Protein AF-0000000065975448 (afdb_homodimer)

Foldseek 3Di:
DFADFQAWAWEDDDPDTFTKTKTAPDDPDFPDDFDADPVQRHTDDDFDADPVVRDGDDPVRDFDWDDPDVVDTDTDHPVNVLVVFDDAHRYKYFDDKDAAPPDDCLFWDGKIWIGGPDDDPVLQVVLVVCVVRNMWTFTWHDGPRHIFTWIWHRDPSIIMTTTTHDPVVDDDPVVVVDDDDDDDPVNVVVVVVVCVVPDDDDDPVVDDDVVSVVVVVVVVVCVVPHDPCPSPVPPPPCPCVVVVVVVVVVVVVVVD/DFADFQAWAWEDDDPDTFTKTKTAPDDPDFPDDFDADPVQRHTDDDFDADPVVRDGDDPVRDFDWDDPDVVDTDTDHPVNVLVVFDDAHRYKYFDDKDAAPPDDCLFWDGKIWIGGPDDDPVLQVVLVVCVVRNIWTFTWHDGPRHIFTWIWHRDPSIIMTTTTHDPVVDDDPVVVVDDDDDDDPVNVVVVVVVCVVPDDDDDPVVDDDVVSVVVVVVVVVCVVPPDPCPSPPPPPDCPCVVVVVVVVVVVVVVVD

Radius of gyration: 27.93 Å; Cα contacts (8 Å, |Δi|>4): 938; chains: 2; bounding box: 58×86×66 Å

Structure (mmCIF, N/CA/C/O backbone):
data_AF-0000000065975448-model_v1
#
loop_
_entity.id
_entity.type
_entity.pdbx_description
1 polymer 'Non-homologous end joining protein Ku 2'
#
loop_
_atom_site.group_PDB
_atom_site.id
_atom_site.type_symbol
_atom_site.label_atom_id
_atom_site.label_alt_id
_atom_site.label_comp_id
_atom_site.label_asym_id
_atom_site.label_entity_id
_atom_site.label_seq_id
_atom_site.pdbx_PDB_ins_code
_atom_site.Cartn_x
_atom_site.Cartn_y
_atom_site.Cartn_z
_atom_site.occupancy
_atom_site.B_iso_or_equiv
_atom_site.auth_seq_id
_atom_site.auth_comp_id
_atom_site.auth_asym_id
_atom_site.auth_atom_id
_atom_site.pdbx_PDB_model_num
ATOM 1 N N . MET A 1 1 ? -6.352 8.102 -18.969 1 43.09 1 MET A N 1
ATOM 2 C CA . MET A 1 1 ? -4.949 8.281 -19.344 1 43.09 1 MET A CA 1
ATOM 3 C C . MET A 1 1 ? -4.023 7.707 -18.281 1 43.09 1 MET A C 1
ATOM 5 O O . MET A 1 1 ? -4.414 7.586 -17.109 1 43.09 1 MET A O 1
ATOM 9 N N . ALA A 1 2 ? -3.104 6.805 -18.656 1 53.38 2 ALA A N 1
ATOM 10 C CA . ALA A 1 2 ? -2.125 6.367 -17.672 1 53.38 2 ALA A CA 1
ATOM 11 C C . ALA A 1 2 ? -1.644 7.543 -16.828 1 53.38 2 ALA A C 1
ATOM 13 O O . ALA A 1 2 ? -1.612 8.68 -17.297 1 53.38 2 ALA A O 1
ATOM 14 N N . GLY A 1 3 ? -1.794 7.398 -15.461 1 62.72 3 GLY A N 1
ATOM 15 C CA . GLY A 1 3 ? -1.24 8.484 -14.664 1 62.72 3 GLY A CA 1
ATOM 16 C C . GLY A 1 3 ? 0.074 9.016 -15.203 1 62.72 3 GLY A C 1
ATOM 17 O O . GLY A 1 3 ? 0.653 8.43 -16.125 1 62.72 3 GLY A O 1
ATOM 18 N N . GLY A 1 4 ? 0.477 10.289 -14.984 1 78.12 4 GLY A N 1
ATOM 19 C CA . GLY A 1 4 ? 1.692 10.961 -15.414 1 78.12 4 GLY A CA 1
ATOM 20 C C . GLY A 1 4 ? 2.955 10.195 -15.07 1 78.12 4 GLY A C 1
ATOM 21 O O . GLY A 1 4 ? 2.916 9.258 -14.273 1 78.12 4 GLY A O 1
ATOM 22 N N . THR A 1 5 ? 3.99 10.336 -15.906 1 89.19 5 THR A N 1
ATOM 23 C CA . THR A 1 5 ? 5.309 9.758 -15.656 1 89.19 5 THR A CA 1
ATOM 24 C C . THR A 1 5 ? 5.816 10.141 -14.273 1 89.19 5 THR A C 1
ATOM 26 O O . THR A 1 5 ? 5.855 11.328 -13.922 1 89.19 5 THR A O 1
ATOM 29 N N . ILE A 1 6 ? 6.145 9.141 -13.508 1 93.5 6 ILE A N 1
ATOM 30 C CA . ILE A 1 6 ? 6.598 9.328 -12.133 1 93.5 6 ILE A CA 1
ATOM 31 C C . ILE A 1 6 ? 8.117 9.414 -12.094 1 93.5 6 ILE A C 1
ATOM 33 O O . ILE A 1 6 ? 8.688 10.117 -11.258 1 93.5 6 ILE A O 1
ATOM 37 N N . TRP A 1 7 ? 8.781 8.703 -12.914 1 96.06 7 TRP A N 1
ATOM 38 C CA . TRP A 1 7 ? 10.227 8.516 -12.906 1 96.06 7 TRP A CA 1
ATOM 39 C C . TRP A 1 7 ? 10.719 8.047 -14.273 1 96.06 7 TRP A C 1
ATOM 41 O O . TRP A 1 7 ? 10 7.34 -14.984 1 96.06 7 TRP A O 1
ATOM 51 N N . LYS A 1 8 ? 11.852 8.484 -14.648 1 96.25 8 LYS A N 1
ATOM 52 C CA . LYS A 1 8 ? 12.516 8.023 -15.867 1 96.25 8 LYS A CA 1
ATOM 53 C C . LYS A 1 8 ? 13.898 7.453 -15.555 1 96.25 8 LYS A C 1
ATOM 55 O O . LYS A 1 8 ? 14.633 8 -14.727 1 96.25 8 LYS A O 1
ATOM 60 N N . GLY A 1 9 ? 14.219 6.418 -16.219 1 96.5 9 GLY A N 1
ATOM 61 C CA . GLY A 1 9 ? 15.523 5.809 -16 1 96.5 9 GLY A CA 1
ATOM 62 C C . GLY A 1 9 ? 15.844 4.719 -17 1 96.5 9 GLY A C 1
ATOM 63 O O . GLY A 1 9 ? 15.383 4.758 -18.141 1 96.5 9 GLY A O 1
ATOM 64 N N . TYR A 1 10 ? 16.828 3.848 -16.562 1 96.62 10 TYR A N 1
ATOM 65 C CA . TYR A 1 10 ? 17.312 2.779 -17.422 1 96.62 10 TYR A CA 1
ATOM 66 C C . TYR A 1 10 ? 17.344 1.449 -16.688 1 96.62 10 TYR A C 1
ATOM 68 O O . TYR A 1 10 ? 17.641 1.405 -15.492 1 96.62 10 TYR A O 1
ATOM 76 N N . ILE A 1 11 ? 17.016 0.44 -17.438 1 96.44 11 ILE A N 1
ATOM 77 C CA . ILE A 1 11 ? 17.281 -0.914 -16.969 1 96.44 11 ILE A CA 1
ATOM 78 C C . ILE A 1 11 ? 18.578 -1.439 -17.594 1 96.44 11 ILE A C 1
ATOM 80 O O . ILE A 1 11 ? 18.719 -1.451 -18.812 1 96.44 11 ILE A O 1
ATOM 84 N N . HIS A 1 12 ? 19.453 -1.793 -16.719 1 89.12 12 HIS A N 1
ATOM 85 C CA . HIS A 1 12 ? 20.641 -2.441 -17.266 1 89.12 12 HIS A CA 1
ATOM 86 C C . HIS A 1 12 ? 20.406 -3.938 -17.453 1 89.12 12 HIS A C 1
ATOM 88 O O . HIS A 1 12 ? 20.234 -4.676 -16.484 1 89.12 12 HIS A O 1
ATOM 94 N N . PHE A 1 13 ? 20.453 -4.355 -18.641 1 83.88 13 PHE A N 1
ATOM 95 C CA . PHE A 1 13 ? 20.219 -5.758 -18.969 1 83.88 13 PHE A CA 1
ATOM 96 C C . PHE A 1 13 ? 21.156 -6.219 -20.078 1 83.88 13 PHE A C 1
ATOM 98 O O . PHE A 1 13 ? 21.203 -5.613 -21.156 1 83.88 13 PHE A O 1
ATOM 105 N N . ALA A 1 14 ? 21.844 -7.328 -19.703 1 79.19 14 ALA A N 1
ATOM 106 C CA . ALA A 1 14 ? 22.828 -7.875 -20.625 1 79.19 14 ALA A CA 1
ATOM 107 C C . ALA A 1 14 ? 23.844 -6.809 -21.047 1 79.19 14 ALA A C 1
ATOM 109 O O . ALA A 1 14 ? 24.547 -6.25 -20.188 1 79.19 14 ALA A O 1
ATOM 110 N N . ASP A 1 15 ? 23.828 -6.434 -22.328 1 79.31 15 ASP A N 1
ATOM 111 C CA . ASP A 1 15 ? 24.812 -5.488 -22.812 1 79.31 15 ASP A CA 1
ATOM 112 C C . ASP A 1 15 ? 24.156 -4.176 -23.234 1 79.31 15 ASP A C 1
ATOM 114 O O . ASP A 1 15 ? 24.75 -3.398 -24 1 79.31 15 ASP A O 1
ATOM 118 N N . THR A 1 16 ? 23 -4.039 -22.719 1 83.38 16 THR A N 1
ATOM 119 C CA . THR A 1 16 ? 22.297 -2.846 -23.203 1 83.38 16 THR A CA 1
ATOM 120 C C . THR A 1 16 ? 21.547 -2.172 -22.062 1 83.38 16 THR A C 1
ATOM 122 O O . THR A 1 16 ? 21.141 -2.83 -21.094 1 83.38 16 THR A O 1
ATOM 125 N N . ASP A 1 17 ? 21.469 -0.852 -22.172 1 91.31 17 ASP A N 1
ATOM 126 C CA . ASP A 1 17 ? 20.594 -0.07 -21.297 1 91.31 17 ASP A CA 1
ATOM 127 C C . ASP A 1 17 ? 19.266 0.255 -21.984 1 91.31 17 ASP A C 1
ATOM 129 O O . ASP A 1 17 ? 19.25 0.803 -23.078 1 91.31 17 ASP A O 1
ATOM 133 N N . VAL A 1 18 ? 18.266 -0.133 -21.359 1 93.38 18 VAL A N 1
ATOM 134 C CA . VAL A 1 18 ? 16.922 0.093 -21.891 1 93.38 18 VAL A CA 1
ATOM 135 C C . VAL A 1 18 ? 16.281 1.295 -21.203 1 93.38 18 VAL A C 1
ATOM 137 O O . VAL A 1 18 ? 16.016 1.257 -20 1 93.38 18 VAL A O 1
ATOM 140 N N . ALA A 1 19 ? 15.977 2.33 -21.938 1 95.31 19 ALA A N 1
ATOM 141 C CA . ALA A 1 19 ? 15.344 3.523 -21.391 1 95.31 19 ALA A CA 1
ATOM 142 C C . ALA A 1 19 ? 13.867 3.273 -21.094 1 95.31 19 ALA A C 1
ATOM 144 O O . ALA A 1 19 ? 13.141 2.76 -21.938 1 95.31 19 ALA A O 1
ATOM 145 N N . VAL A 1 20 ? 13.461 3.713 -19.891 1 95.94 20 VAL A N 1
ATOM 146 C CA . VAL A 1 20 ? 12.078 3.424 -19.516 1 95.94 20 VAL A CA 1
ATOM 147 C C . VAL A 1 20 ? 11.492 4.613 -18.766 1 95.94 20 VAL A C 1
ATOM 149 O O . VAL A 1 20 ? 12.227 5.473 -18.266 1 95.94 20 VAL A O 1
ATOM 152 N N . LYS A 1 21 ? 10.18 4.621 -18.781 1 95.62 21 LYS A N 1
ATOM 153 C CA . LYS A 1 21 ? 9.375 5.531 -17.984 1 95.62 21 LYS A CA 1
ATOM 154 C C . LYS A 1 21 ? 8.492 4.766 -17 1 95.62 21 LYS A C 1
ATOM 156 O O . LYS A 1 21 ? 7.871 3.764 -17.359 1 95.62 21 LYS A O 1
ATOM 161 N N . LEU A 1 22 ? 8.508 5.234 -15.805 1 97.06 22 LEU A N 1
ATOM 162 C CA . LEU A 1 22 ? 7.719 4.613 -14.75 1 97.06 22 LEU A CA 1
ATOM 163 C C . LEU A 1 22 ? 6.387 5.332 -14.57 1 97.06 22 LEU A C 1
ATOM 165 O O . LEU A 1 22 ? 6.348 6.555 -14.422 1 97.06 22 LEU A O 1
ATOM 169 N N . HIS A 1 23 ? 5.309 4.492 -14.664 1 95.06 23 HIS A N 1
ATOM 170 C CA . HIS A 1 23 ? 3.947 4.98 -14.484 1 95.06 23 HIS A CA 1
ATOM 171 C C . HIS A 1 23 ? 3.242 4.242 -13.352 1 95.06 23 HIS A C 1
ATOM 173 O O . HIS A 1 23 ? 3.559 3.082 -13.07 1 95.06 23 HIS A O 1
ATOM 179 N N . ALA A 1 24 ? 2.322 4.992 -12.781 1 94.19 24 ALA A N 1
ATOM 180 C CA . ALA A 1 24 ? 1.472 4.316 -11.805 1 94.19 24 ALA A CA 1
ATOM 181 C C . ALA A 1 24 ? 0.649 3.213 -12.469 1 94.19 24 ALA A C 1
ATOM 183 O O . ALA A 1 24 ? 0.151 3.387 -13.586 1 94.19 24 ALA A O 1
ATOM 184 N N . ALA A 1 25 ? 0.513 2.082 -11.805 1 95.62 25 ALA A N 1
ATOM 185 C CA . ALA A 1 25 ? -0.309 0.987 -12.312 1 95.62 25 ALA A CA 1
ATOM 186 C C . ALA A 1 25 ? -1.677 0.968 -11.633 1 95.62 25 ALA A C 1
ATOM 188 O O . ALA A 1 25 ? -2.58 0.249 -12.07 1 95.62 25 ALA A O 1
ATOM 189 N N . VAL A 1 26 ? -1.836 1.682 -10.57 1 94.31 26 VAL A N 1
ATOM 190 C CA . VAL A 1 26 ? -3.064 1.745 -9.789 1 94.31 26 VAL A CA 1
ATOM 191 C C . VAL A 1 26 ? -3.447 3.203 -9.539 1 94.31 26 VAL A C 1
ATOM 193 O O . VAL A 1 26 ? -2.584 4.043 -9.273 1 94.31 26 VAL A O 1
ATOM 196 N N . LYS A 1 27 ? -4.742 3.447 -9.703 1 88.44 27 LYS A N 1
ATOM 197 C CA . LYS A 1 27 ? -5.258 4.797 -9.484 1 88.44 27 LYS A CA 1
ATOM 198 C C . LYS A 1 27 ? -5.211 5.168 -8.008 1 88.44 27 LYS A C 1
ATOM 200 O O . LYS A 1 27 ? -5.441 4.324 -7.141 1 88.44 27 LYS A O 1
ATOM 205 N N . ALA A 1 28 ? -4.684 6.355 -7.789 1 69.44 28 ALA A N 1
ATOM 206 C CA . ALA A 1 28 ? -4.793 6.875 -6.426 1 69.44 28 ALA A CA 1
ATOM 207 C C . ALA A 1 28 ? -6.246 7.184 -6.074 1 69.44 28 ALA A C 1
ATOM 209 O O . ALA A 1 28 ? -6.617 7.191 -4.898 1 69.44 28 ALA A O 1
ATOM 210 N N . GLU A 1 29 ? -7.066 7.371 -7.152 1 62.81 29 GLU A N 1
ATOM 211 C CA . GLU A 1 29 ? -8.188 8.297 -7.188 1 62.81 29 GLU A CA 1
ATOM 212 C C . GLU A 1 29 ? -9.406 7.727 -6.461 1 62.81 29 GLU A C 1
ATOM 214 O O . GLU A 1 29 ? -10.016 6.762 -6.93 1 62.81 29 GLU A O 1
ATOM 219 N N . ARG A 1 30 ? -9.438 7.801 -5.195 1 74.38 30 ARG A N 1
ATOM 220 C CA . ARG A 1 30 ? -10.664 7.797 -4.406 1 74.38 30 ARG A CA 1
ATOM 221 C C . ARG A 1 30 ? -11.227 9.211 -4.258 1 74.38 30 ARG A C 1
ATOM 223 O O . ARG A 1 30 ? -10.539 10.188 -4.551 1 74.38 30 ARG A O 1
ATOM 230 N N . ILE A 1 31 ? -12.531 9.281 -4.387 1 82.81 31 ILE A N 1
ATOM 231 C CA . ILE A 1 31 ? -13.172 10.562 -4.09 1 82.81 31 ILE A CA 1
ATOM 232 C C . ILE A 1 31 ? -12.477 11.219 -2.898 1 82.81 31 ILE A C 1
ATOM 234 O O . ILE A 1 31 ? -12.391 10.625 -1.819 1 82.81 31 ILE A O 1
ATOM 238 N N . GLN A 1 32 ? -11.82 12.359 -3.193 1 87.56 32 GLN A N 1
ATOM 239 C CA . GLN A 1 32 ? -11.109 13.086 -2.154 1 87.56 32 GLN A CA 1
ATOM 240 C C . GLN A 1 32 ? -11.906 14.297 -1.681 1 87.56 32 GLN A C 1
ATOM 242 O O . GLN A 1 32 ? -12.391 15.086 -2.496 1 87.56 32 GLN A O 1
ATOM 247 N N . PHE A 1 33 ? -12.016 14.438 -0.433 1 91 33 PHE A N 1
ATOM 248 C CA . PHE A 1 33 ? -12.648 15.609 0.172 1 91 33 PHE A CA 1
ATOM 249 C C . PHE A 1 33 ? -11.594 16.578 0.688 1 91 33 PHE A C 1
ATOM 251 O O . PHE A 1 33 ? -10.5 16.188 1.075 1 91 33 PHE A O 1
ATOM 258 N N . HIS A 1 34 ? -12.023 17.828 0.592 1 92.06 34 HIS A N 1
ATOM 259 C CA . HIS A 1 34 ? -11.219 18.875 1.184 1 92.06 34 HIS A CA 1
ATOM 260 C C . HIS A 1 34 ? -11.898 19.469 2.418 1 92.06 34 HIS A C 1
ATOM 262 O O . HIS A 1 34 ? -13.125 19.531 2.482 1 92.06 34 HIS A O 1
ATOM 268 N N . LEU A 1 35 ? -11.055 19.828 3.336 1 93.38 35 LEU A N 1
ATOM 269 C CA . LEU A 1 35 ? -11.602 20.516 4.496 1 93.38 35 LEU A CA 1
ATOM 270 C C . LEU A 1 35 ? -11.789 22 4.199 1 93.38 35 LEU A C 1
ATOM 272 O O . LEU A 1 35 ? -10.883 22.656 3.688 1 93.38 35 LEU A O 1
ATOM 276 N N . LEU A 1 36 ? -12.984 22.453 4.492 1 92.12 36 LEU A N 1
ATOM 277 C CA . LEU A 1 36 ? -13.359 23.844 4.258 1 92.12 36 LEU A CA 1
ATOM 278 C C . LEU A 1 36 ? -13.758 24.531 5.562 1 92.12 36 LEU A C 1
ATOM 280 O O . LEU A 1 36 ? -14.203 23.875 6.5 1 92.12 36 LEU A O 1
ATOM 284 N N . HIS A 1 37 ? -13.492 25.797 5.559 1 90 37 HIS A N 1
ATOM 285 C CA . HIS A 1 37 ? -14.055 26.594 6.637 1 90 37 HIS A CA 1
ATOM 286 C C . HIS A 1 37 ? -15.57 26.672 6.539 1 90 37 HIS A C 1
ATOM 288 O O . HIS A 1 37 ? -16.109 27.047 5.5 1 90 37 HIS A O 1
ATOM 294 N N . LYS A 1 38 ? -16.25 26.328 7.637 1 88.31 38 LYS A N 1
ATOM 295 C CA . LYS A 1 38 ? -17.719 26.312 7.617 1 88.31 38 LYS A CA 1
ATOM 296 C C . LYS A 1 38 ? -18.266 27.703 7.293 1 88.31 38 LYS A C 1
ATOM 298 O O . LYS A 1 38 ? -19.266 27.828 6.582 1 88.31 38 LYS A O 1
ATOM 303 N N . ARG A 1 39 ? -17.609 28.641 7.758 1 84.75 39 ARG A N 1
ATOM 304 C CA . ARG A 1 39 ? -18.125 30.016 7.691 1 84.75 39 ARG A CA 1
ATOM 305 C C . ARG A 1 39 ? -18.047 30.547 6.27 1 84.75 39 ARG A C 1
ATOM 307 O O . ARG A 1 39 ? -18.984 31.188 5.793 1 84.75 39 ARG A O 1
ATOM 314 N N . ASP A 1 40 ? -16.938 30.297 5.555 1 83.75 40 ASP A N 1
ATOM 315 C CA . ASP A 1 40 ? -16.734 30.969 4.273 1 83.75 40 ASP A CA 1
ATOM 316 C C . ASP A 1 40 ? -16.422 29.953 3.168 1 83.75 40 ASP A C 1
ATOM 318 O O . ASP A 1 40 ? -16.25 30.344 2.008 1 83.75 40 ASP A O 1
ATOM 322 N N . HIS A 1 41 ? -16.266 28.719 3.482 1 87.44 41 HIS A N 1
ATOM 323 C CA . HIS A 1 41 ? -16.078 27.594 2.561 1 87.44 41 HIS A CA 1
ATOM 324 C C . HIS A 1 41 ? -14.742 27.719 1.827 1 87.44 41 HIS A C 1
ATOM 326 O O . HIS A 1 41 ? -14.602 27.219 0.706 1 87.44 41 HIS A O 1
ATOM 332 N N . VAL A 1 42 ? -13.836 28.484 2.463 1 86.5 42 VAL A N 1
ATOM 333 C CA . VAL A 1 42 ? -12.477 28.547 1.937 1 86.5 42 VAL A CA 1
ATOM 334 C C . VAL A 1 42 ? -11.711 27.281 2.316 1 86.5 42 VAL A C 1
ATOM 336 O O . VAL A 1 42 ? -11.82 26.797 3.445 1 86.5 42 VAL A O 1
ATOM 339 N N . LYS A 1 43 ? -11 26.75 1.349 1 90.06 43 LYS A N 1
ATOM 340 C CA . LYS A 1 43 ? -10.203 25.547 1.597 1 90.06 43 LYS A CA 1
ATOM 341 C C . LYS A 1 43 ? -9.164 25.797 2.689 1 90.06 43 LYS A C 1
ATOM 343 O O . LYS A 1 43 ? -8.477 26.828 2.68 1 90.06 43 LYS A O 1
ATOM 348 N N . LEU A 1 44 ? -9.125 24.875 3.617 1 92.06 44 LEU A N 1
ATOM 349 C CA . LEU A 1 44 ? -8.172 24.984 4.719 1 92.06 44 LEU A CA 1
ATOM 350 C C . LEU A 1 44 ? -6.828 24.375 4.328 1 92.06 44 LEU A C 1
ATOM 352 O O . LEU A 1 44 ? -6.762 23.516 3.447 1 92.06 44 LEU A O 1
ATOM 356 N N . HIS A 1 45 ? -5.84 24.922 4.887 1 90.62 45 HIS A N 1
ATOM 357 C CA . HIS A 1 45 ? -4.5 24.375 4.684 1 90.62 45 HIS A CA 1
ATOM 358 C C . HIS A 1 45 ? -3.846 24.016 6.012 1 90.62 45 HIS A C 1
ATOM 360 O O . HIS A 1 45 ? -4.156 24.594 7.047 1 90.62 45 HIS A O 1
ATOM 366 N N . GLN A 1 46 ? -3.002 23.047 5.898 1 91.44 46 GLN A N 1
ATOM 367 C CA . GLN A 1 46 ? -2.291 22.578 7.086 1 91.44 46 GLN A CA 1
ATOM 368 C C . GLN A 1 46 ? -1.093 23.469 7.395 1 91.44 46 GLN A C 1
ATOM 370 O O . GLN A 1 46 ? -0.388 23.906 6.48 1 91.44 46 GLN A O 1
ATOM 375 N N . GLN A 1 47 ? -0.935 23.828 8.594 1 88.62 47 GLN A N 1
ATOM 376 C CA . GLN A 1 47 ? 0.256 24.531 9.047 1 88.62 47 GLN A CA 1
ATOM 377 C C . GLN A 1 47 ? 0.778 23.953 10.359 1 88.62 47 GLN A C 1
ATOM 379 O O . GLN A 1 47 ? 0.002 23.438 11.172 1 88.62 47 GLN A O 1
ATOM 384 N N . MET A 1 48 ? 2.037 24 10.523 1 90.12 48 MET A N 1
ATOM 385 C CA . MET A 1 48 ? 2.646 23.516 11.758 1 90.12 48 MET A CA 1
ATOM 386 C C . MET A 1 48 ? 2.615 24.594 12.836 1 90.12 48 MET A C 1
ATOM 388 O O . MET A 1 48 ? 2.951 25.75 12.578 1 90.12 48 MET A O 1
ATOM 392 N N . ILE A 1 49 ? 2.166 24.141 14.023 1 86.56 49 ILE A N 1
ATOM 393 C CA . ILE A 1 49 ? 2.031 25.062 15.148 1 86.56 49 ILE A CA 1
ATOM 394 C C . ILE A 1 49 ? 2.838 24.547 16.344 1 86.56 49 ILE A C 1
ATOM 396 O O . ILE A 1 49 ? 2.875 23.344 16.594 1 86.56 49 ILE A O 1
ATOM 400 N N . CYS A 1 50 ? 3.496 25.5 16.938 1 84.12 50 CYS A N 1
ATOM 401 C CA . CYS A 1 50 ? 4.184 25.156 18.172 1 84.12 50 CYS A CA 1
ATOM 402 C C . CYS A 1 50 ? 3.184 24.906 19.297 1 84.12 50 CYS A C 1
ATOM 404 O O . CYS A 1 50 ? 2.334 25.75 19.578 1 84.12 50 CYS A O 1
ATOM 406 N N . ALA A 1 51 ? 3.266 23.766 19.844 1 76.31 51 ALA A N 1
ATOM 407 C CA . ALA A 1 51 ? 2.312 23.391 20.891 1 76.31 51 ALA A CA 1
ATOM 408 C C . ALA A 1 51 ? 2.393 24.359 22.062 1 76.31 51 ALA A C 1
ATOM 410 O O . ALA A 1 51 ? 1.391 24.625 22.734 1 76.31 51 ALA A O 1
ATOM 411 N N . TYR A 1 52 ? 3.549 24.875 22.25 1 79.25 52 TYR A N 1
ATOM 412 C CA . TYR A 1 52 ? 3.777 25.75 23.391 1 79.25 52 TYR A CA 1
ATOM 413 C C . TYR A 1 52 ? 3.379 27.188 23.078 1 79.25 52 TYR A C 1
ATOM 415 O O . TYR A 1 52 ? 2.625 27.812 23.828 1 79.25 52 TYR A O 1
ATOM 423 N N . GLU A 1 53 ? 3.783 27.766 21.875 1 78.19 53 GLU A N 1
ATOM 424 C CA . GLU A 1 53 ? 3.564 29.156 21.516 1 78.19 53 GLU A CA 1
ATOM 425 C C . GLU A 1 53 ? 2.225 29.344 20.812 1 78.19 53 GLU A C 1
ATOM 427 O O . GLU A 1 53 ? 1.708 30.469 20.719 1 78.19 53 GLU A O 1
ATOM 432 N N . LYS A 1 54 ? 1.688 28.234 20.328 1 77.31 54 LYS A N 1
ATOM 433 C CA . LYS A 1 54 ? 0.428 28.234 19.594 1 77.31 54 LYS A CA 1
ATOM 434 C C . LYS A 1 54 ? 0.496 29.156 18.375 1 77.31 54 LYS A C 1
ATOM 436 O O . LYS A 1 54 ? -0.453 29.891 18.094 1 77.31 54 LYS A O 1
ATOM 441 N N . ILE A 1 55 ? 1.7 29.359 17.797 1 75.12 55 ILE A N 1
ATOM 442 C CA . ILE A 1 55 ? 1.909 30.156 16.594 1 75.12 55 ILE A CA 1
ATOM 443 C C . ILE A 1 55 ? 2.377 29.266 15.453 1 75.12 55 ILE A C 1
ATOM 445 O O . ILE A 1 55 ? 3.027 28.234 15.695 1 75.12 55 ILE A O 1
ATOM 449 N N . PRO A 1 56 ? 1.999 29.641 14.258 1 82.44 56 PRO A N 1
ATOM 450 C CA . PRO A 1 56 ? 2.533 28.906 13.109 1 82.44 56 PRO A CA 1
ATOM 451 C C . PRO A 1 56 ? 4.055 28.969 13.023 1 82.44 56 PRO A C 1
ATOM 453 O O . PRO A 1 56 ? 4.648 30.016 13.328 1 82.44 56 PRO A O 1
ATOM 456 N N . VAL A 1 57 ? 4.672 27.891 12.789 1 88.19 57 VAL A N 1
ATOM 457 C CA . VAL A 1 57 ? 6.117 27.812 12.625 1 88.19 57 VAL A CA 1
ATOM 458 C C . VAL A 1 57 ? 6.465 27.578 11.156 1 88.19 57 VAL A C 1
ATOM 460 O O . VAL A 1 57 ? 6.129 26.531 10.594 1 88.19 57 VAL A O 1
ATOM 463 N N . PRO A 1 58 ? 7.078 28.578 10.484 1 88 58 PRO A N 1
ATOM 464 C CA . PRO A 1 58 ? 7.457 28.406 9.086 1 88 58 PRO A CA 1
ATOM 465 C C . PRO A 1 58 ? 8.469 27.266 8.891 1 88 58 PRO A C 1
ATOM 467 O O . PRO A 1 58 ? 9.156 26.875 9.836 1 88 58 PRO A O 1
ATOM 470 N N . THR A 1 59 ? 8.492 26.766 7.715 1 90.12 59 THR A N 1
ATOM 471 C CA . THR A 1 59 ? 9.305 25.594 7.383 1 90.12 59 THR A CA 1
ATOM 472 C C . THR A 1 59 ? 10.766 25.844 7.766 1 90.12 59 THR A C 1
ATOM 474 O O . THR A 1 59 ? 11.438 24.938 8.258 1 90.12 59 THR A O 1
ATOM 477 N N . GLU A 1 60 ? 11.227 27.094 7.551 1 90.88 60 GLU A N 1
ATOM 478 C CA . GLU A 1 60 ? 12.625 27.422 7.812 1 90.88 60 GLU A CA 1
ATOM 479 C C . GLU A 1 60 ? 12.938 27.344 9.305 1 90.88 60 GLU A C 1
ATOM 481 O O . GLU A 1 60 ? 14.102 27.234 9.695 1 90.88 60 GLU A O 1
ATOM 486 N N . ALA A 1 61 ? 11.883 27.422 10.109 1 91.56 61 ALA A N 1
ATOM 487 C CA . ALA A 1 61 ? 12.062 27.391 11.562 1 91.56 61 ALA A CA 1
ATOM 488 C C . ALA A 1 61 ? 11.773 26 12.125 1 91.56 61 ALA A C 1
ATOM 490 O O . ALA A 1 61 ? 11.625 25.844 13.336 1 91.56 61 ALA A O 1
ATOM 491 N N . GLN A 1 62 ? 11.711 25.062 11.289 1 93.31 62 GLN A N 1
ATOM 492 C CA . GLN A 1 62 ? 11.453 23.688 11.695 1 93.31 62 GLN A CA 1
ATOM 493 C C . GLN A 1 62 ? 12.703 22.828 11.555 1 93.31 62 GLN A C 1
ATOM 495 O O . GLN A 1 62 ? 13.562 23.109 10.719 1 93.31 62 GLN A O 1
ATOM 500 N N . THR A 1 63 ? 12.812 21.891 12.414 1 91.69 63 THR A N 1
ATOM 501 C CA . THR A 1 63 ? 13.867 20.891 12.32 1 91.69 63 THR A CA 1
ATOM 502 C C . THR A 1 63 ? 13.32 19.5 12.609 1 91.69 63 THR A C 1
ATOM 504 O O . THR A 1 63 ? 12.219 19.359 13.148 1 91.69 63 THR A O 1
ATOM 507 N N . LYS A 1 64 ? 14.008 18.484 12.219 1 92.44 64 LYS A N 1
ATOM 508 C CA . LYS A 1 64 ? 13.555 17.109 12.43 1 92.44 64 LYS A CA 1
ATOM 509 C C . LYS A 1 64 ? 14.203 16.516 13.672 1 92.44 64 LYS A C 1
ATOM 511 O O . LYS A 1 64 ? 15.383 16.75 13.945 1 92.44 64 LYS A O 1
ATOM 516 N N . GLY A 1 65 ? 13.391 15.758 14.422 1 92.56 65 GLY A N 1
ATOM 517 C CA . GLY A 1 65 ? 13.891 15.07 15.602 1 92.56 65 GLY A CA 1
ATOM 518 C C . GLY A 1 65 ? 13.422 13.633 15.695 1 92.56 65 GLY A C 1
ATOM 519 O O . GLY A 1 65 ? 12.328 13.297 15.242 1 92.56 65 GLY A O 1
ATOM 520 N N . PHE A 1 66 ? 14.305 12.797 16.234 1 91.25 66 PHE A N 1
ATOM 521 C CA . PHE A 1 66 ? 13.977 11.414 16.547 1 91.25 66 PHE A CA 1
ATOM 522 C C . PHE A 1 66 ? 13.727 11.242 18.047 1 91.25 66 PHE A C 1
ATOM 524 O O . PHE A 1 66 ? 14.562 11.609 18.875 1 91.25 66 PHE A O 1
ATOM 531 N N . GLU A 1 67 ? 12.531 10.688 18.281 1 88.12 67 GLU A N 1
ATOM 532 C CA . GLU A 1 67 ? 12.18 10.539 19.688 1 88.12 67 GLU A CA 1
ATOM 533 C C . GLU A 1 67 ? 12.844 9.305 20.297 1 88.12 67 GLU A C 1
ATOM 535 O O . GLU A 1 67 ? 12.57 8.18 19.875 1 88.12 67 GLU A O 1
ATOM 540 N N . VAL A 1 68 ? 13.695 9.461 21.266 1 83.38 68 VAL A N 1
ATOM 541 C CA . VAL A 1 68 ? 14.391 8.352 21.922 1 83.38 68 VAL A CA 1
ATOM 542 C C . VAL A 1 68 ? 13.609 7.898 23.156 1 83.38 68 VAL A C 1
ATOM 544 O O . VAL A 1 68 ? 13.531 6.703 23.438 1 83.38 68 VAL A O 1
ATOM 547 N N . GLU A 1 69 ? 13.156 8.859 23.844 1 83.19 69 GLU A N 1
ATOM 548 C CA . GLU A 1 69 ? 12.242 8.688 24.969 1 83.19 69 GLU A CA 1
ATOM 549 C C . GLU A 1 69 ? 11.102 9.703 24.906 1 83.19 69 GLU A C 1
ATOM 551 O O . GLU A 1 69 ? 11.148 10.648 24.125 1 83.19 69 GLU A O 1
ATOM 556 N N . GLU A 1 70 ? 10.109 9.414 25.594 1 83.5 70 GLU A N 1
ATOM 557 C CA . GLU A 1 70 ? 8.961 10.312 25.562 1 83.5 70 GLU A CA 1
ATOM 558 C C . GLU A 1 70 ? 9.391 11.758 25.781 1 83.5 70 GLU A C 1
ATOM 560 O O . GLU A 1 70 ? 9.93 12.094 26.844 1 83.5 70 GLU A O 1
ATOM 565 N N . GLY A 1 71 ? 9.336 12.508 24.844 1 80.62 71 GLY A N 1
ATOM 566 C CA . GLY A 1 71 ? 9.609 13.93 24.953 1 80.62 71 GLY A CA 1
ATOM 567 C C . GLY A 1 71 ? 11.078 14.273 24.734 1 80.62 71 GLY A C 1
ATOM 568 O O . GLY A 1 71 ? 11.461 15.445 24.797 1 80.62 71 GLY A O 1
ATOM 569 N N . LYS A 1 72 ? 11.922 13.32 24.609 1 86 72 LYS A N 1
ATOM 570 C CA . LYS A 1 72 ? 13.336 13.539 24.359 1 86 72 LYS A CA 1
ATOM 571 C C . LYS A 1 72 ? 13.688 13.219 22.906 1 86 72 LYS A C 1
ATOM 573 O O . LYS A 1 72 ? 13.43 12.109 22.438 1 86 72 LYS A O 1
ATOM 578 N N . TYR A 1 73 ? 14.289 14.242 22.297 1 90 73 TYR A N 1
ATOM 579 C CA . TYR A 1 73 ? 14.523 14.109 20.859 1 90 73 TYR A CA 1
ATOM 580 C C . TYR A 1 73 ? 16 14.273 20.531 1 90 73 TYR A C 1
ATOM 582 O O . TYR A 1 73 ? 16.703 15.086 21.156 1 90 73 TYR A O 1
ATOM 590 N N . ILE A 1 74 ? 16.422 13.492 19.625 1 90.19 74 ILE A N 1
ATOM 591 C CA . ILE A 1 74 ? 17.703 13.719 18.953 1 90.19 74 ILE A CA 1
ATOM 592 C C . ILE A 1 74 ? 17.484 14.531 17.672 1 90.19 74 ILE A C 1
ATOM 594 O O . ILE A 1 74 ? 16.766 14.094 16.781 1 90.19 74 ILE A O 1
ATOM 598 N N . ILE A 1 75 ? 18.109 15.695 17.688 1 90.44 75 ILE A N 1
ATOM 599 C CA . ILE A 1 75 ? 17.938 16.578 16.531 1 90.44 75 ILE A CA 1
ATOM 600 C C . ILE A 1 75 ? 18.781 16.078 15.367 1 90.44 75 ILE A C 1
ATOM 602 O O . ILE A 1 75 ? 19.953 15.734 15.547 1 90.44 75 ILE A O 1
ATOM 606 N N . VAL A 1 76 ? 18.156 16.062 14.258 1 89.25 76 VAL A N 1
ATOM 607 C CA . VAL A 1 76 ? 18.875 15.641 13.062 1 89.25 76 VAL A CA 1
ATOM 608 C C . VAL A 1 76 ? 18.891 16.781 12.047 1 89.25 76 VAL A C 1
ATOM 610 O O . VAL A 1 76 ? 17.828 17.266 11.641 1 89.25 76 VAL A O 1
ATOM 613 N N . ASP A 1 77 ? 20.031 17.188 11.625 1 86.19 77 ASP A N 1
ATOM 614 C CA . ASP A 1 77 ? 20.188 18.266 10.641 1 86.19 77 ASP A CA 1
ATOM 615 C C . ASP A 1 77 ? 19.844 17.781 9.242 1 86.19 77 ASP A C 1
ATOM 617 O O . ASP A 1 77 ? 20.141 16.641 8.875 1 86.19 77 ASP A O 1
ATOM 621 N N . PRO A 1 78 ? 19.266 18.672 8.5 1 86 78 PRO A N 1
ATOM 622 C CA . PRO A 1 78 ? 18.922 18.312 7.125 1 86 78 PRO A CA 1
ATOM 623 C C . PRO A 1 78 ? 20.125 17.797 6.336 1 86 78 PRO A C 1
ATOM 625 O O . PRO A 1 78 ? 19.984 16.875 5.516 1 86 78 PRO A O 1
ATOM 628 N N . ASP A 1 79 ? 21.25 18.359 6.602 1 88 79 ASP A N 1
ATOM 629 C CA . ASP A 1 79 ? 22.453 17.938 5.895 1 88 79 ASP A CA 1
ATOM 630 C C . ASP A 1 79 ? 22.844 16.5 6.273 1 88 79 ASP A C 1
ATOM 632 O O . ASP A 1 79 ? 23.297 15.734 5.426 1 88 79 ASP A O 1
ATOM 636 N N . GLU A 1 80 ? 22.688 16.203 7.559 1 88.44 80 GLU A N 1
ATOM 637 C CA . GLU A 1 80 ? 22.953 14.852 8.023 1 88.44 80 GLU A CA 1
ATOM 638 C C . GLU A 1 80 ? 22 13.844 7.371 1 88.44 80 GLU A C 1
ATOM 640 O O . GLU A 1 80 ? 22.422 12.75 6.98 1 88.44 80 GLU A O 1
ATOM 645 N N . LEU A 1 81 ? 20.812 14.234 7.254 1 88.19 81 LEU A N 1
ATOM 646 C CA . LEU A 1 81 ? 19.812 13.367 6.633 1 88.19 81 LEU A CA 1
ATOM 647 C C . LEU A 1 81 ? 20.125 13.148 5.156 1 88.19 81 LEU A C 1
ATOM 649 O O . LEU A 1 81 ? 19.984 12.031 4.648 1 88.19 81 LEU A O 1
ATOM 653 N N . GLU A 1 82 ? 20.547 14.188 4.523 1 88.19 82 GLU A N 1
ATOM 654 C CA . GLU A 1 82 ? 20.906 14.094 3.109 1 88.19 82 GLU A CA 1
ATOM 655 C C . GLU A 1 82 ? 22.047 13.102 2.891 1 88.19 82 GLU A C 1
ATOM 657 O O . GLU A 1 82 ? 22.078 12.414 1.868 1 88.19 82 GLU A O 1
ATOM 662 N N . GLN A 1 83 ? 22.859 13 3.887 1 88.69 83 GLN A N 1
ATOM 663 C CA . GLN A 1 83 ? 24.016 12.109 3.785 1 88.69 83 GLN A CA 1
ATOM 664 C C . GLN A 1 83 ? 23.578 10.648 3.871 1 88.69 83 GLN A C 1
ATOM 666 O O . GLN A 1 83 ? 24.312 9.75 3.441 1 88.69 83 GLN A O 1
ATOM 671 N N . THR A 1 84 ? 22.453 10.438 4.5 1 89.69 84 THR A N 1
ATOM 672 C CA . THR A 1 84 ? 21.953 9.062 4.613 1 89.69 84 THR A CA 1
ATOM 673 C C . THR A 1 84 ? 21.172 8.672 3.365 1 89.69 84 THR A C 1
ATOM 675 O O . THR A 1 84 ? 20.875 7.492 3.166 1 89.69 84 THR A O 1
ATOM 678 N N . ALA A 1 85 ? 20.859 9.648 2.543 1 88.06 85 ALA A N 1
ATOM 679 C CA . ALA A 1 85 ? 20.094 9.383 1.33 1 88.06 85 ALA A CA 1
ATOM 680 C C . ALA A 1 85 ? 20.922 8.586 0.323 1 88.06 85 ALA A C 1
ATOM 682 O O . ALA A 1 85 ? 22.141 8.695 0.296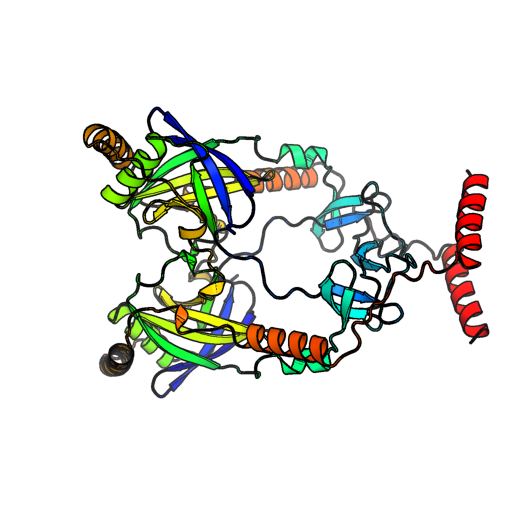 1 88.06 85 ALA A O 1
ATOM 683 N N . PRO A 1 86 ? 20.25 7.754 -0.459 1 90 86 PRO A N 1
ATOM 684 C CA . PRO A 1 86 ? 20.984 7.02 -1.485 1 90 86 PRO A CA 1
ATOM 685 C C . PRO A 1 86 ? 21.531 7.93 -2.582 1 90 86 PRO A C 1
ATOM 687 O O . PRO A 1 86 ? 21.047 9.047 -2.76 1 90 86 PRO A O 1
ATOM 690 N N . GLU A 1 87 ? 22.594 7.422 -3.234 1 88.06 87 GLU A N 1
ATOM 691 C CA . GLU A 1 87 ? 23.109 8.148 -4.391 1 88.06 87 GLU A CA 1
ATOM 692 C C . GLU A 1 87 ? 22.062 8.242 -5.496 1 88.06 87 GLU A C 1
ATOM 694 O O . GLU A 1 87 ? 21.328 7.277 -5.75 1 88.06 87 GLU A O 1
ATOM 699 N N . SER A 1 88 ? 21.984 9.406 -5.977 1 86.06 88 SER A N 1
ATOM 700 C CA . SER A 1 88 ? 21.078 9.586 -7.098 1 86.06 88 SER A CA 1
ATOM 701 C C . SER A 1 88 ? 21.484 8.734 -8.289 1 86.06 88 SER A C 1
ATOM 703 O O . SER A 1 88 ? 22.672 8.648 -8.617 1 86.06 88 SER A O 1
ATOM 705 N N . SER A 1 89 ? 20.578 7.902 -8.711 1 92.31 89 SER A N 1
ATOM 706 C CA . SER A 1 89 ? 20.812 7.051 -9.867 1 92.31 89 SER A CA 1
ATOM 707 C C . SER A 1 89 ? 19.547 6.891 -10.695 1 92.31 89 SER A C 1
ATOM 709 O O . SER A 1 89 ? 18.438 6.898 -10.148 1 92.31 89 SER A O 1
ATOM 711 N N . ARG A 1 90 ? 19.719 6.812 -11.969 1 95.62 90 ARG A N 1
ATOM 712 C CA . ARG A 1 90 ? 18.594 6.551 -12.859 1 95.62 90 ARG A CA 1
ATOM 713 C C . ARG A 1 90 ? 18.594 5.102 -13.336 1 95.62 90 ARG A C 1
ATOM 715 O O . ARG A 1 90 ? 17.922 4.766 -14.305 1 95.62 90 ARG A O 1
ATOM 722 N N . MET A 1 91 ? 19.391 4.328 -12.648 1 96.44 91 MET A N 1
ATOM 723 C CA . MET A 1 91 ? 19.531 2.945 -13.094 1 96.44 91 MET A CA 1
ATOM 724 C C . MET A 1 91 ? 18.672 2.012 -12.242 1 96.44 91 MET A C 1
ATOM 726 O O . MET A 1 91 ? 18.641 2.139 -11.016 1 96.44 91 MET A O 1
ATOM 730 N N . ILE A 1 92 ? 17.953 1.168 -12.906 1 97.5 92 ILE A N 1
ATOM 731 C CA . ILE A 1 92 ? 17.422 -0.027 -12.266 1 97.5 92 ILE A CA 1
ATOM 732 C C . ILE A 1 92 ? 18.438 -1.162 -12.359 1 97.5 92 ILE A C 1
ATOM 734 O O . ILE A 1 92 ? 18.703 -1.679 -13.445 1 97.5 92 ILE A O 1
ATOM 738 N N . GLU A 1 93 ? 18.984 -1.516 -11.297 1 95 93 GLU A N 1
ATOM 739 C CA . GLU A 1 93 ? 20.016 -2.547 -11.258 1 95 93 GLU A CA 1
ATOM 740 C C . GLU A 1 93 ? 19.422 -3.914 -10.938 1 95 93 GLU A C 1
ATOM 742 O O . GLU A 1 93 ? 18.938 -4.145 -9.828 1 95 93 GLU A O 1
ATOM 747 N N . VAL A 1 94 ? 19.516 -4.797 -11.875 1 96.12 94 VAL A N 1
ATOM 748 C CA . VAL A 1 94 ? 19.047 -6.156 -11.664 1 96.12 94 VAL A CA 1
ATOM 749 C C . VAL A 1 94 ? 20.156 -7.004 -11.047 1 96.12 94 VAL A C 1
ATOM 751 O O . VAL A 1 94 ? 21.25 -7.094 -11.594 1 96.12 94 VAL A O 1
ATOM 754 N N . HIS A 1 95 ? 19.859 -7.676 -9.969 1 95.38 95 HIS A N 1
ATOM 755 C CA . HIS A 1 95 ? 20.875 -8.406 -9.219 1 95.38 95 HIS A CA 1
ATOM 756 C C . HIS A 1 95 ? 20.812 -9.898 -9.523 1 95.38 95 HIS A C 1
ATOM 758 O O . HIS A 1 95 ? 21.859 -10.547 -9.641 1 95.38 95 HIS A O 1
ATOM 764 N N . GLU A 1 96 ? 19.656 -10.375 -9.648 1 97.19 96 GLU A N 1
ATOM 765 C CA . GLU A 1 96 ? 19.422 -11.797 -9.891 1 97.19 96 GLU A CA 1
ATOM 766 C C . GLU A 1 96 ? 18.016 -12.039 -10.414 1 97.19 96 GLU A C 1
ATOM 768 O O . GLU A 1 96 ? 17.203 -11.109 -10.469 1 97.19 96 GLU A O 1
ATOM 773 N N . PHE A 1 97 ? 17.812 -13.234 -10.867 1 98.12 97 PHE A N 1
ATOM 774 C CA . PHE A 1 97 ? 16.484 -13.641 -11.32 1 98.12 97 PHE A CA 1
ATOM 775 C C . PHE A 1 97 ? 15.93 -14.766 -10.461 1 98.12 97 PHE A C 1
ATOM 777 O O . PHE A 1 97 ? 16.688 -15.539 -9.875 1 98.12 97 PHE A O 1
ATOM 784 N N . VAL A 1 98 ? 14.68 -14.781 -10.305 1 98.25 98 VAL A N 1
ATOM 785 C CA . VAL A 1 98 ? 13.984 -15.844 -9.594 1 98.25 98 VAL A CA 1
ATOM 786 C C . VAL A 1 98 ? 12.82 -16.359 -10.445 1 98.25 98 VAL A C 1
ATOM 788 O O . VAL A 1 98 ? 12.273 -15.625 -11.266 1 98.25 98 VAL A O 1
ATOM 791 N N . LYS A 1 99 ? 12.477 -17.578 -10.25 1 97.56 99 LYS A N 1
ATOM 792 C CA . LYS A 1 99 ? 11.336 -18.125 -10.984 1 97.56 99 LYS A CA 1
ATOM 793 C C . LYS A 1 99 ? 10.039 -17.438 -10.578 1 97.56 99 LYS A C 1
ATOM 795 O O . LYS A 1 99 ? 9.836 -17.125 -9.406 1 97.56 99 LYS A O 1
ATOM 800 N N . THR A 1 100 ? 9.227 -17.219 -11.578 1 94.88 100 THR A N 1
ATOM 801 C CA . THR A 1 100 ? 7.914 -16.641 -11.305 1 94.88 100 THR A CA 1
ATOM 802 C C . THR A 1 100 ? 7.145 -17.484 -10.289 1 94.88 100 THR A C 1
ATOM 804 O O . THR A 1 100 ? 7.152 -18.719 -10.375 1 94.88 100 THR A O 1
ATOM 807 N N . GLY A 1 101 ? 6.574 -16.875 -9.297 1 91.62 101 GLY A N 1
ATOM 808 C CA . GLY A 1 101 ? 5.801 -17.594 -8.297 1 91.62 101 GLY A CA 1
ATOM 809 C C . GLY A 1 101 ? 6.574 -17.844 -7.02 1 91.62 101 GLY A C 1
ATOM 810 O O . GLY A 1 101 ? 5.992 -18.234 -6.004 1 91.62 101 GLY A O 1
ATOM 811 N N . GLN A 1 102 ? 7.867 -17.625 -7.062 1 94.81 102 GLN A N 1
ATOM 812 C CA . GLN A 1 102 ? 8.688 -17.906 -5.883 1 94.81 102 GLN A CA 1
ATOM 813 C C . GLN A 1 102 ? 8.594 -16.766 -4.867 1 94.81 102 GLN A C 1
ATOM 815 O O . GLN A 1 102 ? 8.859 -16.969 -3.68 1 94.81 102 GLN A O 1
ATOM 820 N N . ILE A 1 103 ? 8.289 -15.586 -5.332 1 96.38 103 ILE A N 1
ATOM 821 C CA . ILE A 1 103 ? 8.18 -14.461 -4.41 1 96.38 103 ILE A CA 1
ATOM 822 C C . ILE A 1 103 ? 6.852 -14.531 -3.664 1 96.38 103 ILE A C 1
ATOM 824 O O . ILE A 1 103 ? 5.785 -14.422 -4.27 1 96.38 103 ILE A O 1
ATOM 828 N N . ASP A 1 104 ? 6.934 -14.703 -2.354 1 95.38 104 ASP A N 1
ATOM 829 C CA . ASP A 1 104 ? 5.727 -14.633 -1.536 1 95.38 104 ASP A CA 1
ATOM 830 C C . ASP A 1 104 ? 5.043 -13.281 -1.682 1 95.38 104 ASP A C 1
ATOM 832 O O . ASP A 1 104 ? 5.668 -12.234 -1.483 1 95.38 104 ASP A O 1
ATOM 836 N N . PRO A 1 105 ? 3.781 -13.305 -1.968 1 95.19 105 PRO A N 1
ATOM 837 C CA . PRO A 1 105 ? 3.059 -12.055 -2.186 1 95.19 105 PRO A CA 1
ATOM 838 C C . PRO A 1 105 ? 3.109 -11.125 -0.973 1 95.19 105 PRO A C 1
ATOM 840 O O . PRO A 1 105 ? 2.852 -9.922 -1.098 1 95.19 105 PRO A O 1
ATOM 843 N N . ILE A 1 106 ? 3.395 -11.648 0.177 1 95.5 106 ILE A N 1
ATOM 844 C CA . ILE A 1 106 ? 3.451 -10.812 1.373 1 95.5 106 ILE A CA 1
ATOM 845 C C . ILE A 1 106 ? 4.535 -9.75 1.21 1 95.5 106 ILE A C 1
ATOM 847 O O . ILE A 1 106 ? 4.492 -8.711 1.868 1 95.5 106 ILE A O 1
ATOM 851 N N . PHE A 1 107 ? 5.461 -10.008 0.285 1 96.69 107 PHE A N 1
ATOM 852 C CA . PHE A 1 107 ? 6.566 -9.07 0.096 1 96.69 107 PHE A CA 1
ATOM 853 C C . PHE A 1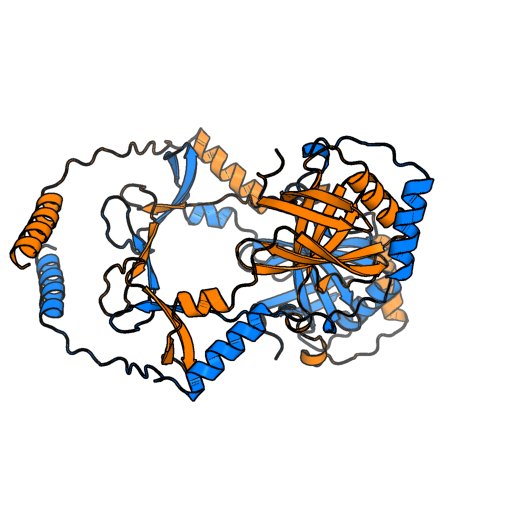 107 ? 6.184 -7.973 -0.885 1 96.69 107 PHE A C 1
ATOM 855 O O . PHE A 1 107 ? 6.883 -6.961 -0.996 1 96.69 107 PHE A O 1
ATOM 862 N N . LEU A 1 108 ? 5.137 -8.156 -1.607 1 96.69 108 LEU A N 1
ATOM 863 C CA . LEU A 1 108 ? 4.727 -7.176 -2.604 1 96.69 108 LEU A CA 1
ATOM 864 C C . LEU A 1 108 ? 4.102 -5.953 -1.938 1 96.69 108 LEU A C 1
ATOM 866 O O . LEU A 1 108 ? 3.352 -6.086 -0.969 1 96.69 108 LEU A O 1
ATOM 870 N N . ASP A 1 109 ? 4.422 -4.789 -2.463 1 95 109 ASP A N 1
ATOM 871 C CA . ASP A 1 109 ? 3.896 -3.553 -1.896 1 95 109 ASP A CA 1
ATOM 872 C C . ASP A 1 109 ? 3.207 -2.707 -2.965 1 95 109 ASP A C 1
ATOM 874 O O . ASP A 1 109 ? 1.98 -2.729 -3.084 1 95 109 ASP A O 1
ATOM 878 N N . ARG A 1 110 ? 3.922 -2.084 -3.834 1 95.19 110 ARG A N 1
ATOM 879 C CA . ARG A 1 110 ? 3.361 -1.276 -4.914 1 95.19 110 ARG A CA 1
ATOM 880 C C . ARG A 1 110 ? 3.756 -1.836 -6.277 1 95.19 110 ARG A C 1
ATOM 882 O O . ARG A 1 110 ? 4.77 -2.527 -6.398 1 95.19 110 ARG A O 1
ATOM 889 N N . VAL A 1 111 ? 2.893 -1.481 -7.207 1 96.94 111 VAL A N 1
ATOM 890 C CA . VAL A 1 111 ? 3.162 -1.935 -8.57 1 96.94 111 VAL A CA 1
ATOM 891 C C . VAL A 1 111 ? 3.189 -0.738 -9.516 1 96.94 111 VAL A C 1
ATOM 893 O O . VAL A 1 111 ? 2.361 0.168 -9.406 1 96.94 111 VAL A O 1
ATOM 896 N N . TYR A 1 112 ? 4.121 -0.763 -10.414 1 97.38 112 TYR A N 1
ATOM 897 C CA . TYR A 1 112 ? 4.266 0.253 -11.453 1 97.38 112 TYR A CA 1
ATOM 898 C C . TYR A 1 112 ? 4.395 -0.386 -12.828 1 97.38 112 TYR A C 1
ATOM 900 O O . TYR A 1 112 ? 4.727 -1.569 -12.945 1 97.38 112 TYR A O 1
ATOM 908 N N . TYR A 1 113 ? 4.109 0.391 -13.805 1 96.94 113 TYR A N 1
ATOM 909 C CA . TYR A 1 113 ? 4.406 0.006 -15.18 1 96.94 113 TYR A CA 1
ATOM 910 C C . TYR A 1 113 ? 5.695 0.656 -15.664 1 96.94 113 TYR A C 1
ATOM 912 O O . TYR A 1 113 ? 5.953 1.828 -15.375 1 96.94 113 TYR A O 1
ATOM 920 N N . LEU A 1 114 ? 6.422 -0.087 -16.375 1 96.44 114 LEU A N 1
ATOM 921 C CA . LEU A 1 114 ? 7.59 0.439 -17.078 1 96.44 114 LEU A CA 1
ATOM 922 C C . LEU A 1 114 ? 7.371 0.433 -18.578 1 96.44 114 LEU A C 1
ATOM 924 O O . LEU A 1 114 ? 7.348 -0.63 -19.203 1 96.44 114 LEU A O 1
ATOM 928 N N . GLU A 1 115 ? 7.184 1.558 -19.062 1 93.19 115 GLU A N 1
ATOM 929 C CA . GLU A 1 115 ? 7.055 1.707 -20.516 1 93.19 115 GLU A CA 1
ATOM 930 C C . GLU A 1 115 ? 8.391 2.082 -21.156 1 93.19 115 GLU A C 1
ATOM 932 O O . GLU A 1 115 ? 9.156 2.859 -20.578 1 93.19 115 GLU A O 1
ATOM 937 N N . PRO A 1 116 ? 8.641 1.529 -22.312 1 92.06 116 PRO A N 1
ATOM 938 C CA . PRO A 1 116 ? 9.844 1.998 -23 1 92.06 116 PRO A CA 1
ATOM 939 C C . PRO A 1 116 ? 9.773 3.477 -23.359 1 92.06 116 PRO A C 1
ATOM 941 O O . PRO A 1 116 ? 8.734 3.955 -23.812 1 92.06 116 PRO A O 1
ATOM 944 N N . ASP A 1 117 ? 10.758 4.215 -23.016 1 88.56 117 ASP A N 1
ATOM 945 C CA . ASP A 1 117 ? 10.797 5.629 -23.391 1 88.56 117 ASP A CA 1
ATOM 946 C C . ASP A 1 117 ? 10.938 5.797 -24.891 1 88.56 117 ASP A C 1
ATOM 948 O O . ASP A 1 117 ? 10.305 6.672 -25.484 1 88.56 117 ASP A O 1
ATOM 952 N N . LEU A 1 118 ? 11.852 5.082 -25.5 1 79.94 118 LEU A N 1
ATOM 953 C CA . LEU A 1 118 ? 12.008 4.996 -26.953 1 79.94 118 LEU A CA 1
ATOM 954 C C . LEU A 1 118 ? 11.859 3.557 -27.438 1 79.94 118 LEU A C 1
ATOM 956 O O . LEU A 1 118 ? 12.094 2.617 -26.672 1 79.94 118 LEU A O 1
ATOM 960 N N . HIS A 1 119 ? 11.219 3.484 -28.594 1 75.25 119 HIS A N 1
ATOM 961 C CA . HIS A 1 119 ? 11.203 2.139 -29.156 1 75.25 119 HIS A CA 1
ATOM 962 C C . HIS A 1 119 ? 12.586 1.498 -29.094 1 75.25 119 HIS A C 1
ATOM 964 O O . HIS A 1 119 ? 13.578 2.115 -29.484 1 75.25 119 HIS A O 1
ATOM 970 N N . SER A 1 120 ? 12.562 0.39 -28.344 1 77.81 120 SER A N 1
ATOM 971 C CA . SER A 1 120 ? 13.836 -0.286 -28.141 1 77.81 120 SER A CA 1
ATOM 972 C C . SER A 1 120 ? 13.695 -1.795 -28.312 1 77.81 120 SER A C 1
ATOM 974 O O . SER A 1 120 ? 12.781 -2.404 -27.766 1 77.81 120 SER A O 1
ATOM 976 N N . GLU A 1 121 ? 14.516 -2.342 -29.109 1 81.81 121 GLU A N 1
ATOM 977 C CA . GLU A 1 121 ? 14.609 -3.791 -29.25 1 81.81 121 GLU A CA 1
ATOM 978 C C . GLU A 1 121 ? 14.977 -4.457 -27.938 1 81.81 121 GLU A C 1
ATOM 980 O O . GLU A 1 121 ? 14.516 -5.559 -27.641 1 81.81 121 GLU A O 1
ATOM 985 N N . GLY A 1 122 ? 15.695 -3.676 -27.172 1 88 122 GLY A N 1
ATOM 986 C CA . GLY A 1 122 ? 16.109 -4.199 -25.891 1 88 122 GLY A CA 1
ATOM 987 C C . GLY A 1 122 ? 14.961 -4.426 -24.938 1 88 122 GLY A C 1
ATOM 988 O O . GLY A 1 122 ? 14.961 -5.383 -24.156 1 88 122 GLY A O 1
ATOM 989 N N . TYR A 1 123 ? 13.992 -3.59 -25.031 1 92.75 123 TYR A N 1
ATOM 990 C CA . TYR A 1 123 ? 12.812 -3.736 -24.188 1 92.75 123 TYR A CA 1
ATOM 991 C C . TYR A 1 123 ? 12.047 -5.008 -24.531 1 92.75 123 TYR A C 1
ATOM 993 O O . TYR A 1 123 ? 11.727 -5.805 -23.641 1 92.75 123 TYR A O 1
ATOM 1001 N N . SER A 1 124 ? 11.812 -5.16 -25.781 1 90.56 124 SER A N 1
ATOM 1002 C CA . SER A 1 124 ? 11.086 -6.336 -26.25 1 90.56 124 SER A CA 1
ATOM 1003 C C . SER A 1 124 ? 11.852 -7.617 -25.938 1 90.56 124 SER A C 1
ATOM 1005 O O . SER A 1 124 ? 11.25 -8.641 -25.609 1 90.56 124 SER A O 1
ATOM 1007 N N . GLU A 1 125 ? 13.125 -7.523 -26.094 1 91.06 125 GLU A N 1
ATOM 1008 C CA . GLU A 1 125 ? 13.969 -8.672 -25.781 1 91.06 125 GLU A CA 1
ATOM 1009 C C . GLU A 1 125 ? 13.852 -9.055 -24.297 1 91.06 125 GLU A C 1
ATOM 1011 O O . GLU A 1 125 ? 13.719 -10.234 -23.969 1 91.06 125 GLU A O 1
ATOM 1016 N N . LEU A 1 126 ? 13.953 -8.055 -23.516 1 93.5 126 LEU A N 1
ATOM 1017 C CA . LEU A 1 126 ? 13.867 -8.289 -22.078 1 93.5 126 LEU A CA 1
ATOM 1018 C C . LEU A 1 126 ? 12.516 -8.883 -21.703 1 93.5 126 LEU A C 1
ATOM 1020 O O . LEU A 1 126 ? 12.445 -9.867 -20.969 1 93.5 126 LEU A O 1
ATOM 1024 N N . VAL A 1 127 ? 11.43 -8.336 -22.234 1 94.06 127 VAL A N 1
ATOM 1025 C CA . VAL A 1 127 ? 10.078 -8.836 -22 1 94.06 127 VAL A CA 1
ATOM 1026 C C . VAL A 1 127 ? 9.984 -10.297 -22.438 1 94.06 127 VAL A C 1
ATOM 1028 O O . VAL A 1 127 ? 9.531 -11.156 -21.688 1 94.06 127 VAL A O 1
ATOM 1031 N N . GLY A 1 128 ? 10.43 -10.547 -23.625 1 93.12 128 GLY A N 1
ATOM 1032 C CA . GLY A 1 128 ? 10.383 -11.891 -24.172 1 93.12 128 GLY A CA 1
ATOM 1033 C C . GLY A 1 128 ? 11.195 -12.898 -23.375 1 93.12 128 GLY A C 1
ATOM 1034 O O . GLY A 1 128 ? 10.734 -14.016 -23.125 1 93.12 128 GLY A O 1
ATOM 1035 N N . ALA A 1 129 ? 12.391 -12.508 -22.984 1 94.88 129 ALA A N 1
ATOM 1036 C CA . ALA A 1 129 ? 13.266 -13.406 -22.234 1 94.88 129 ALA A CA 1
ATOM 1037 C C . ALA A 1 129 ? 12.664 -13.742 -20.875 1 94.88 129 ALA A C 1
ATOM 1039 O O . ALA A 1 129 ? 12.68 -14.898 -20.438 1 94.88 129 ALA A O 1
ATOM 1040 N N . LEU A 1 130 ? 12.133 -12.766 -20.188 1 96.81 130 LEU A N 1
ATOM 1041 C CA . LEU A 1 130 ? 11.508 -12.992 -18.891 1 96.81 130 LEU A CA 1
ATOM 1042 C C . LEU A 1 130 ? 10.305 -13.93 -19.016 1 96.81 130 LEU A C 1
ATOM 1044 O O . LEU A 1 130 ? 10.117 -14.812 -18.172 1 96.81 130 LEU A O 1
ATOM 1048 N N . GLN A 1 131 ? 9.547 -13.758 -20.047 1 95.56 131 GLN A N 1
ATOM 1049 C CA . GLN A 1 131 ? 8.375 -14.594 -20.281 1 95.56 131 GLN A CA 1
ATOM 1050 C C . GLN A 1 131 ? 8.781 -16.031 -20.578 1 95.56 131 GLN A C 1
ATOM 1052 O O . GLN A 1 131 ? 8.242 -16.969 -19.984 1 95.56 131 GLN A O 1
ATOM 1057 N N . GLU A 1 132 ? 9.703 -16.156 -21.453 1 94.81 132 GLU A N 1
ATOM 1058 C CA . GLU A 1 132 ? 10.156 -17.484 -21.859 1 94.81 132 GLU A CA 1
ATOM 1059 C C . GLU A 1 132 ? 10.719 -18.266 -20.672 1 94.81 132 GLU A C 1
ATOM 1061 O O . GLU A 1 132 ? 10.453 -19.469 -20.531 1 94.81 132 GLU A O 1
ATOM 1066 N N . MET A 1 133 ? 11.43 -17.594 -19.859 1 96.5 133 MET A N 1
ATOM 1067 C CA . MET A 1 133 ? 12.117 -18.266 -18.75 1 96.5 133 MET A CA 1
ATOM 1068 C C . MET A 1 133 ? 11.211 -18.359 -17.531 1 96.5 133 MET A C 1
ATOM 1070 O O . MET A 1 133 ? 11.531 -19.062 -16.578 1 96.5 133 MET A O 1
ATOM 1074 N N . GLY A 1 134 ? 10.055 -17.688 -17.547 1 96.94 134 GLY A N 1
ATOM 1075 C CA . GLY A 1 134 ? 9.234 -17.641 -16.344 1 96.94 134 GLY A CA 1
ATOM 1076 C C . GLY A 1 134 ? 9.969 -17.109 -15.141 1 96.94 134 GLY A C 1
ATOM 1077 O O . GLY A 1 134 ? 9.969 -17.734 -14.078 1 96.94 134 GLY A O 1
ATOM 1078 N N . ALA A 1 135 ? 10.602 -15.992 -15.422 1 97.88 135 ALA A N 1
ATOM 1079 C CA . ALA A 1 135 ? 11.461 -15.438 -14.375 1 97.88 135 ALA A CA 1
ATOM 1080 C C . ALA A 1 135 ? 11.148 -13.969 -14.117 1 97.88 135 ALA A C 1
ATOM 1082 O O . ALA A 1 135 ? 10.531 -13.305 -14.953 1 97.88 135 ALA A O 1
ATOM 1083 N N . GLU A 1 136 ? 11.484 -13.492 -12.961 1 98.19 136 GLU A N 1
ATOM 1084 C CA . GLU A 1 136 ? 11.438 -12.094 -12.547 1 98.19 136 GLU A CA 1
ATOM 1085 C C . GLU A 1 136 ? 12.805 -11.602 -12.086 1 98.19 136 GLU A C 1
ATOM 1087 O O . GLU A 1 136 ? 13.562 -12.359 -11.469 1 98.19 136 GLU A O 1
ATOM 1092 N N . GLY A 1 137 ? 13.094 -10.383 -12.352 1 97.88 137 GLY A N 1
ATOM 1093 C CA . GLY A 1 137 ? 14.375 -9.82 -11.93 1 97.88 137 GLY A CA 1
ATOM 1094 C C . GLY A 1 137 ? 14.297 -9.086 -10.609 1 97.88 137 GLY A C 1
ATOM 1095 O O . GLY A 1 137 ? 13.523 -8.141 -10.461 1 97.88 137 GLY A O 1
ATOM 1096 N N . ILE A 1 138 ? 15.055 -9.531 -9.617 1 98.06 138 ILE A N 1
ATOM 1097 C CA . ILE A 1 138 ? 15.188 -8.781 -8.375 1 98.06 138 ILE A CA 1
ATOM 1098 C C . ILE A 1 138 ? 16.109 -7.582 -8.594 1 98.06 138 ILE A C 1
ATOM 1100 O O . ILE A 1 138 ? 17.234 -7.73 -9.086 1 98.06 138 ILE A O 1
ATOM 1104 N N . CYS A 1 139 ? 15.617 -6.414 -8.25 1 97.25 139 CYS A N 1
ATOM 1105 C CA . CYS A 1 139 ? 16.359 -5.219 -8.633 1 97.25 139 CYS A CA 1
ATOM 1106 C C . CYS A 1 139 ? 16.266 -4.148 -7.555 1 97.25 139 CYS A C 1
ATOM 1108 O O . CY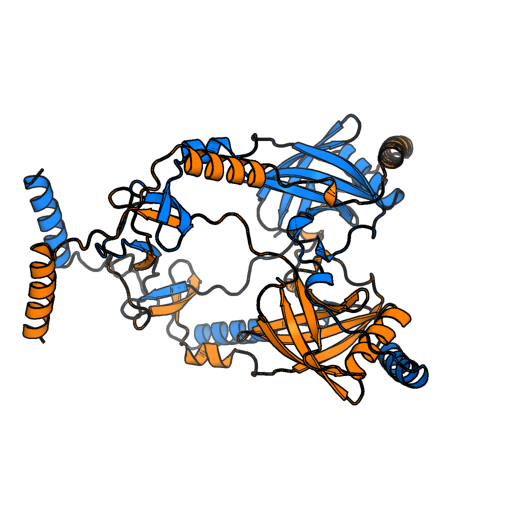S A 1 139 ? 15.5 -4.293 -6.598 1 97.25 139 CYS A O 1
ATOM 1110 N N . THR A 1 140 ? 17.094 -3.16 -7.633 1 95.88 140 THR A N 1
ATOM 1111 C CA . THR A 1 140 ? 17.047 -1.957 -6.809 1 95.88 140 THR A CA 1
ATOM 1112 C C . THR A 1 140 ? 17.141 -0.705 -7.676 1 95.88 140 THR A C 1
ATOM 1114 O O . THR A 1 140 ? 17.672 -0.743 -8.781 1 95.88 140 THR A O 1
ATOM 1117 N N . TRP A 1 141 ? 16.516 0.347 -7.219 1 96.31 141 TRP A N 1
ATOM 1118 C CA . TRP A 1 141 ? 16.609 1.65 -7.867 1 96.31 141 TRP A CA 1
ATOM 1119 C C . TRP A 1 141 ? 16.312 2.773 -6.879 1 96.31 141 TRP A C 1
ATOM 1121 O O . TRP A 1 141 ? 15.859 2.52 -5.758 1 96.31 141 TRP A O 1
ATOM 1131 N N . THR A 1 142 ? 16.703 3.922 -7.324 1 95.38 142 THR A N 1
ATOM 1132 C CA . THR A 1 142 ? 16.453 5.102 -6.504 1 95.38 142 THR A CA 1
ATOM 1133 C C . THR A 1 142 ? 15.398 5.992 -7.152 1 95.38 142 THR A C 1
ATOM 1135 O O . THR A 1 142 ? 15.391 6.172 -8.375 1 95.38 142 THR A O 1
ATOM 1138 N N . MET A 1 143 ? 14.469 6.414 -6.324 1 94.81 143 MET A N 1
ATOM 1139 C CA . MET A 1 143 ? 13.398 7.309 -6.77 1 94.81 143 MET A CA 1
ATOM 1140 C C . MET A 1 143 ? 12.961 8.234 -5.641 1 94.81 143 MET A C 1
ATOM 1142 O O . MET A 1 143 ? 12.711 7.777 -4.52 1 94.81 143 MET A O 1
ATOM 1146 N N . ARG A 1 144 ? 12.945 9.5 -5.844 1 90.75 144 ARG A N 1
ATOM 1147 C CA . ARG A 1 144 ? 12.531 10.492 -4.859 1 90.75 144 ARG A CA 1
ATOM 1148 C C . ARG A 1 144 ? 13.352 10.367 -3.58 1 90.75 144 ARG A C 1
ATOM 1150 O O . ARG A 1 144 ? 12.789 10.32 -2.482 1 90.75 144 ARG A O 1
ATOM 1157 N N . ASN A 1 145 ? 14.656 10.18 -3.744 1 87.06 145 ASN A N 1
ATOM 1158 C CA . ASN A 1 145 ? 15.656 10.18 -2.682 1 87.06 145 ASN A CA 1
ATOM 1159 C C . ASN A 1 145 ? 15.469 8.984 -1.744 1 87.06 145 ASN A C 1
ATOM 1161 O O . ASN A 1 145 ? 15.758 9.086 -0.55 1 87.06 145 ASN A O 1
ATOM 1165 N N . ARG A 1 146 ? 14.875 7.945 -2.365 1 90.38 146 ARG A N 1
ATOM 1166 C CA . ARG A 1 146 ? 14.75 6.688 -1.636 1 90.38 146 ARG A CA 1
ATOM 1167 C C . ARG A 1 146 ? 15.195 5.508 -2.49 1 90.38 146 ARG A C 1
ATOM 1169 O O . ARG A 1 146 ? 15.062 5.539 -3.717 1 90.38 146 ARG A O 1
ATOM 1176 N N . SER A 1 147 ? 15.742 4.562 -1.823 1 93.19 147 SER A N 1
ATOM 1177 C CA . SER A 1 147 ? 16.125 3.32 -2.49 1 93.19 147 SER A CA 1
ATOM 1178 C C . SER A 1 147 ? 15.008 2.281 -2.381 1 93.19 147 SER A C 1
ATOM 1180 O O . SER A 1 147 ? 14.406 2.113 -1.316 1 93.19 147 SER A O 1
ATOM 1182 N N . TYR A 1 148 ? 14.805 1.659 -3.438 1 95.88 148 TYR A N 1
ATOM 1183 C CA . TYR A 1 148 ? 13.742 0.653 -3.467 1 95.88 148 TYR A CA 1
ATOM 1184 C C . TYR A 1 148 ? 14.305 -0.711 -3.855 1 95.88 148 TYR A C 1
ATOM 1186 O O . TYR A 1 148 ? 15.219 -0.804 -4.676 1 95.88 148 TYR A O 1
ATOM 1194 N N . LEU A 1 149 ? 13.789 -1.729 -3.178 1 97 149 LEU A N 1
ATOM 1195 C CA . LEU A 1 149 ? 13.883 -3.113 -3.627 1 97 149 LEU A CA 1
ATOM 1196 C C . LEU A 1 149 ? 12.664 -3.498 -4.457 1 97 149 LEU A C 1
ATOM 1198 O O . LEU A 1 149 ? 11.539 -3.113 -4.129 1 97 149 LEU A O 1
ATOM 1202 N N . GLY A 1 150 ? 12.93 -4.281 -5.531 1 98.06 150 GLY A N 1
ATOM 1203 C CA . GLY A 1 150 ? 11.758 -4.602 -6.328 1 98.06 150 GLY A CA 1
ATOM 1204 C C . GLY A 1 150 ? 11.945 -5.832 -7.195 1 98.06 150 GLY A C 1
ATOM 1205 O O . GLY A 1 150 ? 12.984 -6.496 -7.125 1 98.06 150 GLY A O 1
ATOM 1206 N N . ALA A 1 151 ? 10.914 -6.203 -7.898 1 98.5 151 ALA A N 1
ATOM 1207 C CA . ALA A 1 151 ? 10.875 -7.293 -8.875 1 98.5 151 ALA A CA 1
ATOM 1208 C C . ALA A 1 151 ? 10.414 -6.793 -10.234 1 98.5 151 ALA A C 1
ATOM 1210 O O . ALA A 1 151 ? 9.375 -6.141 -10.344 1 98.5 151 ALA A O 1
ATOM 1211 N N . LEU A 1 152 ? 11.211 -7.07 -11.18 1 98.44 152 LEU A N 1
ATOM 1212 C CA . LEU A 1 152 ? 10.906 -6.77 -12.57 1 98.44 152 LEU A CA 1
ATOM 1213 C C . LEU A 1 152 ? 10.195 -7.945 -13.242 1 98.44 152 LEU A C 1
ATOM 1215 O O . LEU A 1 152 ? 10.789 -9.016 -13.414 1 98.44 152 LEU A O 1
ATOM 1219 N N . GLN A 1 153 ? 8.992 -7.727 -13.672 1 98.06 153 GLN A N 1
ATOM 1220 C CA . GLN A 1 153 ? 8.148 -8.812 -14.164 1 98.06 153 GLN A CA 1
ATOM 1221 C C . GLN A 1 153 ? 7.562 -8.469 -15.531 1 98.06 153 GLN A C 1
ATOM 1223 O O . GLN A 1 153 ? 7.109 -7.344 -15.75 1 98.06 153 GLN A O 1
ATOM 1228 N N . ALA A 1 154 ? 7.621 -9.461 -16.438 1 96.56 154 ALA A N 1
ATOM 1229 C CA . ALA A 1 154 ? 6.918 -9.297 -17.703 1 96.56 154 ALA A CA 1
ATOM 1230 C C . ALA A 1 154 ? 5.445 -9.672 -17.562 1 96.56 154 ALA A C 1
ATOM 1232 O O . ALA A 1 154 ? 5.109 -10.703 -16.984 1 96.56 154 ALA A O 1
ATOM 1233 N N . SER A 1 155 ? 4.609 -8.844 -17.953 1 94.56 155 SER A N 1
ATOM 1234 C CA . SER A 1 155 ? 3.17 -9.078 -18.031 1 94.56 155 SER A CA 1
ATOM 1235 C C . SER A 1 155 ? 2.621 -8.688 -19.406 1 94.56 155 SER A C 1
ATOM 1237 O O . SER A 1 155 ? 2.32 -7.52 -19.656 1 94.56 155 SER A O 1
ATOM 1239 N N . GLY A 1 156 ? 2.387 -9.773 -20.188 1 91.12 156 GLY A N 1
ATOM 1240 C CA . GLY A 1 156 ? 2.115 -9.445 -21.578 1 91.12 156 GLY A CA 1
ATOM 1241 C C . GLY A 1 156 ? 3.256 -8.711 -22.25 1 91.12 156 GLY A C 1
ATOM 1242 O O . GLY A 1 156 ? 4.395 -9.18 -22.266 1 91.12 156 GLY A O 1
ATOM 1243 N N . LYS A 1 157 ? 2.973 -7.492 -22.719 1 90.19 157 LYS A N 1
ATOM 1244 C CA . LYS A 1 157 ? 3.98 -6.734 -23.453 1 90.19 157 LYS A CA 1
ATOM 1245 C C . LYS A 1 157 ? 4.609 -5.66 -22.562 1 90.19 157 LYS A C 1
ATOM 1247 O O . LYS A 1 157 ? 5.508 -4.938 -23 1 90.19 157 LYS A O 1
ATOM 1252 N N . ILE A 1 158 ? 4.168 -5.594 -21.344 1 94.31 158 ILE A N 1
ATOM 1253 C CA . ILE A 1 158 ? 4.664 -4.523 -20.484 1 94.31 158 ILE A CA 1
ATOM 1254 C C . ILE A 1 158 ? 5.5 -5.117 -19.359 1 94.31 158 ILE A C 1
ATOM 1256 O O . ILE A 1 158 ? 5.285 -6.262 -18.953 1 94.31 158 ILE A O 1
ATOM 1260 N N . LEU A 1 159 ? 6.418 -4.324 -18.969 1 96.5 159 LEU A N 1
ATOM 1261 C CA . LEU A 1 159 ? 7.129 -4.66 -17.734 1 96.5 159 LEU A CA 1
ATOM 1262 C C . LEU A 1 159 ? 6.453 -4.023 -16.531 1 96.5 159 LEU A C 1
ATOM 1264 O O . LEU A 1 159 ? 6.055 -2.859 -16.578 1 96.5 159 LEU A O 1
ATOM 1268 N N . ARG A 1 160 ? 6.281 -4.848 -15.508 1 97.62 160 ARG A N 1
ATOM 1269 C CA . ARG A 1 160 ? 5.844 -4.363 -14.203 1 97.62 160 ARG A CA 1
ATOM 1270 C C . ARG A 1 160 ? 7.012 -4.293 -13.227 1 97.62 160 ARG A C 1
ATOM 1272 O O . ARG A 1 160 ? 7.859 -5.188 -13.195 1 97.62 160 ARG A O 1
ATOM 1279 N N . LEU A 1 161 ? 7.027 -3.219 -12.578 1 98.38 161 LEU A N 1
ATOM 1280 C CA . LEU A 1 161 ? 7.977 -3.055 -11.484 1 98.38 161 LEU A CA 1
ATOM 1281 C C . LEU A 1 161 ? 7.258 -3.047 -10.141 1 98.38 161 LEU A C 1
ATOM 1283 O O . LEU A 1 161 ? 6.559 -2.086 -9.805 1 98.38 161 LEU A O 1
ATOM 1287 N N . ASN A 1 162 ? 7.469 -4.133 -9.391 1 98.12 162 ASN A N 1
ATOM 1288 C CA . ASN A 1 162 ? 6.871 -4.273 -8.07 1 98.12 162 ASN A CA 1
ATOM 1289 C C . ASN A 1 162 ? 7.859 -3.906 -6.965 1 98.12 162 ASN A C 1
ATOM 1291 O O . ASN A 1 162 ? 8.969 -4.438 -6.918 1 98.12 162 ASN A O 1
ATOM 1295 N N . THR A 1 163 ? 7.488 -2.992 -6.156 1 97.62 163 THR A N 1
ATOM 1296 C CA . THR A 1 163 ? 8.328 -2.797 -4.977 1 97.62 163 THR A CA 1
ATOM 1297 C C . THR A 1 163 ? 8.156 -3.953 -3.994 1 97.62 163 THR A C 1
ATOM 1299 O O . THR A 1 163 ? 7.047 -4.465 -3.82 1 97.62 163 THR A O 1
ATOM 1302 N N . LEU A 1 164 ? 9.242 -4.312 -3.416 1 97.56 164 LEU A N 1
ATOM 1303 C CA . LEU A 1 164 ? 9.242 -5.402 -2.441 1 97.56 164 LEU A CA 1
ATOM 1304 C C . LEU A 1 164 ? 9.555 -4.879 -1.045 1 97.56 164 LEU A C 1
ATOM 1306 O O . LEU A 1 164 ? 10.406 -3.998 -0.884 1 97.56 164 LEU A O 1
ATOM 1310 N N . ARG A 1 165 ? 8.852 -5.434 -0.136 1 96.31 165 ARG A N 1
ATOM 1311 C CA . ARG A 1 165 ? 9.219 -5.215 1.26 1 96.31 165 ARG A CA 1
ATOM 1312 C C . ARG A 1 165 ? 10.516 -5.938 1.607 1 96.31 165 ARG A C 1
ATOM 1314 O O . ARG A 1 165 ? 10.789 -7.02 1.083 1 96.31 165 ARG A O 1
ATOM 1321 N N . TYR A 1 166 ? 11.258 -5.277 2.465 1 95.38 166 TYR A N 1
ATOM 1322 C CA . TYR A 1 166 ? 12.414 -5.98 2.996 1 95.38 166 TYR A CA 1
ATOM 1323 C C . TYR A 1 166 ? 11.992 -7.055 3.992 1 95.38 166 TYR A C 1
ATOM 1325 O O . TYR A 1 166 ? 10.914 -6.973 4.582 1 95.38 166 TYR A O 1
ATOM 1333 N N . ALA A 1 167 ? 12.867 -8.023 4.152 1 94.88 167 ALA A N 1
ATOM 1334 C CA . ALA A 1 167 ? 12.547 -9.188 4.973 1 94.88 167 ALA A CA 1
ATOM 1335 C C . ALA A 1 167 ? 12.148 -8.773 6.387 1 94.88 167 ALA A C 1
ATOM 1337 O O . ALA A 1 167 ? 11.234 -9.352 6.977 1 94.88 167 ALA A O 1
ATOM 1338 N N . ASP A 1 168 ? 12.773 -7.777 6.926 1 91.44 168 ASP A N 1
ATOM 1339 C CA . ASP A 1 168 ? 12.555 -7.391 8.312 1 91.44 168 ASP A CA 1
ATOM 1340 C C . ASP A 1 168 ? 11.266 -6.586 8.461 1 91.44 168 ASP A C 1
ATOM 1342 O O . ASP A 1 168 ? 10.828 -6.301 9.578 1 91.44 168 ASP A O 1
ATOM 1346 N N . GLU A 1 169 ? 10.68 -6.203 7.391 1 93.69 169 GLU A N 1
ATOM 1347 C CA . GLU A 1 169 ? 9.414 -5.48 7.438 1 93.69 169 GLU A CA 1
ATOM 1348 C C . GLU A 1 169 ? 8.234 -6.438 7.602 1 93.69 169 GLU A C 1
ATOM 1350 O O . GLU A 1 169 ? 7.137 -6.02 7.98 1 93.69 169 GLU A O 1
ATOM 1355 N N . VAL A 1 170 ? 8.438 -7.652 7.289 1 94.25 170 VAL A N 1
ATOM 1356 C CA . VAL A 1 170 ? 7.387 -8.656 7.395 1 94.25 170 VAL A CA 1
ATOM 1357 C C . VAL A 1 170 ? 7.383 -9.258 8.797 1 94.25 170 VAL A C 1
ATOM 1359 O O . VAL A 1 170 ? 8.414 -9.734 9.281 1 94.25 170 VAL A O 1
ATOM 1362 N N . ILE A 1 171 ? 6.23 -9.211 9.438 1 93.19 171 ILE A N 1
ATOM 1363 C CA . ILE A 1 171 ? 6.094 -9.781 10.773 1 93.19 171 ILE A CA 1
ATOM 1364 C C . ILE A 1 171 ? 6 -11.305 10.68 1 93.19 171 ILE A C 1
ATOM 1366 O O . ILE A 1 171 ? 5.172 -11.836 9.938 1 93.19 171 ILE A O 1
ATOM 1370 N N . SER A 1 172 ? 6.793 -11.961 11.359 1 91.62 172 SER A N 1
ATOM 1371 C CA . SER A 1 172 ? 6.812 -13.414 11.32 1 91.62 172 SER A CA 1
ATOM 1372 C C . SER A 1 172 ? 5.547 -14 11.945 1 91.62 172 SER A C 1
ATOM 1374 O O . SER A 1 172 ? 5.086 -13.531 12.984 1 91.62 172 SER A O 1
ATOM 1376 N N . VAL A 1 173 ? 5.094 -15.047 11.352 1 89.5 173 VAL A N 1
ATOM 1377 C CA . VAL A 1 173 ? 3.926 -15.75 11.867 1 89.5 173 VAL A CA 1
ATOM 1378 C C . VAL A 1 173 ? 4.25 -16.375 13.227 1 89.5 173 VAL A C 1
ATOM 1380 O O . VAL A 1 173 ? 3.354 -16.578 14.047 1 89.5 173 VAL A O 1
ATOM 1383 N N . LYS A 1 174 ? 5.453 -16.719 13.438 1 86.38 174 LYS A N 1
ATOM 1384 C CA . LYS A 1 174 ? 5.898 -17.328 14.688 1 86.38 174 LYS A CA 1
ATOM 1385 C C . LYS A 1 174 ? 5.602 -16.422 15.883 1 86.38 174 LYS A C 1
ATOM 1387 O O . LYS A 1 174 ? 5.441 -16.891 17 1 86.38 174 LYS A O 1
ATOM 1392 N N . SER A 1 175 ? 5.504 -15.172 15.617 1 83.5 175 SER A N 1
ATOM 1393 C CA . SER A 1 175 ? 5.242 -14.203 16.672 1 83.5 175 SER A CA 1
ATOM 1394 C C . SER A 1 175 ? 3.803 -14.312 17.172 1 83.5 175 SER A C 1
ATOM 1396 O O . SER A 1 175 ? 3.475 -13.812 18.25 1 83.5 175 SER A O 1
ATOM 1398 N N . LEU A 1 176 ? 2.891 -14.938 16.469 1 82.88 176 LEU A N 1
ATOM 1399 C CA . LEU A 1 176 ? 1.476 -15.031 16.812 1 82.88 176 LEU A CA 1
ATOM 1400 C C . LEU A 1 176 ? 1.201 -16.266 17.656 1 82.88 176 LEU A C 1
ATOM 1402 O O . LEU A 1 176 ? 0.115 -16.406 18.219 1 82.88 176 LEU A O 1
ATOM 1406 N N . GLU A 1 177 ? 2.154 -17.156 17.953 1 78.75 177 GLU A N 1
ATOM 1407 C CA . GLU A 1 177 ? 2.064 -18.344 18.812 1 78.75 177 GLU A CA 1
ATOM 1408 C C . GLU A 1 177 ? 0.782 -19.125 18.531 1 78.75 177 GLU A C 1
ATOM 1410 O O . GLU A 1 177 ? 0.013 -19.406 19.453 1 78.75 177 GLU A O 1
ATOM 1415 N N . LEU A 1 178 ? 0.569 -19.438 17.375 1 81 178 LEU A N 1
ATOM 1416 C CA . LEU A 1 178 ? -0.625 -20.156 16.953 1 81 178 LEU A CA 1
ATOM 1417 C C . LEU A 1 178 ? -0.604 -21.594 17.5 1 81 178 LEU A C 1
ATOM 1419 O O . LEU A 1 178 ? 0.451 -22.219 17.547 1 81 178 LEU A O 1
ATOM 1423 N N . GLN A 1 179 ? -1.718 -21.938 18.078 1 77.31 179 GLN A N 1
ATOM 1424 C CA . GLN A 1 179 ? -1.865 -23.312 18.531 1 77.31 179 GLN A CA 1
ATOM 1425 C C . GLN A 1 179 ? -2.441 -24.203 17.422 1 77.31 179 GLN A C 1
ATOM 1427 O O . GLN A 1 179 ? -3.297 -23.766 16.656 1 77.31 179 GLN A O 1
ATOM 1432 N N . GLU A 1 180 ? -1.881 -25.281 17.281 1 71.44 180 GLU A N 1
ATOM 1433 C CA . GLU A 1 180 ? -2.361 -26.234 16.281 1 71.44 180 GLU A CA 1
ATOM 1434 C C . GLU A 1 180 ? -3.457 -27.125 16.844 1 71.44 180 GLU A C 1
ATOM 1436 O O . GLU A 1 180 ? -3.387 -27.547 18 1 71.44 180 GLU A O 1
ATOM 1441 N N . SER A 1 181 ? -4.52 -27.156 16.094 1 76.81 181 SER A N 1
ATOM 1442 C CA . SER A 1 181 ? -5.531 -28.141 16.438 1 76.81 181 SER A CA 1
ATOM 1443 C C . SER A 1 181 ? -5.707 -29.156 15.312 1 76.81 181 SER A C 1
ATOM 1445 O O . SER A 1 181 ? -5.809 -28.797 14.141 1 76.81 181 SER A O 1
ATOM 1447 N N . PRO A 1 182 ? -5.688 -30.391 15.68 1 79.81 182 PRO A N 1
ATOM 1448 C CA . PRO A 1 182 ? -5.918 -31.422 14.656 1 79.81 182 PRO A CA 1
ATOM 1449 C C . PRO A 1 182 ? -7.305 -31.312 14.023 1 79.81 182 PRO A C 1
ATOM 1451 O O . PRO A 1 182 ? -8.266 -30.922 14.695 1 79.81 182 PRO A O 1
ATOM 1454 N N . VAL A 1 183 ? -7.316 -31.484 12.75 1 84.06 183 VAL A N 1
ATOM 1455 C CA . VAL A 1 183 ? -8.57 -31.484 12.008 1 84.06 183 VAL A CA 1
ATOM 1456 C C . VAL A 1 183 ? -8.875 -32.906 11.523 1 84.06 183 VAL A C 1
ATOM 1458 O O . VAL A 1 183 ? -8.016 -33.562 10.961 1 84.06 183 VAL A O 1
ATOM 1461 N N . SER A 1 184 ? -10.086 -33.375 11.828 1 85.31 184 SER A N 1
ATOM 1462 C CA . SER A 1 184 ? -10.477 -34.719 11.375 1 85.31 184 SER A CA 1
ATOM 1463 C C . SER A 1 184 ? -10.664 -34.75 9.859 1 85.31 184 SER A C 1
ATOM 1465 O O . SER A 1 184 ? -10.945 -33.719 9.242 1 85.31 184 SER A O 1
ATOM 1467 N N . GLU A 1 185 ? -10.562 -35.938 9.305 1 88.88 185 GLU A N 1
ATOM 1468 C CA . GLU A 1 185 ? -10.734 -36.125 7.871 1 88.88 185 GLU A CA 1
ATOM 1469 C C . GLU A 1 185 ? -12.156 -35.781 7.43 1 88.88 185 GLU A C 1
ATOM 1471 O O . GLU A 1 185 ? -12.359 -35.219 6.348 1 88.88 185 GLU A O 1
ATOM 1476 N N . LYS A 1 186 ? -13.031 -36.125 8.281 1 87.44 186 LYS A N 1
ATOM 1477 C CA . LYS A 1 186 ? -14.43 -35.875 7.961 1 87.44 186 LYS A CA 1
ATOM 1478 C C . LYS A 1 186 ? -14.695 -34.375 7.855 1 87.44 186 LYS A C 1
ATOM 1480 O O . LYS A 1 186 ? -15.336 -33.906 6.91 1 87.44 186 LYS A O 1
ATOM 1485 N N . GLU A 1 187 ? -14.266 -33.688 8.828 1 82.38 187 GLU A N 1
ATOM 1486 C CA . GLU A 1 187 ? -14.445 -32.25 8.828 1 82.38 187 GLU A CA 1
ATOM 1487 C C . GLU A 1 187 ? -13.742 -31.594 7.637 1 82.38 187 GLU A C 1
ATOM 1489 O O . GLU A 1 187 ? -14.289 -30.688 7.012 1 82.38 187 GLU A O 1
ATOM 1494 N N . LEU A 1 188 ? -12.633 -32.094 7.301 1 89.69 188 LEU A N 1
ATOM 1495 C CA . LEU A 1 188 ? -11.867 -31.578 6.168 1 89.69 188 LEU A CA 1
ATOM 1496 C C . LEU A 1 188 ? -12.617 -31.781 4.859 1 89.69 188 LEU A C 1
ATOM 1498 O O . LEU A 1 188 ? -12.625 -30.906 3.99 1 89.69 188 LEU A O 1
ATOM 1502 N N . LYS A 1 189 ? -13.25 -32.875 4.777 1 91.56 189 LYS A N 1
ATOM 1503 C CA . LYS A 1 189 ? -13.992 -33.219 3.561 1 91.56 189 LYS A CA 1
ATOM 1504 C C . LYS A 1 189 ? -15.18 -32.281 3.371 1 91.56 189 LYS A C 1
ATOM 1506 O O . LYS A 1 189 ? -15.453 -31.828 2.254 1 91.56 189 LYS A O 1
ATOM 1511 N N . ILE A 1 190 ? -15.883 -31.953 4.402 1 87.56 190 ILE A N 1
ATOM 1512 C CA . ILE A 1 190 ? -17.016 -31.062 4.332 1 87.56 190 ILE A CA 1
ATOM 1513 C C . ILE A 1 190 ? -16.578 -29.688 3.807 1 87.56 190 ILE A C 1
ATOM 1515 O O . ILE A 1 190 ? -17.188 -29.141 2.896 1 87.56 190 ILE A O 1
ATOM 1519 N N . GLY A 1 191 ? -15.539 -29.156 4.426 1 91.06 191 GLY A N 1
ATOM 1520 C CA . GLY A 1 191 ? -15 -27.875 3.986 1 91.06 191 GLY A CA 1
ATOM 1521 C C . GLY A 1 191 ? -14.531 -27.891 2.541 1 91.06 191 GLY A C 1
ATOM 1522 O O . GLY A 1 191 ? -14.789 -26.938 1.793 1 91.06 191 GLY A O 1
ATOM 1523 N N . SER A 1 192 ? -13.891 -28.969 2.188 1 94.75 192 SER A N 1
ATOM 1524 C CA . SER A 1 192 ? -13.383 -29.109 0.827 1 94.75 192 SER A CA 1
ATOM 1525 C C . SER A 1 192 ? -14.523 -29.172 -0.187 1 94.75 192 SER A C 1
ATOM 1527 O O . SER A 1 192 ? -14.422 -28.594 -1.274 1 94.75 192 SER A O 1
ATOM 1529 N N . ASP A 1 193 ? -15.562 -29.891 0.177 1 93.88 193 ASP A N 1
ATOM 1530 C CA . ASP A 1 193 ? -16.719 -29.984 -0.704 1 93.88 193 ASP A CA 1
ATOM 1531 C C . ASP A 1 193 ? -17.359 -28.609 -0.918 1 93.88 193 ASP A C 1
ATOM 1533 O O . ASP A 1 193 ? -17.75 -28.281 -2.037 1 93.88 193 ASP A O 1
ATOM 1537 N N . LEU A 1 194 ? -17.516 -27.906 0.155 1 91.75 194 LEU A N 1
ATOM 1538 C CA . LEU A 1 194 ? -18.078 -26.562 0.062 1 91.75 194 LEU A CA 1
ATOM 1539 C C . LEU A 1 194 ? -17.234 -25.688 -0.855 1 91.75 194 LEU A C 1
ATOM 1541 O O . LEU A 1 194 ? -17.781 -25 -1.729 1 91.75 194 LEU A O 1
ATOM 1545 N N . ILE A 1 195 ? -15.922 -25.656 -0.703 1 95.5 195 ILE A N 1
ATOM 1546 C CA . ILE A 1 195 ? -15.008 -24.844 -1.512 1 95.5 195 ILE A CA 1
ATOM 1547 C C . ILE A 1 195 ? -15.117 -25.266 -2.977 1 95.5 195 ILE A C 1
ATOM 1549 O O . ILE A 1 195 ? -15.188 -24.406 -3.865 1 95.5 195 ILE A O 1
ATOM 1553 N N . ASN A 1 196 ? -15.148 -26.547 -3.178 1 95.06 196 ASN A N 1
ATOM 1554 C CA . ASN A 1 196 ? -15.266 -27.047 -4.543 1 95.06 196 ASN A CA 1
ATOM 1555 C C . ASN A 1 196 ? -16.547 -26.547 -5.215 1 95.06 196 ASN A C 1
ATOM 1557 O O . ASN A 1 196 ? -16.516 -26.156 -6.387 1 95.06 196 ASN A O 1
ATOM 1561 N N . GLN A 1 197 ? -17.641 -26.484 -4.523 1 94.44 197 GLN A N 1
ATOM 1562 C CA . GLN A 1 197 ? -18.922 -26.078 -5.055 1 94.44 197 GLN A CA 1
ATOM 1563 C C . GLN A 1 197 ? -18.922 -24.578 -5.398 1 94.44 197 GLN A C 1
ATOM 1565 O O . GLN A 1 197 ? -19.625 -24.156 -6.328 1 94.44 197 GLN A O 1
ATOM 1570 N N . LEU A 1 198 ? -18.141 -23.844 -4.707 1 94.94 198 LEU A N 1
ATOM 1571 C CA . LEU A 1 198 ? -18.203 -22.391 -4.852 1 94.94 198 LEU A CA 1
ATOM 1572 C C . LEU A 1 198 ? -16.969 -21.859 -5.578 1 94.94 198 LEU A C 1
ATOM 1574 O O . LEU A 1 198 ? -16.734 -20.656 -5.621 1 94.94 198 LEU A O 1
ATOM 1578 N N . THR A 1 199 ? -16.141 -22.719 -6.082 1 96.81 199 THR A N 1
ATOM 1579 C CA . THR A 1 199 ? -14.945 -22.297 -6.797 1 96.81 199 THR A CA 1
ATOM 1580 C C . THR A 1 199 ? -15.289 -21.812 -8.203 1 96.81 199 THR A C 1
ATOM 1582 O O . THR A 1 199 ? -16 -22.5 -8.938 1 96.81 199 THR A O 1
ATOM 1585 N N . THR A 1 200 ? -14.922 -20.719 -8.539 1 96.94 200 THR A N 1
ATOM 1586 C CA . THR A 1 200 ? -15.117 -20.094 -9.844 1 96.94 200 THR A CA 1
ATOM 1587 C C . THR A 1 200 ? -13.867 -19.344 -10.281 1 96.94 200 THR A C 1
ATOM 1589 O O . THR A 1 200 ? -12.969 -19.094 -9.469 1 96.94 200 THR A O 1
ATOM 1592 N N . PRO A 1 201 ? -13.703 -19.062 -11.57 1 96.88 201 PRO A N 1
ATOM 1593 C CA . PRO A 1 201 ? -12.586 -18.203 -11.992 1 96.88 201 PRO A CA 1
ATOM 1594 C C . PRO A 1 201 ? -12.656 -16.797 -11.383 1 96.88 201 PRO A C 1
ATOM 1596 O O . PRO A 1 201 ? -13.75 -16.266 -11.188 1 96.88 201 PRO A O 1
ATOM 1599 N N . PHE A 1 202 ? -11.539 -16.328 -11.117 1 96.75 202 PHE A N 1
ATOM 1600 C CA . PHE A 1 202 ? -11.5 -14.977 -10.562 1 96.75 202 PHE A CA 1
ATOM 1601 C C . PHE A 1 202 ? -11.844 -13.938 -11.617 1 96.75 202 PHE A C 1
ATOM 1603 O O . PHE A 1 202 ? -11.164 -13.836 -12.641 1 96.75 202 PHE A O 1
ATOM 1610 N N . GLN A 1 203 ? -12.883 -13.172 -11.367 1 97.31 203 GLN A N 1
ATOM 1611 C CA . GLN A 1 203 ? -13.328 -12.055 -12.195 1 97.31 203 GLN A CA 1
ATOM 1612 C C . GLN A 1 203 ? -13.484 -10.781 -11.375 1 97.31 203 GLN A C 1
ATOM 1614 O O . GLN A 1 203 ? -14.555 -10.539 -10.805 1 97.31 203 GLN A O 1
ATOM 1619 N N . PRO A 1 204 ? -12.477 -9.992 -11.344 1 95.44 204 PRO A N 1
ATOM 1620 C CA . PRO A 1 204 ? -12.5 -8.812 -10.469 1 95.44 204 PRO A CA 1
ATOM 1621 C C . PRO A 1 204 ? -13.648 -7.863 -10.797 1 95.44 204 PRO A C 1
ATOM 1623 O O . PRO A 1 204 ? -14.117 -7.129 -9.922 1 95.44 204 PRO A O 1
ATOM 1626 N N . GLN A 1 205 ? -14.125 -7.902 -12.023 1 95.56 205 GLN A N 1
ATOM 1627 C CA . GLN A 1 205 ? -15.172 -6.984 -12.469 1 95.56 205 GLN A CA 1
ATOM 1628 C C . GLN A 1 205 ? -16.5 -7.281 -11.781 1 95.56 205 GLN A C 1
ATOM 1630 O O . GLN A 1 205 ? -17.406 -6.457 -11.797 1 95.56 205 GLN A O 1
ATOM 1635 N N . LYS A 1 206 ? -16.609 -8.484 -11.18 1 95.88 206 LYS A N 1
ATOM 1636 C CA . LYS A 1 206 ? -17.828 -8.883 -10.469 1 95.88 206 LYS A CA 1
ATOM 1637 C C . LYS A 1 206 ? -18.016 -8.047 -9.203 1 95.88 206 LYS A C 1
ATOM 1639 O O . LYS A 1 206 ? -19.125 -7.977 -8.664 1 95.88 206 LYS A O 1
ATOM 1644 N N . PHE A 1 207 ? -16.953 -7.465 -8.719 1 95.5 207 PHE A N 1
ATOM 1645 C CA . PHE A 1 207 ? -17 -6.766 -7.445 1 95.5 207 PHE A CA 1
ATOM 1646 C C . PHE A 1 207 ? -16.812 -5.266 -7.645 1 95.5 207 PHE A C 1
ATOM 1648 O O . PHE A 1 207 ? -15.898 -4.84 -8.359 1 95.5 207 PHE A O 1
ATOM 1655 N N . GLU A 1 208 ? -17.688 -4.508 -7.035 1 92.94 208 GLU A N 1
ATOM 1656 C CA . GLU A 1 208 ? -17.625 -3.057 -7.156 1 92.94 208 GLU A CA 1
ATOM 1657 C C . GLU A 1 208 ? -17.516 -2.393 -5.785 1 92.94 208 GLU A C 1
ATOM 1659 O O . GLU A 1 208 ? -17.969 -2.943 -4.781 1 92.94 208 GLU A O 1
ATOM 1664 N N . ASN A 1 209 ? -16.938 -1.312 -5.773 1 91 209 ASN A N 1
ATOM 1665 C CA . ASN A 1 209 ? -16.859 -0.5 -4.566 1 91 209 ASN A CA 1
ATOM 1666 C C . ASN A 1 209 ? -18.172 0.224 -4.285 1 91 209 ASN A C 1
ATOM 1668 O O . ASN A 1 209 ? -18.375 1.347 -4.746 1 91 209 ASN A O 1
ATOM 1672 N N . GLU A 1 210 ? -18.969 -0.378 -3.52 1 89.31 210 GLU A N 1
ATOM 1673 C CA . GLU A 1 210 ? -20.297 0.147 -3.27 1 89.31 210 GLU A CA 1
ATOM 1674 C C . GLU A 1 210 ? -20.234 1.485 -2.539 1 89.31 210 GLU A C 1
ATOM 1676 O O . GLU A 1 210 ? -21.062 2.367 -2.781 1 89.31 210 GLU A O 1
ATOM 1681 N N . HIS A 1 211 ? -19.328 1.601 -1.643 1 87.69 211 HIS A N 1
ATOM 1682 C CA . HIS A 1 211 ? -19.188 2.859 -0.917 1 87.69 211 HIS A CA 1
ATOM 1683 C C . HIS A 1 211 ? -18.859 4.008 -1.864 1 87.69 211 HIS A C 1
ATOM 1685 O O . HIS A 1 211 ? -19.469 5.074 -1.785 1 87.69 211 HIS A O 1
ATOM 1691 N N . GLU A 1 212 ? -17.906 3.789 -2.691 1 88.38 212 GLU A N 1
ATOM 1692 C CA . GLU A 1 212 ? -17.531 4.809 -3.666 1 88.38 212 GLU A CA 1
ATOM 1693 C C . GLU A 1 212 ? -18.719 5.176 -4.562 1 88.38 212 GLU A C 1
ATOM 1695 O O . GLU A 1 212 ? -18.906 6.344 -4.898 1 88.38 212 GLU A O 1
ATOM 1700 N N . LYS A 1 213 ? -19.453 4.223 -4.934 1 89.5 213 LYS A N 1
ATOM 1701 C CA . LYS A 1 213 ? -20.625 4.457 -5.766 1 89.5 213 LYS A CA 1
ATOM 1702 C C . LYS A 1 213 ? -21.656 5.312 -5.031 1 89.5 213 LYS A C 1
ATOM 1704 O O . LYS A 1 213 ? -22.234 6.23 -5.609 1 89.5 213 LYS A O 1
ATOM 1709 N N . LYS A 1 214 ? -21.844 4.941 -3.803 1 90.81 214 LYS A N 1
ATOM 1710 C CA . LYS A 1 214 ? -22.781 5.719 -2.988 1 90.81 214 LYS A CA 1
ATOM 1711 C C . LYS A 1 214 ? -22.312 7.164 -2.846 1 90.81 214 LYS A C 1
ATOM 1713 O O . LYS A 1 214 ? -23.125 8.094 -2.91 1 90.81 214 LYS A O 1
ATOM 1718 N N . LEU A 1 215 ? -21.047 7.301 -2.648 1 88.81 215 LEU A N 1
ATOM 1719 C CA . LEU A 1 215 ? -20.469 8.633 -2.518 1 88.81 215 LEU A CA 1
ATOM 1720 C C . LEU A 1 215 ? -20.641 9.43 -3.807 1 88.81 215 LEU A C 1
ATOM 1722 O O . LEU A 1 215 ? -21 10.609 -3.771 1 88.81 215 LEU A O 1
ATOM 1726 N N . GLN A 1 216 ? -20.375 8.805 -4.891 1 89.81 216 GLN A N 1
ATOM 1727 C CA . GLN A 1 216 ? -20.531 9.453 -6.191 1 89.81 216 GLN A CA 1
ATOM 1728 C C . GLN A 1 216 ? -21.984 9.883 -6.414 1 89.81 216 GLN A C 1
ATOM 1730 O O . GLN A 1 216 ? -22.234 10.984 -6.906 1 89.81 216 GLN A O 1
ATOM 1735 N N . LYS A 1 217 ? -22.891 9.07 -6.082 1 91.12 217 LYS A N 1
ATOM 1736 C CA . LYS A 1 217 ? -24.312 9.383 -6.215 1 91.12 217 LYS A CA 1
ATOM 1737 C C . LYS A 1 217 ? -24.688 10.578 -5.34 1 91.12 217 LYS A C 1
ATOM 1739 O O . LYS A 1 217 ? -25.453 11.438 -5.758 1 91.12 217 LYS A O 1
ATOM 1744 N N . LEU A 1 218 ? -24.172 10.547 -4.105 1 90.12 218 LEU A N 1
ATOM 1745 C CA . LEU A 1 218 ? -24.422 11.664 -3.197 1 90.12 218 LEU A CA 1
ATOM 1746 C C . LEU A 1 218 ? -23.922 12.977 -3.801 1 90.12 218 LEU A C 1
ATOM 1748 O O . LEU A 1 218 ? -24.641 13.977 -3.787 1 90.12 218 LEU A O 1
ATOM 1752 N N . ILE A 1 219 ? -22.734 12.984 -4.363 1 89.06 219 ILE A N 1
ATOM 1753 C CA . ILE A 1 219 ? -22.141 14.18 -4.945 1 89.06 219 ILE A CA 1
ATOM 1754 C C . ILE A 1 219 ? -22.953 14.641 -6.152 1 89.06 219 ILE A C 1
ATOM 1756 O O . ILE A 1 219 ? -23.219 15.828 -6.309 1 89.06 219 ILE A O 1
ATOM 1760 N N . GLU A 1 220 ? -23.359 13.68 -6.957 1 89.12 220 GLU A N 1
ATOM 1761 C CA . GLU A 1 220 ? -24.141 14 -8.148 1 89.12 220 GLU A CA 1
ATOM 1762 C C . GLU A 1 220 ? -25.5 14.586 -7.77 1 89.12 220 GLU A C 1
ATOM 1764 O O . GLU A 1 220 ? -25.969 15.547 -8.391 1 89.12 220 GLU A O 1
ATOM 1769 N N . LYS A 1 221 ? -26.172 14 -6.836 1 89.25 221 LYS A N 1
ATOM 1770 C CA . LYS A 1 221 ? -27.469 14.5 -6.352 1 89.25 221 LYS A CA 1
ATOM 1771 C C . LYS A 1 221 ? -27.344 15.93 -5.852 1 89.25 221 LYS A C 1
ATOM 1773 O O . LYS A 1 221 ? -28.203 16.766 -6.156 1 89.25 221 LYS A O 1
ATOM 1778 N N . LYS A 1 222 ? -26.359 16.156 -5.125 1 87.06 222 LYS A N 1
ATOM 1779 C CA . LYS A 1 222 ? -26.156 17.484 -4.586 1 87.06 222 LYS A CA 1
ATOM 1780 C C . LYS A 1 222 ? -25.812 18.484 -5.691 1 87.06 222 LYS A C 1
ATOM 1782 O O . LYS A 1 222 ? -26.234 19.641 -5.652 1 87.06 222 LYS A O 1
ATOM 1787 N N . ALA A 1 223 ? -25.062 18.016 -6.582 1 84.06 223 ALA A N 1
ATOM 1788 C CA . ALA A 1 223 ? -24.703 18.859 -7.719 1 84.06 223 ALA A CA 1
ATOM 1789 C C . ALA A 1 223 ? -25.938 19.266 -8.508 1 84.06 223 ALA A C 1
ATOM 1791 O O . ALA A 1 223 ? -26.031 20.406 -8.992 1 84.06 223 ALA A O 1
ATOM 1792 N N . ARG A 1 224 ? -26.922 18.312 -8.68 1 83.19 224 ARG A N 1
ATOM 1793 C CA . ARG A 1 224 ? -28.141 18.578 -9.438 1 83.19 224 ARG A CA 1
ATOM 1794 C C . ARG A 1 224 ? -29.094 19.484 -8.656 1 83.19 224 ARG A C 1
ATOM 1796 O O . ARG A 1 224 ? -29.844 20.25 -9.25 1 83.19 224 ARG A O 1
ATOM 1803 N N . GLY A 1 225 ? -29.312 19.109 -7.461 1 71.62 225 GLY A N 1
ATOM 1804 C CA . GLY A 1 225 ? -30.234 19.891 -6.66 1 71.62 225 GLY A CA 1
ATOM 1805 C C . GLY A 1 225 ? -29.594 21.141 -6.082 1 71.62 225 GLY A C 1
ATOM 1806 O O . GLY A 1 225 ? -30.297 22.094 -5.719 1 71.62 225 GLY A O 1
ATOM 1807 N N . GLU A 1 226 ? -28.547 20.953 -5.297 1 54.38 226 GLU A N 1
ATOM 1808 C CA . GLU A 1 226 ? -27.953 21.891 -4.328 1 54.38 226 GLU A CA 1
ATOM 1809 C C . GLU A 1 226 ? -27.047 22.906 -5.016 1 54.38 226 GLU A C 1
ATOM 1811 O O . GLU A 1 226 ? -26.516 22.641 -6.09 1 54.38 226 GLU A O 1
ATOM 1816 N N . LYS A 1 227 ? -27.219 24.109 -4.363 1 47.25 227 LYS A N 1
ATOM 1817 C CA . LYS A 1 227 ? -26.516 25.391 -4.355 1 47.25 227 LYS A CA 1
ATOM 1818 C C . LYS A 1 227 ? -25 25.188 -4.426 1 47.25 227 LYS A C 1
ATOM 1820 O O . LYS A 1 227 ? -24.422 24.531 -3.553 1 47.25 227 LYS A O 1
ATOM 1825 N N . ILE A 1 228 ? -24.359 24.781 -5.465 1 46.91 228 ILE A N 1
ATOM 1826 C CA . ILE A 1 228 ? -22.953 25.062 -5.719 1 46.91 228 ILE A CA 1
ATOM 1827 C C . ILE A 1 228 ? -22.469 26.172 -4.793 1 46.91 228 ILE A C 1
ATOM 1829 O O . ILE A 1 228 ? -22.969 27.297 -4.848 1 46.91 228 ILE A O 1
ATOM 1833 N N . ALA A 1 229 ? -22.328 26.031 -3.648 1 44.66 229 ALA A N 1
ATOM 1834 C CA . ALA A 1 229 ? -21.688 27.188 -3.021 1 44.66 229 ALA A CA 1
ATOM 1835 C C . ALA A 1 229 ? -20.625 27.781 -3.934 1 44.66 229 ALA A C 1
ATOM 1837 O O . ALA A 1 229 ? -19.594 27.156 -4.18 1 44.66 229 ALA A O 1
ATOM 1838 N N . LEU A 1 230 ? -21.109 28.266 -5.082 1 42.19 230 LEU A N 1
ATOM 1839 C CA . LEU A 1 230 ? -20.25 29.156 -5.852 1 42.19 230 LEU A CA 1
ATOM 1840 C C . LEU A 1 230 ? -19.422 30.047 -4.926 1 42.19 230 LEU A C 1
ATOM 1842 O O . LEU A 1 230 ? -19.875 31.125 -4.531 1 42.19 230 LEU A O 1
ATOM 1846 N N . LEU A 1 231 ? -18.938 29.672 -3.83 1 40.12 231 LEU A N 1
ATOM 1847 C CA . LEU A 1 231 ? -18.312 30.781 -3.111 1 40.12 231 LEU A CA 1
ATOM 1848 C C . LEU A 1 231 ? -17.219 31.422 -3.951 1 40.12 231 LEU A C 1
ATOM 1850 O O . LEU A 1 231 ? -16.219 30.766 -4.281 1 40.12 231 LEU A O 1
ATOM 1854 N N . ARG A 1 232 ? -17.656 32.312 -4.879 1 37.47 232 ARG A N 1
ATOM 1855 C CA . ARG A 1 232 ? -16.703 33.312 -5.328 1 37.47 232 ARG A CA 1
ATOM 1856 C C . ARG A 1 232 ? -15.766 33.719 -4.199 1 37.47 232 ARG A C 1
ATOM 1858 O O . ARG A 1 232 ? -16.203 33.938 -3.068 1 37.47 232 ARG A O 1
ATOM 1865 N N . PRO A 1 233 ? -14.492 33.375 -4.211 1 36.44 233 PRO A N 1
ATOM 1866 C CA . PRO A 1 233 ? -13.641 34.125 -3.299 1 36.44 233 PRO A CA 1
ATOM 1867 C C . PRO A 1 233 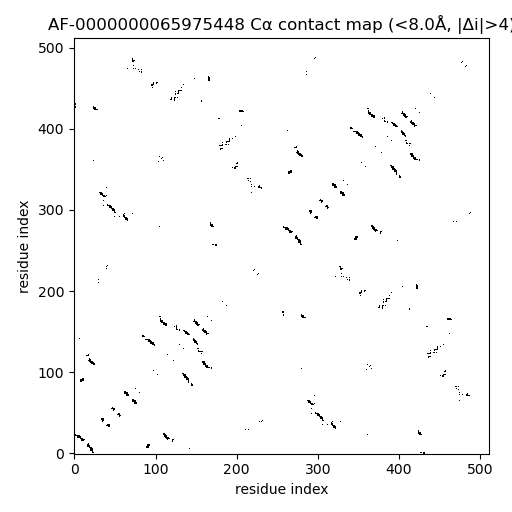? -14.164 35.531 -3.045 1 36.44 233 PRO A C 1
ATOM 1869 O O . PRO A 1 233 ? -14.297 36.312 -3.982 1 36.44 233 PRO A O 1
ATOM 1872 N N . ARG A 1 234 ? -15.258 35.844 -2.523 1 33.31 234 ARG A N 1
ATOM 1873 C CA . ARG A 1 234 ? -15.445 37.25 -2.225 1 33.31 234 ARG A CA 1
ATOM 1874 C C . ARG A 1 234 ? -14.117 37.906 -1.849 1 33.31 234 ARG A C 1
ATOM 1876 O O . ARG A 1 234 ? -13.375 37.406 -1.021 1 33.31 234 ARG A O 1
ATOM 1883 N N . LEU A 1 235 ? -13.484 38.688 -2.725 1 33.69 235 LEU A N 1
ATOM 1884 C CA . LEU A 1 235 ? -12.5 39.688 -2.379 1 33.69 235 LEU A CA 1
ATOM 1885 C C . LEU A 1 235 ? -12.82 40.344 -1.032 1 33.69 235 LEU A C 1
ATOM 1887 O O . LEU A 1 235 ? -13.703 41.188 -0.942 1 33.69 235 LEU A O 1
ATOM 1891 N N . LEU A 1 236 ? -13.094 39.625 -0.013 1 33 236 LEU A N 1
ATOM 1892 C CA . LEU A 1 236 ? -13.305 40.281 1.261 1 33 236 LEU A CA 1
ATOM 1893 C C . LEU A 1 236 ? -12.406 41.5 1.387 1 33 236 LEU A C 1
ATOM 1895 O O . LEU A 1 236 ? -11.211 41.438 1.086 1 33 236 LEU A O 1
ATOM 1899 N N . LYS A 1 237 ? -12.93 42.75 1.224 1 34 237 LYS A N 1
ATOM 1900 C CA . LYS A 1 237 ? -12.273 44 1.521 1 34 237 LYS A CA 1
ATOM 1901 C C . LYS A 1 237 ? -11.383 43.875 2.752 1 34 237 LYS A C 1
ATOM 1903 O O . LYS A 1 237 ? -11.727 43.188 3.715 1 34 237 LYS A O 1
ATOM 1908 N N . PRO A 1 238 ? -10.086 44.188 2.629 1 34.91 238 PRO A N 1
ATOM 1909 C CA . PRO A 1 238 ? -9.172 44.281 3.77 1 34.91 238 PRO A CA 1
ATOM 1910 C C . PRO A 1 238 ? -9.852 44.812 5.031 1 34.91 238 PRO A C 1
ATOM 1912 O O . PRO A 1 238 ? -10.453 45.875 5.012 1 34.91 238 PRO A O 1
ATOM 1915 N N . THR A 1 239 ? -10.594 44.062 5.703 1 34.41 239 THR A N 1
ATOM 1916 C CA . THR A 1 239 ? -11.258 44.625 6.871 1 34.41 239 THR A CA 1
ATOM 1917 C C . THR A 1 239 ? -10.234 45.281 7.797 1 34.41 239 THR A C 1
ATOM 1919 O O . THR A 1 239 ? -9.031 45.062 7.668 1 34.41 239 THR A O 1
ATOM 1922 N N . ALA A 1 240 ? -10.734 46.094 8.719 1 38.22 240 ALA A N 1
ATOM 1923 C CA . ALA A 1 240 ? -9.945 46.875 9.648 1 38.22 240 ALA A CA 1
ATOM 1924 C C . ALA A 1 240 ? -8.891 46.031 10.352 1 38.22 240 ALA A C 1
ATOM 1926 O O . ALA A 1 240 ? -7.785 46.531 10.633 1 38.22 240 ALA A O 1
ATOM 1927 N N . SER A 1 241 ? -9.203 44.812 10.562 1 35.5 241 SER A N 1
ATOM 1928 C CA . SER A 1 241 ? -8.266 43.969 11.297 1 35.5 241 SER A CA 1
ATOM 1929 C C . SER A 1 241 ? -7.066 43.594 10.438 1 35.5 241 SER A C 1
ATOM 1931 O O . SER A 1 241 ? -6.047 43.125 10.953 1 35.5 241 SER A O 1
ATOM 1933 N N . ASP A 1 242 ? -7.223 43.656 9.109 1 39.25 242 ASP A N 1
ATOM 1934 C CA . ASP A 1 242 ? -6.031 43.594 8.266 1 39.25 242 ASP A CA 1
ATOM 1935 C C . ASP A 1 242 ? -5.094 44.781 8.57 1 39.25 242 ASP A C 1
ATOM 1937 O O . ASP A 1 242 ? -3.873 44.625 8.508 1 39.25 242 ASP A O 1
ATOM 1941 N N . LYS A 1 243 ? -5.684 45.875 8.945 1 42.38 243 LYS A N 1
ATOM 1942 C CA . LYS A 1 243 ? -4.934 47.031 9.375 1 42.38 243 LYS A CA 1
ATOM 1943 C C . LYS A 1 243 ? -4.195 46.781 10.688 1 42.38 243 LYS A C 1
ATOM 1945 O O . LYS A 1 243 ? -3.074 47.25 10.883 1 42.38 243 LYS A O 1
ATOM 1950 N N . LEU A 1 244 ? -4.828 46 11.453 1 38.25 244 LEU A N 1
ATOM 1951 C CA . LEU A 1 244 ? -4.172 45.719 12.734 1 38.25 244 LEU A CA 1
ATOM 1952 C C . LEU A 1 244 ? -2.971 44.812 12.547 1 38.25 244 LEU A C 1
ATOM 1954 O O . LEU A 1 244 ? -1.905 45.062 13.117 1 38.25 244 LEU A O 1
ATOM 1958 N N . LEU A 1 245 ? -3.176 43.781 11.734 1 38.94 245 LEU A N 1
ATOM 1959 C CA . LEU A 1 245 ? -2.018 42.938 11.477 1 38.94 245 LEU A CA 1
ATOM 1960 C C . LEU A 1 245 ? -0.953 43.688 10.688 1 38.94 245 LEU A C 1
ATOM 1962 O O . LEU A 1 245 ? 0.241 43.562 10.977 1 38.94 245 LEU A O 1
ATOM 1966 N N . GLN A 1 246 ? -1.36 44.594 9.781 1 44.09 246 GLN A N 1
ATOM 1967 C CA . GLN A 1 246 ? -0.391 45.5 9.172 1 44.09 246 GLN A CA 1
ATOM 1968 C C . GLN A 1 246 ? 0.231 46.438 10.219 1 44.09 246 GLN A C 1
ATOM 1970 O O . GLN A 1 246 ? 1.439 46.656 10.195 1 44.09 246 GLN A O 1
ATOM 1975 N N . ALA A 1 247 ? -0.62 46.906 11.102 1 44.28 247 ALA A N 1
ATOM 1976 C CA . ALA A 1 247 ? -0.111 47.75 12.18 1 44.28 247 ALA A CA 1
ATOM 1977 C C . ALA A 1 247 ? 0.796 46.938 13.109 1 44.28 247 ALA A C 1
ATOM 1979 O O . ALA A 1 247 ? 1.838 47.438 13.555 1 44.28 247 ALA A O 1
ATOM 1980 N N . LEU A 1 248 ? 0.441 45.719 13.344 1 39.88 248 LEU A N 1
ATOM 1981 C CA . LEU A 1 248 ? 1.313 44.875 14.156 1 39.88 248 LEU A CA 1
ATOM 1982 C C . LEU A 1 248 ? 2.592 44.531 13.398 1 39.88 248 LEU A C 1
ATOM 1984 O O . LEU A 1 248 ? 3.684 44.562 13.969 1 39.88 248 LEU A O 1
ATOM 1988 N N . GLU A 1 249 ? 2.471 44.312 12.133 1 42.5 249 GLU A N 1
ATOM 1989 C CA . GLU A 1 249 ? 3.686 44.125 11.344 1 42.5 249 GLU A CA 1
ATOM 1990 C C . GLU A 1 249 ? 4.488 45.438 11.281 1 42.5 249 GLU A C 1
ATOM 1992 O O . GLU A 1 249 ? 5.715 45.406 11.391 1 42.5 249 GLU A O 1
ATOM 1997 N N . GLU A 1 250 ? 3.791 46.469 11.102 1 44.47 250 GLU A N 1
ATOM 1998 C CA . GLU A 1 250 ? 4.477 47.75 11.094 1 44.47 250 GLU A CA 1
ATOM 1999 C C . GLU A 1 250 ? 5.074 48.062 12.461 1 44.47 250 GLU A C 1
ATOM 2001 O O . GLU A 1 250 ? 6.148 48.656 12.555 1 44.47 250 GLU A O 1
ATOM 2006 N N . SER A 1 251 ? 4.305 47.75 13.5 1 40.53 251 SER A N 1
ATOM 2007 C CA . SER A 1 251 ? 4.855 47.969 14.836 1 40.53 251 SER A CA 1
ATOM 2008 C C . SER A 1 251 ? 6.047 47.062 15.102 1 40.53 251 SER A C 1
ATOM 2010 O O . SER A 1 251 ? 7.027 47.469 15.727 1 40.53 251 SER A O 1
ATOM 2012 N N . LEU A 1 252 ? 5.934 45.875 14.617 1 40.34 252 LEU A N 1
ATOM 2013 C CA . LEU A 1 252 ? 7.07 45 14.812 1 40.34 252 LEU A CA 1
ATOM 2014 C C . LEU A 1 252 ? 8.234 45.375 13.906 1 40.34 252 LEU A C 1
ATOM 2016 O O . LEU A 1 252 ? 9.398 45.219 14.281 1 40.34 252 LEU A O 1
ATOM 2020 N N . LYS A 1 253 ? 7.996 45.906 12.789 1 44.25 253 LYS A N 1
ATOM 2021 C CA . LYS A 1 253 ? 9.07 46.531 12.023 1 44.25 253 LYS A CA 1
ATOM 2022 C C . LYS A 1 253 ? 9.664 47.719 12.766 1 44.25 253 LYS A C 1
ATOM 2024 O O . LYS A 1 253 ? 10.836 48.062 12.578 1 44.25 253 LYS A O 1
ATOM 2029 N N . LYS A 1 254 ? 8.836 48.406 13.477 1 42.44 254 LYS A N 1
ATOM 2030 C CA . LYS A 1 254 ? 9.414 49.531 14.234 1 42.44 254 LYS A CA 1
ATOM 2031 C C . LYS A 1 254 ? 10.227 49.031 15.414 1 42.44 254 LYS A C 1
ATOM 2033 O O . LYS A 1 254 ? 11.094 49.75 15.93 1 42.44 254 LYS A O 1
ATOM 2038 N N . VAL A 1 255 ? 9.781 47.781 15.891 1 44.25 255 VAL A N 1
ATOM 2039 C CA . VAL A 1 255 ? 10.641 47.375 17 1 44.25 255 VAL A CA 1
ATOM 2040 C C . VAL A 1 255 ? 11.859 46.625 16.453 1 44.25 255 VAL A C 1
ATOM 2042 O O . VAL A 1 255 ? 12.875 46.5 17.141 1 44.25 255 VAL A O 1
ATOM 2045 N N . ALA A 1 256 ? 11.906 46.375 15.117 1 40.28 256 ALA A N 1
ATOM 2046 C CA . ALA A 1 256 ? 13.219 46 14.602 1 40.28 256 ALA A CA 1
ATOM 2047 C C . ALA A 1 256 ? 13.961 47.219 14.055 1 40.28 256 ALA A C 1
ATOM 2049 O O . ALA A 1 256 ? 13.352 48.125 13.469 1 40.28 256 ALA A O 1
ATOM 2050 N N . MET B 1 1 ? 6.84 -8.312 18.828 1 43.38 1 MET B N 1
ATOM 2051 C CA . MET B 1 1 ? 5.457 -8.68 19.125 1 43.38 1 MET B CA 1
ATOM 2052 C C . MET B 1 1 ? 4.547 -8.359 17.938 1 43.38 1 MET B C 1
ATOM 2054 O O . MET B 1 1 ? 4.871 -7.504 17.109 1 43.38 1 MET B O 1
ATOM 2058 N N . ALA B 1 2 ? 3.766 -9.352 17.453 1 53.56 2 ALA B N 1
ATOM 2059 C CA . ALA B 1 2 ? 2.791 -9.008 16.422 1 53.56 2 ALA B CA 1
ATOM 2060 C C . ALA B 1 2 ? 2.109 -7.68 16.734 1 53.56 2 ALA B C 1
ATOM 2062 O O . ALA B 1 2 ? 1.959 -7.312 17.906 1 53.56 2 ALA B O 1
ATOM 2063 N N . GLY B 1 3 ? 2.201 -6.707 15.75 1 62.94 3 GLY B N 1
ATOM 2064 C CA . GLY B 1 3 ? 1.465 -5.484 16.016 1 62.94 3 GLY B CA 1
ATOM 2065 C C . GLY B 1 3 ? 0.126 -5.727 16.688 1 62.94 3 GLY B C 1
ATOM 2066 O O . GLY B 1 3 ? -0.309 -6.871 16.828 1 62.94 3 GLY B O 1
ATOM 2067 N N . GLY B 1 4 ? -0.458 -4.789 17.484 1 78.62 4 GLY B N 1
ATOM 2068 C CA . GLY B 1 4 ? -1.724 -4.844 18.188 1 78.62 4 GLY B CA 1
ATOM 2069 C C . GLY B 1 4 ? -2.891 -5.234 17.312 1 78.62 4 GLY B C 1
ATOM 2070 O O . GLY B 1 4 ? -2.777 -5.227 16.078 1 78.62 4 GLY B O 1
ATOM 2071 N N . THR B 1 5 ? -3.895 -5.922 17.906 1 89.38 5 THR B N 1
ATOM 2072 C CA . THR B 1 5 ? -5.137 -6.273 17.219 1 89.38 5 THR B CA 1
ATOM 2073 C C . THR B 1 5 ? -5.77 -5.043 16.578 1 89.38 5 THR B C 1
ATOM 2075 O O . THR B 1 5 ? -5.98 -4.027 17.25 1 89.38 5 THR B O 1
ATOM 2078 N N . ILE B 1 6 ? -6.004 -5.141 15.305 1 93.56 6 ILE B N 1
ATOM 2079 C CA . ILE B 1 6 ? -6.555 -4.039 14.523 1 93.56 6 ILE B CA 1
ATOM 2080 C C . ILE B 1 6 ? -8.078 -4.152 14.469 1 93.56 6 ILE B C 1
ATOM 2082 O O . ILE B 1 6 ? -8.781 -3.143 14.422 1 93.56 6 ILE B O 1
ATOM 2086 N N . TRP B 1 7 ? -8.602 -5.312 14.422 1 96.12 7 TRP B N 1
ATOM 2087 C CA . TRP B 1 7 ? -10.008 -5.621 14.188 1 96.12 7 TRP B CA 1
ATOM 2088 C C . TRP B 1 7 ? -10.352 -7.02 14.688 1 96.12 7 TRP B C 1
ATOM 2090 O O . TRP B 1 7 ? -9.508 -7.918 14.664 1 96.12 7 TRP B O 1
ATOM 2100 N N . LYS B 1 8 ? -11.516 -7.172 15.203 1 96.19 8 LYS B N 1
ATOM 2101 C CA . LYS B 1 8 ? -12.039 -8.469 15.602 1 96.19 8 LYS B CA 1
ATOM 2102 C C . LYS B 1 8 ? -13.352 -8.781 14.883 1 96.19 8 LYS B C 1
ATOM 2104 O O . LYS B 1 8 ? -14.195 -7.895 14.711 1 96.19 8 LYS B O 1
ATOM 2109 N N . GLY B 1 9 ? -13.5 -9.992 14.508 1 96.44 9 GLY B N 1
ATOM 2110 C CA . GLY B 1 9 ? -14.719 -10.383 13.82 1 96.44 9 GLY B CA 1
ATOM 2111 C C . GLY B 1 9 ? -14.836 -11.883 13.625 1 96.44 9 GLY B C 1
ATOM 2112 O O . GLY B 1 9 ? -14.312 -12.664 14.422 1 96.44 9 GLY B O 1
ATOM 2113 N N . TYR B 1 10 ? -15.719 -12.227 12.633 1 96.56 10 TYR B N 1
ATOM 2114 C CA . TYR B 1 10 ? -16.016 -13.625 12.352 1 96.56 10 TYR B CA 1
ATOM 2115 C C . TYR B 1 10 ? -15.914 -13.922 10.859 1 96.56 10 TYR B C 1
ATOM 2117 O O . TYR B 1 10 ? -16.266 -13.078 10.031 1 96.56 10 TYR B O 1
ATOM 2125 N N . ILE B 1 11 ? -15.406 -15.086 10.594 1 96.44 11 ILE B N 1
ATOM 2126 C CA . ILE B 1 11 ? -15.516 -15.625 9.242 1 96.44 11 ILE B CA 1
ATOM 2127 C C . ILE B 1 11 ? -16.688 -16.594 9.164 1 96.44 11 ILE B C 1
ATOM 2129 O O . ILE B 1 11 ? -16.766 -17.562 9.938 1 96.44 11 ILE B O 1
ATOM 2133 N N . HIS B 1 12 ? -17.562 -16.281 8.289 1 89.06 12 HIS B N 1
ATOM 2134 C CA . HIS B 1 12 ? -18.625 -17.25 8.07 1 89.06 12 HIS B CA 1
ATOM 2135 C C . HIS B 1 12 ? -18.203 -18.312 7.066 1 89.06 12 HIS B C 1
ATOM 2137 O O . HIS B 1 12 ? -18 -18.031 5.887 1 89.06 12 HIS B O 1
ATOM 2143 N N . PHE B 1 13 ? -18.125 -19.469 7.5 1 83.69 13 PHE B N 1
ATOM 2144 C CA . PHE B 1 13 ? -17.688 -20.578 6.652 1 83.69 13 PHE B CA 1
ATOM 2145 C C . PHE B 1 13 ? -18.5 -21.828 6.957 1 83.69 13 PHE B C 1
ATOM 2147 O O . PHE B 1 13 ? -18.562 -22.281 8.102 1 83.69 13 PHE B O 1
ATOM 2154 N N . ALA B 1 14 ? -19.062 -22.328 5.836 1 79.06 14 ALA B N 1
ATOM 2155 C CA . ALA B 1 14 ? -19.922 -23.5 5.957 1 79.06 14 ALA B CA 1
ATOM 2156 C C . ALA B 1 14 ? -21.031 -23.266 6.977 1 79.06 14 ALA B C 1
ATOM 2158 O O . ALA B 1 14 ? -21.844 -22.359 6.824 1 79.06 14 ALA B O 1
ATOM 2159 N N . ASP B 1 15 ? -20.969 -24.016 8.086 1 79.12 15 ASP B N 1
ATOM 2160 C CA . ASP B 1 15 ? -22.047 -23.922 9.07 1 79.12 15 ASP B CA 1
ATOM 2161 C C . ASP B 1 15 ? -21.531 -23.344 10.391 1 79.12 15 ASP B C 1
ATOM 2163 O O . ASP B 1 15 ? -22.172 -23.5 11.43 1 79.12 15 ASP B O 1
ATOM 2167 N N . THR B 1 16 ? -20.438 -22.703 10.234 1 83.31 16 THR B N 1
ATOM 2168 C CA . THR B 1 16 ? -19.875 -22.219 11.492 1 83.31 16 THR B CA 1
ATOM 2169 C C . THR B 1 16 ? -19.281 -20.828 11.32 1 83.31 16 THR B C 1
ATOM 2171 O O . THR B 1 16 ? -18.859 -20.453 10.227 1 83.31 16 THR B O 1
ATOM 2174 N N . ASP B 1 17 ? -19.359 -20.078 12.406 1 91.31 17 ASP B N 1
ATOM 2175 C CA . ASP B 1 17 ? -18.656 -18.797 12.484 1 91.31 17 ASP B CA 1
ATOM 2176 C C . ASP B 1 17 ? -17.344 -18.953 13.258 1 91.31 17 ASP B C 1
ATOM 2178 O O . ASP B 1 17 ? -17.344 -19.438 14.391 1 91.31 17 ASP B O 1
ATOM 2182 N N . VAL B 1 18 ? -16.328 -18.594 12.625 1 93.25 18 VAL B N 1
ATOM 2183 C CA . VAL B 1 18 ? -15 -18.672 13.227 1 93.25 18 VAL B CA 1
ATOM 2184 C C . VAL B 1 18 ? -14.562 -17.297 13.734 1 93.25 18 VAL B C 1
ATOM 2186 O O . VAL B 1 18 ? -14.367 -16.375 12.938 1 93.25 18 VAL B O 1
ATOM 2189 N N . ALA B 1 19 ? -14.367 -17.156 15.016 1 95.25 19 ALA B N 1
ATOM 2190 C CA . ALA B 1 19 ? -13.93 -15.891 15.602 1 95.25 19 ALA B CA 1
ATOM 2191 C C . ALA B 1 19 ? -12.453 -15.641 15.312 1 95.25 19 ALA B C 1
ATOM 2193 O O . ALA B 1 19 ? -11.609 -16.516 15.523 1 95.25 19 ALA B O 1
ATOM 2194 N N . VAL B 1 20 ? -12.172 -14.398 14.883 1 95.88 20 VAL B N 1
ATOM 2195 C CA . VAL B 1 20 ? -10.789 -14.117 14.508 1 95.88 20 VAL B CA 1
ATOM 2196 C C . VAL B 1 20 ? -10.406 -12.711 14.953 1 95.88 20 VAL B C 1
ATOM 2198 O O . VAL B 1 20 ? -11.273 -11.883 15.242 1 95.88 20 VAL B O 1
ATOM 2201 N N . LYS B 1 21 ? -9.109 -12.547 15.055 1 95.56 21 LYS B N 1
ATOM 2202 C CA . LYS B 1 21 ? -8.477 -11.25 15.266 1 95.56 21 LYS B CA 1
ATOM 2203 C C . LYS B 1 21 ? -7.562 -10.883 14.102 1 95.56 21 LYS B C 1
ATOM 2205 O O . LYS B 1 21 ? -6.801 -11.719 13.617 1 95.56 21 LYS B O 1
ATOM 2210 N N . LEU B 1 22 ? -7.711 -9.688 13.695 1 97.12 22 LEU B N 1
ATOM 2211 C CA . LEU B 1 22 ? -6.91 -9.18 12.586 1 97.12 22 LEU B CA 1
ATOM 2212 C C . LEU B 1 22 ? -5.691 -8.422 13.094 1 97.12 22 LEU B C 1
ATOM 2214 O O . LEU B 1 22 ? -5.824 -7.52 13.93 1 97.12 22 LEU B O 1
ATOM 2218 N N . HIS B 1 23 ? -4.508 -8.883 12.578 1 95.06 23 HIS B N 1
ATOM 2219 C CA . HIS B 1 23 ? -3.236 -8.25 12.914 1 95.06 23 HIS B CA 1
ATOM 2220 C C . HIS B 1 23 ? -2.508 -7.777 11.664 1 95.06 23 HIS B C 1
ATOM 2222 O O . HIS B 1 23 ? -2.689 -8.344 10.578 1 95.06 23 HIS B O 1
ATOM 2228 N N . ALA B 1 24 ? -1.727 -6.754 11.922 1 94.25 24 ALA B N 1
ATOM 2229 C CA . ALA B 1 24 ? -0.855 -6.336 10.828 1 94.25 24 ALA B CA 1
ATOM 2230 C C . ALA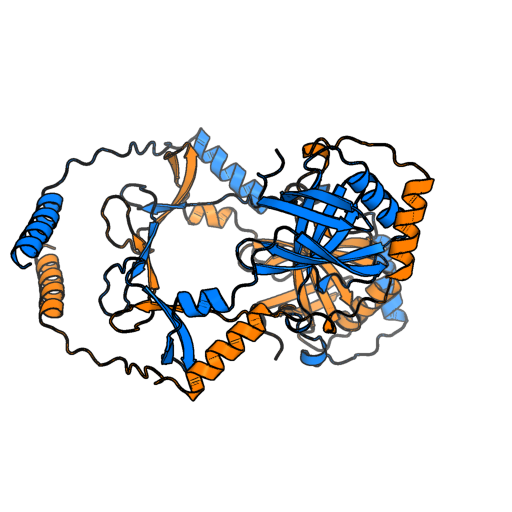 B 1 24 ? 0.137 -7.438 10.469 1 94.25 24 ALA B C 1
ATOM 2232 O O . ALA B 1 24 ? 0.672 -8.109 11.344 1 94.25 24 ALA B O 1
ATOM 2233 N N . ALA B 1 25 ? 0.384 -7.633 9.18 1 95.62 25 ALA B N 1
ATOM 2234 C CA . ALA B 1 25 ? 1.366 -8.609 8.727 1 95.62 25 ALA B CA 1
ATOM 2235 C C . ALA B 1 25 ? 2.682 -7.938 8.352 1 95.62 25 ALA B C 1
ATOM 2237 O O . ALA B 1 25 ? 3.695 -8.609 8.148 1 95.62 25 ALA B O 1
ATOM 2238 N N . VAL B 1 26 ? 2.697 -6.648 8.219 1 94.44 26 VAL B N 1
ATOM 2239 C CA . VAL B 1 26 ? 3.859 -5.859 7.832 1 94.44 26 VAL B CA 1
ATOM 2240 C C . VAL B 1 26 ? 4.035 -4.691 8.805 1 94.44 26 VAL B C 1
ATOM 2242 O O . VAL B 1 26 ? 3.059 -4.059 9.211 1 94.44 26 VAL B O 1
ATOM 2245 N N . LYS B 1 27 ? 5.297 -4.496 9.164 1 88.44 27 LYS B N 1
ATOM 2246 C CA . LYS B 1 27 ? 5.617 -3.398 10.078 1 88.44 27 LYS B CA 1
ATOM 2247 C C . LYS B 1 27 ? 5.43 -2.047 9.391 1 88.44 27 LYS B C 1
ATOM 2249 O O . LYS B 1 27 ? 5.711 -1.907 8.195 1 88.44 27 LYS B O 1
ATOM 2254 N N . ALA B 1 28 ? 4.762 -1.186 10.117 1 69.5 28 ALA B N 1
ATOM 2255 C CA . ALA B 1 28 ? 4.727 0.19 9.625 1 69.5 28 ALA B CA 1
ATOM 2256 C C . ALA B 1 28 ? 6.105 0.836 9.703 1 69.5 28 ALA B C 1
ATOM 2258 O O . ALA B 1 28 ? 6.395 1.788 8.977 1 69.5 28 ALA B O 1
ATOM 2259 N N . GLU B 1 29 ? 6.957 0.258 10.586 1 62.69 29 GLU B N 1
ATOM 2260 C CA . GLU B 1 29 ? 7.953 0.979 11.375 1 62.69 29 GLU B CA 1
ATOM 2261 C C . GLU B 1 29 ? 9.172 1.33 10.523 1 62.69 29 GLU B C 1
ATOM 2263 O O . GLU B 1 29 ? 9.906 0.443 10.086 1 62.69 29 GLU B O 1
ATOM 2268 N N . ARG B 1 30 ? 9.133 2.346 9.781 1 73.62 30 ARG B N 1
ATOM 2269 C CA . ARG B 1 30 ? 10.289 3.129 9.344 1 73.62 30 ARG B CA 1
ATOM 2270 C C . ARG B 1 30 ? 10.633 4.199 10.375 1 73.62 30 ARG B C 1
ATOM 2272 O O . ARG B 1 30 ? 9.844 4.488 11.273 1 73.62 30 ARG B O 1
ATOM 2279 N N . ILE B 1 31 ? 11.93 4.316 10.562 1 82.75 31 ILE B N 1
ATOM 2280 C CA . ILE B 1 31 ? 12.367 5.438 11.383 1 82.75 31 ILE B CA 1
ATOM 2281 C C . ILE B 1 31 ? 11.523 6.672 11.07 1 82.75 31 ILE B C 1
ATOM 2283 O O . ILE B 1 31 ? 11.453 7.105 9.922 1 82.75 31 ILE B O 1
ATOM 2287 N N . GLN B 1 32 ? 10.75 7.086 12.094 1 87.56 32 GLN B N 1
ATOM 2288 C CA . GLN B 1 32 ? 9.883 8.25 11.93 1 87.56 32 GLN B CA 1
ATOM 2289 C C . GLN B 1 32 ? 10.492 9.484 12.586 1 87.56 32 GLN B C 1
ATOM 2291 O O . GLN B 1 32 ? 10.93 9.43 13.734 1 87.56 32 GLN B O 1
ATOM 2296 N N . PHE B 1 33 ? 10.508 10.539 11.875 1 91 33 PHE B N 1
ATOM 2297 C CA . PHE B 1 33 ? 10.945 11.828 12.398 1 91 33 PHE B CA 1
ATOM 2298 C C . PHE B 1 33 ? 9.75 12.711 12.742 1 91 33 PHE B C 1
ATOM 2300 O O . PHE B 1 33 ? 8.695 12.594 12.125 1 91 33 PHE B O 1
ATOM 2307 N N . HIS B 1 34 ? 10.023 13.477 13.773 1 92.06 34 HIS B N 1
ATOM 2308 C CA . HIS B 1 34 ? 9.055 14.5 14.148 1 92.06 34 HIS B CA 1
ATOM 2309 C C . HIS B 1 34 ? 9.578 15.898 13.836 1 92.06 34 HIS B C 1
ATOM 2311 O O . HIS B 1 34 ? 10.781 16.156 13.93 1 92.06 34 HIS B O 1
ATOM 2317 N N . LEU B 1 35 ? 8.641 16.719 13.453 1 93.31 35 LEU B N 1
ATOM 2318 C CA . LEU B 1 35 ? 9.031 18.109 13.266 1 93.31 35 LEU B CA 1
ATOM 2319 C C . LEU B 1 35 ? 9.039 18.859 14.586 1 93.31 35 LEU B C 1
ATOM 2321 O O . LEU B 1 35 ? 8.086 18.781 15.359 1 93.31 35 LEU B O 1
ATOM 2325 N N . LEU B 1 36 ? 10.148 19.531 14.805 1 92.06 36 LEU B N 1
ATOM 2326 C CA . LEU B 1 36 ? 10.352 20.297 16.031 1 92.06 36 LEU B CA 1
ATOM 2327 C C . LEU B 1 36 ? 10.578 21.766 15.719 1 92.06 36 LEU B C 1
ATOM 2329 O O . LEU B 1 36 ? 11.047 22.109 14.633 1 92.06 36 LEU B O 1
ATOM 2333 N N . HIS B 1 37 ? 10.164 22.547 16.672 1 89.94 37 HIS B N 1
ATOM 2334 C CA . HIS B 1 37 ? 10.555 23.953 16.609 1 89.94 37 HIS B CA 1
ATOM 2335 C C . HIS B 1 37 ? 12.055 24.109 16.828 1 89.94 37 HIS B C 1
ATOM 2337 O O . HIS B 1 37 ? 12.602 23.641 17.828 1 89.94 37 HIS B O 1
ATOM 2343 N N . LYS B 1 38 ? 12.711 24.812 15.898 1 88.31 38 LYS B N 1
ATOM 2344 C CA . LYS B 1 38 ? 14.156 24.969 15.984 1 88.31 38 LYS B CA 1
ATOM 2345 C C . LYS B 1 38 ? 14.547 25.688 17.281 1 88.31 38 LYS B C 1
ATOM 2347 O O . LYS B 1 38 ? 15.562 25.359 17.891 1 88.31 38 LYS B O 1
ATOM 2352 N N . ARG B 1 39 ? 13.75 26.562 17.656 1 84.69 39 ARG B N 1
ATOM 2353 C CA . ARG B 1 39 ? 14.086 27.453 18.75 1 84.69 39 ARG B CA 1
ATOM 2354 C C . ARG B 1 39 ? 14.016 26.719 20.094 1 84.69 39 ARG B C 1
ATOM 2356 O O . ARG B 1 39 ? 14.891 26.891 20.938 1 84.69 39 ARG B O 1
ATOM 2363 N N . ASP B 1 40 ? 13.008 25.859 20.297 1 83.81 40 ASP B N 1
ATOM 2364 C CA . ASP B 1 40 ? 12.805 25.297 21.625 1 83.81 40 ASP B CA 1
ATOM 2365 C C . ASP B 1 40 ? 12.68 23.781 21.562 1 83.81 40 ASP B C 1
ATOM 2367 O O . ASP B 1 40 ? 12.531 23.109 22.594 1 83.81 40 ASP B O 1
ATOM 2371 N N . HIS B 1 41 ? 12.672 23.203 20.406 1 87.44 41 HIS B N 1
ATOM 2372 C CA . HIS B 1 41 ? 12.68 21.766 20.141 1 87.44 41 HIS B CA 1
ATOM 2373 C C . HIS B 1 41 ? 11.383 21.109 20.625 1 87.44 41 HIS B C 1
ATOM 2375 O O . HIS B 1 41 ? 11.375 19.938 20.969 1 87.44 41 HIS B O 1
ATOM 2381 N N . VAL B 1 42 ? 10.352 21.953 20.734 1 86.56 42 VAL B N 1
ATOM 2382 C CA . VAL B 1 42 ? 9.023 21.422 21.047 1 86.56 42 VAL B CA 1
ATOM 2383 C C . VAL B 1 42 ? 8.406 20.812 19.797 1 86.56 42 VAL B C 1
ATOM 2385 O O . VAL B 1 42 ? 8.5 21.375 18.703 1 86.56 42 VAL B O 1
ATOM 2388 N N . LYS B 1 43 ? 7.82 19.641 19.984 1 90.25 43 LYS B N 1
ATOM 2389 C CA . LYS B 1 43 ? 7.168 18.969 18.875 1 90.25 43 LYS B CA 1
ATOM 2390 C C . LYS B 1 43 ? 6.047 19.812 18.281 1 90.25 43 LYS B C 1
ATOM 2392 O O . LYS B 1 43 ? 5.238 20.375 19.031 1 90.25 43 LYS B O 1
ATOM 2397 N N . LEU B 1 44 ? 6.066 19.922 16.984 1 92.12 44 LEU B N 1
ATOM 2398 C CA . LEU B 1 44 ? 5.047 20.703 16.281 1 92.12 44 LEU B CA 1
ATOM 2399 C C . LEU B 1 44 ? 3.816 19.844 15.992 1 92.12 44 LEU B C 1
ATOM 2401 O O . LEU B 1 44 ? 3.916 18.625 15.906 1 92.12 44 LEU B O 1
ATOM 2405 N N . HIS B 1 45 ? 2.736 20.484 15.977 1 90.81 45 HIS B N 1
ATOM 2406 C CA . HIS B 1 45 ? 1.492 19.812 15.625 1 90.81 45 HIS B CA 1
ATOM 2407 C C . HIS B 1 45 ? 0.819 20.484 14.438 1 90.81 45 HIS B C 1
ATOM 2409 O O . HIS B 1 45 ? 0.984 21.688 14.227 1 90.81 45 HIS B O 1
ATOM 2415 N N . GLN B 1 46 ? 0.122 19.672 13.727 1 91.56 46 GLN B N 1
ATOM 2416 C CA . GLN B 1 46 ? -0.59 20.188 12.555 1 91.56 46 GLN B CA 1
ATOM 2417 C C . GLN B 1 46 ? -1.911 20.828 12.961 1 91.56 46 GLN B C 1
ATOM 2419 O O . GLN B 1 46 ? -2.613 20.328 13.844 1 91.56 46 GLN B O 1
ATOM 2424 N N . GLN B 1 47 ? -2.191 21.938 12.43 1 88.69 47 GLN B N 1
ATOM 2425 C CA . GLN B 1 47 ? -3.49 22.578 12.602 1 88.69 47 GLN B CA 1
ATOM 2426 C C . GLN B 1 47 ? -4.008 23.125 11.273 1 88.69 47 GLN B C 1
ATOM 2428 O O . GLN B 1 47 ? -3.225 23.531 10.406 1 88.69 47 GLN B O 1
ATOM 2433 N N . MET B 1 48 ? -5.273 23.125 11.141 1 90.19 48 MET B N 1
ATOM 2434 C CA . MET B 1 48 ? -5.887 23.672 9.93 1 90.19 48 MET B CA 1
ATOM 2435 C C . MET B 1 48 ? -6.066 25.172 10.047 1 90.19 48 MET B C 1
ATOM 2437 O O . MET B 1 48 ? -6.539 25.672 11.07 1 90.19 48 MET B O 1
ATOM 2441 N N . ILE B 1 49 ? -5.617 25.844 8.961 1 86.56 49 ILE B N 1
ATOM 2442 C CA . ILE B 1 49 ? -5.676 27.312 8.938 1 86.56 49 ILE B CA 1
ATOM 2443 C C . ILE B 1 49 ? -6.477 27.781 7.727 1 86.56 49 ILE B C 1
ATOM 2445 O O . ILE B 1 49 ? -6.367 27.188 6.645 1 86.56 49 ILE B O 1
ATOM 2449 N N . CYS B 1 50 ? -7.293 28.734 8.008 1 84.12 50 CYS B N 1
ATOM 2450 C CA . CYS B 1 50 ? -8 29.359 6.898 1 84.12 50 CYS B CA 1
ATOM 2451 C C . CYS B 1 50 ? -7.051 30.188 6.039 1 84.12 50 CYS B C 1
ATOM 2453 O O . CYS B 1 50 ? -6.344 31.062 6.551 1 84.12 50 CYS B O 1
ATOM 2455 N N . ALA B 1 51 ? -6.992 29.859 4.809 1 76.31 51 ALA B N 1
ATOM 2456 C CA . ALA B 1 51 ? -6.062 30.547 3.916 1 76.31 51 ALA B CA 1
ATOM 2457 C C . ALA B 1 51 ? -6.344 32.062 3.875 1 76.31 51 ALA B C 1
ATOM 2459 O O . ALA B 1 51 ? -5.43 32.844 3.697 1 76.31 51 ALA B O 1
ATOM 2460 N N . TYR B 1 52 ? -7.566 32.344 4.074 1 79.38 52 TYR B N 1
ATOM 2461 C CA . TYR B 1 52 ? -7.98 33.75 3.977 1 79.38 52 TYR B CA 1
ATOM 2462 C C . TYR B 1 52 ? -7.758 34.469 5.293 1 79.38 52 TYR B C 1
ATOM 2464 O O . TYR B 1 52 ? -7.141 35.562 5.324 1 79.38 52 TYR B O 1
ATOM 2472 N N . GLU B 1 53 ? -8.164 33.906 6.48 1 78.06 53 GLU B N 1
ATOM 2473 C CA . GLU B 1 53 ? -8.109 34.562 7.789 1 78.06 53 GLU B CA 1
ATOM 2474 C C . GLU B 1 53 ? -6.762 34.312 8.469 1 78.06 53 GLU B C 1
ATOM 2476 O O . GLU B 1 53 ? -6.395 35.031 9.398 1 78.06 53 GLU B O 1
ATOM 2481 N N . LYS B 1 54 ? -6.062 33.312 7.98 1 77.06 54 LYS B N 1
ATOM 2482 C CA . LYS B 1 54 ? -4.77 32.938 8.531 1 77.06 54 LYS B CA 1
ATOM 2483 C C . LYS B 1 54 ? -4.883 32.594 10.016 1 77.06 54 LYS B C 1
ATOM 2485 O O . LYS B 1 54 ? -4.027 32.969 10.812 1 77.06 54 LYS B O 1
ATOM 2490 N N . ILE B 1 55 ? -6.059 32.125 10.484 1 75.06 55 ILE B N 1
ATOM 2491 C CA . ILE B 1 55 ? -6.297 31.703 11.852 1 75.06 55 ILE B CA 1
ATOM 2492 C C . ILE B 1 55 ? -6.57 30.203 11.883 1 75.06 55 ILE B C 1
ATOM 2494 O O . ILE B 1 55 ? -7.098 29.641 10.922 1 75.06 55 ILE B O 1
ATOM 2498 N N . PRO B 1 56 ? -6.188 29.578 12.977 1 82.38 56 PRO B N 1
ATOM 2499 C CA . PRO B 1 56 ? -6.551 28.172 13.141 1 82.38 56 PRO B CA 1
ATOM 2500 C C . PRO B 1 56 ? -8.062 27.953 13.156 1 82.38 56 PRO B C 1
ATOM 2502 O O . PRO B 1 56 ? -8.797 28.766 13.711 1 82.38 56 PRO B O 1
ATOM 2505 N N . VAL B 1 57 ? -8.516 27 12.461 1 88.12 57 VAL B N 1
ATOM 2506 C CA . VAL B 1 57 ? -9.93 26.641 12.414 1 88.12 57 VAL B CA 1
ATOM 2507 C C . VAL B 1 57 ? -10.156 25.328 13.172 1 88.12 57 VAL B C 1
ATOM 2509 O O . VAL B 1 57 ? -9.656 24.281 12.766 1 88.12 57 VAL B O 1
ATOM 2512 N N . PRO B 1 58 ? -10.852 25.391 14.328 1 88 58 PRO B N 1
ATOM 2513 C CA . PRO B 1 58 ? -11.117 24.156 15.078 1 88 58 PRO B CA 1
ATOM 2514 C C . PRO B 1 58 ? -11.953 23.156 14.289 1 88 58 PRO B C 1
ATOM 2516 O O . PRO B 1 58 ? -12.641 23.531 13.336 1 88 58 PRO B O 1
ATOM 2519 N N . THR B 1 59 ? -11.852 21.938 14.688 1 90.12 59 THR B N 1
ATOM 2520 C CA . THR B 1 59 ? -12.492 20.844 13.977 1 90.12 59 THR B CA 1
ATOM 2521 C C . THR B 1 59 ? -13.984 21.094 13.828 1 90.12 59 THR B C 1
ATOM 2523 O O . THR B 1 59 ? -14.57 20.797 12.781 1 90.12 59 THR B O 1
ATOM 2526 N N . GLU B 1 60 ? -14.594 21.672 14.875 1 90.81 60 GLU B N 1
ATOM 2527 C CA . GLU B 1 60 ? -16.031 21.891 14.875 1 90.81 60 GLU B CA 1
ATOM 2528 C C . GLU B 1 60 ? -16.422 22.922 13.828 1 90.81 60 GLU B C 1
ATOM 2530 O O . GLU B 1 60 ? -17.594 23 13.422 1 90.81 60 GLU B O 1
ATOM 2535 N N . ALA B 1 61 ? -15.438 23.734 13.406 1 91.69 61 ALA B N 1
ATOM 2536 C CA . ALA B 1 61 ? -15.703 24.781 12.43 1 91.69 61 ALA B CA 1
ATOM 2537 C C . ALA B 1 61 ? -15.273 24.359 11.031 1 91.69 61 ALA B C 1
ATOM 2539 O O . ALA B 1 61 ? -15.18 25.188 10.125 1 91.69 61 ALA B O 1
ATOM 2540 N N . GLN B 1 62 ? -15.031 23.141 10.875 1 93.38 62 GLN B N 1
ATOM 2541 C CA . GLN B 1 62 ? -14.617 22.594 9.586 1 93.38 62 GLN B CA 1
ATOM 2542 C C . GLN B 1 62 ? -15.734 21.781 8.953 1 93.38 62 GLN B C 1
ATOM 2544 O O . GLN B 1 62 ? -16.578 21.203 9.656 1 93.38 62 GLN B O 1
ATOM 2549 N N . THR B 1 63 ? -15.789 21.797 7.676 1 91.75 63 THR B N 1
ATOM 2550 C CA . THR B 1 63 ? -16.703 20.953 6.914 1 91.75 63 THR B CA 1
ATOM 2551 C C . THR B 1 63 ? -15.984 20.344 5.703 1 91.75 63 THR B C 1
ATOM 2553 O O . THR B 1 63 ? -14.922 20.828 5.309 1 91.75 63 THR B O 1
ATOM 2556 N N . LYS B 1 64 ? -16.516 19.328 5.168 1 92.44 64 LYS B N 1
ATOM 2557 C CA . LYS B 1 64 ? -15.914 18.656 4.016 1 92.44 64 LYS B CA 1
ATOM 2558 C C . LYS B 1 64 ? -16.547 19.141 2.711 1 92.44 64 LYS B C 1
ATOM 2560 O O . LYS B 1 64 ? -17.766 19.344 2.645 1 92.44 64 LYS B O 1
ATOM 2565 N N . GLY B 1 65 ? -15.688 19.328 1.692 1 92.62 65 GLY B N 1
ATOM 2566 C CA . GLY B 1 65 ? -16.172 19.719 0.375 1 92.62 65 GLY B CA 1
ATOM 2567 C C . GLY B 1 65 ? -15.516 18.922 -0.75 1 92.62 65 GLY B C 1
ATOM 2568 O O . GLY B 1 65 ? -14.359 18.516 -0.642 1 92.62 65 GLY B O 1
ATOM 2569 N N . PHE B 1 66 ? -16.328 18.672 -1.782 1 91.38 66 PHE B N 1
ATOM 2570 C CA . PHE B 1 66 ? -15.836 18.078 -3.016 1 91.38 66 PHE B CA 1
ATOM 2571 C C . PHE B 1 66 ? -15.656 19.125 -4.102 1 91.38 66 PHE B C 1
ATOM 2573 O O . PHE B 1 66 ? -16.594 19.875 -4.406 1 91.38 66 PHE B O 1
ATOM 2580 N N . GLU B 1 67 ? -14.414 19.125 -4.602 1 88.19 67 GLU B N 1
ATOM 2581 C CA . GLU B 1 67 ? -14.133 20.141 -5.605 1 88.19 67 GLU B CA 1
ATOM 2582 C C . GLU B 1 67 ? -14.672 19.734 -6.977 1 88.19 67 GLU B C 1
ATOM 2584 O O . GLU B 1 67 ? -14.219 18.734 -7.551 1 88.19 67 GLU B O 1
ATOM 2589 N N . VAL B 1 68 ? -15.602 20.453 -7.531 1 83.56 68 VAL B N 1
ATOM 2590 C CA . VAL B 1 68 ? -16.188 20.141 -8.836 1 83.56 68 VAL B CA 1
ATOM 2591 C C . VAL B 1 68 ? -15.422 20.891 -9.93 1 83.56 68 VAL B C 1
ATOM 2593 O O . VAL B 1 68 ? -15.219 20.344 -11.016 1 83.56 68 VAL B O 1
ATOM 2596 N N . GLU B 1 69 ? -15.133 22.078 -9.633 1 83.31 69 GLU B N 1
ATOM 2597 C CA . GLU B 1 69 ? -14.273 22.938 -10.438 1 83.31 69 GLU B CA 1
ATOM 2598 C C . GLU B 1 69 ? -13.266 23.688 -9.562 1 83.31 69 GLU B C 1
ATOM 2600 O O . GLU B 1 69 ? -13.391 23.703 -8.336 1 83.31 69 GLU B O 1
ATOM 2605 N N . GLU B 1 70 ? -12.281 24.156 -10.18 1 83.5 70 GLU B N 1
ATOM 2606 C CA . GLU B 1 70 ? -11.258 24.859 -9.406 1 83.5 70 GLU B CA 1
ATOM 2607 C C . GLU B 1 70 ? -11.883 25.906 -8.484 1 83.5 70 GLU B C 1
ATOM 2609 O O . GLU B 1 70 ? -12.516 26.844 -8.953 1 83.5 70 GLU B O 1
ATOM 2614 N N . GLY B 1 71 ? -11.867 25.672 -7.289 1 80.62 71 GLY B N 1
ATOM 2615 C CA . GLY B 1 71 ? -12.336 26.641 -6.312 1 80.62 71 GLY B CA 1
ATOM 2616 C C . GLY B 1 71 ? -13.812 26.5 -5.996 1 80.62 71 GLY B C 1
ATOM 2617 O O . GLY B 1 71 ? -14.352 27.25 -5.176 1 80.62 71 GLY B O 1
ATOM 2618 N N . LYS B 1 72 ? -14.516 25.688 -6.688 1 86 72 LYS B N 1
ATOM 2619 C CA . LYS B 1 72 ? -15.93 25.438 -6.438 1 86 72 LYS B CA 1
ATOM 2620 C C . LYS B 1 72 ? -16.141 24.094 -5.758 1 86 72 LYS B C 1
ATOM 2622 O O . LYS B 1 72 ? -15.727 23.062 -6.281 1 86 72 LYS B O 1
ATOM 2627 N N . TYR B 1 73 ? -16.859 24.203 -4.621 1 90.19 73 TYR B N 1
ATOM 2628 C CA . TYR B 1 73 ? -16.984 23 -3.805 1 90.19 73 TYR B CA 1
ATOM 2629 C C . TYR B 1 73 ? -18.453 22.672 -3.557 1 90.19 73 TYR B C 1
ATOM 2631 O O . TYR B 1 73 ? -19.281 23.562 -3.383 1 90.19 73 TYR B O 1
ATOM 2639 N N . ILE B 1 74 ? -18.719 21.422 -3.576 1 90.31 74 ILE B N 1
ATOM 2640 C CA . ILE B 1 74 ? -19.969 20.891 -3.041 1 90.31 74 ILE B CA 1
ATOM 2641 C C . ILE B 1 74 ? -19.781 20.469 -1.587 1 90.31 74 ILE B C 1
ATOM 2643 O O . ILE B 1 74 ? -18.953 19.609 -1.29 1 90.31 74 ILE B O 1
ATOM 2647 N N . ILE B 1 75 ? -20.547 21.141 -0.738 1 90.5 75 ILE B N 1
ATOM 2648 C CA . ILE B 1 75 ? -20.406 20.859 0.687 1 90.5 75 ILE B CA 1
ATOM 2649 C C . ILE B 1 75 ? -21.125 19.547 1.021 1 90.5 75 ILE B C 1
ATOM 2651 O O . ILE B 1 75 ? -22.25 19.312 0.568 1 90.5 75 ILE B O 1
ATOM 2655 N N . VAL B 1 76 ? -20.422 18.766 1.754 1 89.38 76 VAL B N 1
ATOM 2656 C CA . VAL B 1 76 ? -21.016 17.5 2.178 1 89.38 76 VAL B CA 1
ATOM 2657 C C . VAL B 1 76 ? -21.109 17.469 3.701 1 89.38 76 VAL B C 1
ATOM 2659 O O . VAL B 1 76 ? -20.109 17.609 4.398 1 89.38 76 VAL B O 1
ATOM 2662 N N . ASP B 1 77 ? -22.266 17.25 4.223 1 86.12 77 ASP B N 1
ATOM 2663 C CA . ASP B 1 77 ? -22.5 17.172 5.66 1 86.12 77 ASP B CA 1
ATOM 2664 C C . ASP B 1 77 ? -22.016 15.844 6.227 1 86.12 77 ASP B C 1
ATOM 2666 O O . ASP B 1 77 ? -22.141 14.805 5.586 1 86.12 77 ASP B O 1
ATOM 2670 N N . PRO B 1 78 ? -21.516 15.93 7.422 1 86.12 78 PRO B N 1
ATOM 2671 C CA . PRO B 1 78 ? -21.062 14.695 8.062 1 86.12 78 PRO B CA 1
ATOM 2672 C C . PRO B 1 78 ? -22.141 13.617 8.117 1 86.12 78 PRO B C 1
ATOM 2674 O O . PRO B 1 78 ? -21.828 12.43 7.977 1 86.12 78 PRO B O 1
ATOM 2677 N N . ASP B 1 79 ? -23.344 14.039 8.312 1 88.06 79 ASP B N 1
ATOM 2678 C CA . ASP B 1 79 ? -24.438 13.07 8.375 1 88.06 79 ASP B CA 1
ATOM 2679 C C . ASP B 1 79 ? -24.656 12.391 7.027 1 88.06 79 ASP B C 1
ATOM 2681 O O . ASP B 1 79 ? -24.969 11.203 6.969 1 88.06 79 ASP B O 1
ATOM 2685 N N . GLU B 1 80 ? -24.547 13.203 5.969 1 88.56 80 GLU B N 1
ATOM 2686 C CA . GLU B 1 80 ? -24.656 12.648 4.621 1 88.56 80 GLU B CA 1
ATOM 2687 C C . GLU B 1 80 ? -23.562 11.633 4.34 1 88.56 80 GLU B C 1
ATOM 2689 O O . GLU B 1 80 ? -23.812 10.586 3.744 1 88.56 80 GLU B O 1
ATOM 2694 N N . LEU B 1 81 ? -22.406 11.953 4.789 1 88.19 81 LEU B N 1
ATOM 2695 C CA . LEU B 1 81 ? -21.281 11.055 4.598 1 88.19 81 LEU B CA 1
ATOM 2696 C C . LEU B 1 81 ? -21.469 9.758 5.371 1 88.19 81 LEU B C 1
ATOM 2698 O O . LEU B 1 81 ? -21.156 8.672 4.867 1 88.19 81 LEU B O 1
ATOM 2702 N N . GLU B 1 82 ? -21.984 9.891 6.539 1 88.19 82 GLU B N 1
ATOM 2703 C CA . GLU B 1 82 ? -22.234 8.711 7.367 1 88.19 82 GLU B CA 1
ATOM 2704 C C . GLU B 1 82 ? -23.219 7.766 6.695 1 88.19 82 GLU B C 1
ATOM 2706 O O . GLU B 1 82 ? -23.109 6.547 6.832 1 88.19 82 GLU B O 1
ATOM 2711 N N . GLN B 1 83 ? -24.078 8.344 5.918 1 88.75 83 GLN B N 1
ATOM 2712 C CA . GLN B 1 83 ? -25.094 7.547 5.238 1 88.75 83 GLN B CA 1
ATOM 2713 C C . GLN B 1 83 ? -24.484 6.73 4.105 1 88.75 83 GLN B C 1
ATOM 2715 O O . GLN B 1 83 ? -25.062 5.738 3.66 1 88.75 83 GLN B O 1
ATOM 2720 N N . THR B 1 84 ? -23.391 7.215 3.6 1 89.56 84 THR B N 1
ATOM 2721 C CA . THR B 1 84 ? -22.734 6.488 2.52 1 89.56 84 THR B CA 1
ATOM 2722 C C . THR B 1 84 ? -21.828 5.387 3.076 1 89.56 84 THR B C 1
ATOM 2724 O O . THR B 1 84 ? -21.375 4.52 2.332 1 89.56 84 THR B O 1
ATOM 2727 N N . ALA B 1 85 ? -21.594 5.441 4.379 1 88 85 ALA B N 1
ATOM 2728 C CA . ALA B 1 85 ? -20.734 4.445 5.004 1 88 85 ALA B CA 1
ATOM 2729 C C . ALA B 1 85 ? -21.391 3.07 5.008 1 88 85 ALA B C 1
ATOM 2731 O O . ALA B 1 85 ? -22.609 2.963 5.039 1 88 85 ALA B O 1
ATOM 2732 N N . PRO B 1 86 ? -20.562 2.021 4.922 1 89.94 86 PRO B N 1
ATOM 2733 C CA . PRO B 1 86 ? -21.156 0.681 4.988 1 89.94 86 PRO B CA 1
ATOM 2734 C C . PRO B 1 86 ? -21.75 0.362 6.355 1 89.94 86 PRO B C 1
ATOM 2736 O O . PRO B 1 86 ? -21.391 1.006 7.352 1 89.94 86 PRO B O 1
ATOM 2739 N N . GLU B 1 87 ? -22.672 -0.59 6.336 1 88 87 GLU B N 1
ATOM 2740 C CA . GLU B 1 87 ? -23.219 -1.068 7.605 1 88 87 GLU B CA 1
ATOM 2741 C C . GLU B 1 87 ? -22.125 -1.711 8.461 1 88 87 GLU B C 1
ATOM 2743 O O . GLU B 1 87 ? -21.266 -2.422 7.938 1 88 87 GLU B O 1
ATOM 2748 N N . SER B 1 88 ? -22.188 -1.319 9.656 1 86.06 88 SER B N 1
ATOM 2749 C CA . SER B 1 88 ? -21.234 -1.935 10.586 1 86.06 88 SER B CA 1
ATOM 2750 C C . SER B 1 88 ? -21.469 -3.439 10.688 1 86.06 88 SER B C 1
ATOM 2752 O O . SER B 1 88 ? -22.609 -3.898 10.75 1 86.06 88 SER B O 1
ATOM 2754 N N . SER B 1 89 ? -20.438 -4.164 10.375 1 92.19 89 SER B N 1
ATOM 2755 C CA . SER B 1 89 ? -20.469 -5.621 10.461 1 92.19 89 SER B CA 1
ATOM 2756 C C . SER B 1 89 ? -19.141 -6.184 10.953 1 92.19 89 SER B C 1
ATOM 2758 O O . SER B 1 89 ? -18.078 -5.617 10.672 1 92.19 89 SER B O 1
ATOM 2760 N N . ARG B 1 90 ? -19.234 -7.227 11.703 1 95.62 90 ARG B N 1
ATOM 2761 C CA . ARG B 1 90 ? -18.031 -7.922 12.148 1 95.62 90 ARG B CA 1
ATOM 2762 C C . ARG B 1 90 ? -17.812 -9.211 11.359 1 95.62 90 ARG B C 1
ATOM 2764 O O . ARG B 1 90 ? -17.031 -10.07 11.766 1 95.62 90 ARG B O 1
ATOM 2771 N N . MET B 1 91 ? -18.547 -9.289 10.281 1 96.5 91 MET B N 1
ATOM 2772 C CA . MET B 1 91 ? -18.484 -10.523 9.508 1 96.5 91 MET B CA 1
ATOM 2773 C C . MET B 1 91 ? -17.562 -10.367 8.305 1 96.5 91 MET B C 1
ATOM 2775 O O . MET B 1 91 ? -17.609 -9.352 7.613 1 96.5 91 MET B O 1
ATOM 2779 N N . ILE B 1 92 ? -16.703 -11.32 8.141 1 97.5 92 ILE B N 1
ATOM 2780 C CA . ILE B 1 92 ? -16.047 -11.523 6.852 1 97.5 92 ILE B CA 1
ATOM 2781 C C . ILE B 1 92 ? -16.906 -12.461 5.992 1 97.5 92 ILE B C 1
ATOM 2783 O O . ILE B 1 92 ? -17.031 -13.648 6.297 1 97.5 92 ILE B O 1
ATOM 2787 N N . GLU B 1 93 ? -17.453 -11.953 5.004 1 94.88 93 GLU B N 1
ATOM 2788 C CA . GLU B 1 93 ? -18.328 -12.719 4.137 1 94.88 93 GLU B CA 1
ATOM 2789 C C . GLU B 1 93 ? -17.594 -13.273 2.928 1 94.88 93 GLU B C 1
ATOM 2791 O O . GLU B 1 93 ? -17.141 -12.516 2.062 1 94.88 93 GLU B O 1
ATOM 2796 N N . VAL B 1 94 ? -17.531 -14.562 2.857 1 96.06 94 VAL B N 1
ATOM 2797 C CA . VAL B 1 94 ? -16.891 -15.203 1.714 1 96.06 94 VAL B CA 1
ATOM 2798 C C . VAL B 1 94 ? -17.906 -15.414 0.602 1 96.06 94 VAL B C 1
ATOM 2800 O O . VAL B 1 94 ? -18.953 -16.031 0.822 1 96.06 94 VAL B O 1
ATOM 2803 N N . HIS B 1 95 ? -17.594 -14.977 -0.587 1 95.31 95 HIS B N 1
ATOM 2804 C CA . HIS B 1 95 ? -18.547 -15.008 -1.691 1 95.31 95 HIS B CA 1
ATOM 2805 C C . HIS B 1 95 ? -18.281 -16.188 -2.617 1 95.31 95 HIS B C 1
ATOM 2807 O O . HIS B 1 95 ? -19.219 -16.828 -3.105 1 95.31 95 HIS B O 1
ATOM 2813 N N . GLU B 1 96 ? -17.078 -16.438 -2.84 1 97.12 96 GLU B N 1
ATOM 2814 C CA . GLU B 1 96 ? -16.641 -17.5 -3.744 1 97.12 96 GLU B CA 1
ATOM 2815 C C . GLU B 1 96 ? -15.172 -17.859 -3.502 1 97.12 96 GLU B C 1
ATOM 2817 O O . GLU B 1 96 ? -14.492 -17.219 -2.709 1 97.12 96 GLU B O 1
ATOM 2822 N N . PHE B 1 97 ? -14.789 -18.953 -4.094 1 98.06 97 PHE B N 1
ATOM 2823 C CA . PHE B 1 97 ? -13.398 -19.375 -4.023 1 98.06 97 PHE B CA 1
ATOM 2824 C C . PHE B 1 97 ? -12.758 -19.375 -5.406 1 98.06 97 PHE B C 1
ATOM 2826 O O . PHE B 1 97 ? -13.445 -19.516 -6.418 1 98.06 97 PHE B O 1
ATOM 2833 N N . VAL B 1 98 ? -11.531 -19.109 -5.445 1 98.19 98 VAL B N 1
ATOM 2834 C CA . VAL B 1 98 ? -10.742 -19.141 -6.676 1 98.19 98 VAL B CA 1
ATOM 2835 C C . VAL B 1 98 ? -9.477 -19.969 -6.445 1 98.19 98 VAL B C 1
ATOM 2837 O O . VAL B 1 98 ? -8.977 -20.047 -5.32 1 98.19 98 VAL B O 1
ATOM 2840 N N . LYS B 1 99 ? -8.992 -20.562 -7.473 1 97.62 99 LYS B N 1
ATOM 2841 C CA . LYS B 1 99 ? -7.746 -21.328 -7.344 1 97.62 99 LYS B CA 1
ATOM 2842 C C . LYS B 1 99 ? -6.578 -20.406 -7 1 97.62 99 LYS B C 1
ATOM 2844 O O . LYS B 1 99 ? -6.484 -19.297 -7.512 1 97.62 99 LYS B O 1
ATOM 2849 N N . THR B 1 100 ? -5.738 -20.906 -6.133 1 95 100 THR B N 1
ATOM 2850 C CA . THR B 1 100 ? -4.531 -20.156 -5.789 1 95 100 THR B CA 1
ATOM 2851 C C . THR B 1 100 ? -3.723 -19.844 -7.043 1 95 100 THR B C 1
ATOM 2853 O O . THR B 1 100 ? -3.564 -20.688 -7.922 1 95 100 THR B O 1
ATOM 2856 N N . GLY B 1 101 ? -3.295 -18.609 -7.176 1 91.81 101 GLY B N 1
ATOM 2857 C CA . GLY B 1 101 ? -2.494 -18.219 -8.32 1 91.81 101 GLY B CA 1
ATOM 2858 C C . GLY B 1 101 ? -3.301 -17.5 -9.398 1 91.81 101 GLY B C 1
ATOM 2859 O O . GLY B 1 101 ? -2.732 -16.922 -10.32 1 91.81 101 GLY B O 1
ATOM 2860 N N . GLN B 1 102 ? -4.609 -17.562 -9.281 1 94.88 102 GLN B N 1
ATOM 2861 C CA . GLN B 1 102 ? -5.449 -16.969 -10.312 1 94.88 102 GLN B CA 1
ATOM 2862 C C . GLN B 1 102 ? -5.566 -15.453 -10.102 1 94.88 102 GLN B C 1
ATOM 2864 O O . GLN B 1 102 ? -5.863 -14.719 -11.047 1 94.88 102 GLN B O 1
ATOM 2869 N N . ILE B 1 103 ? -5.398 -15.023 -8.883 1 96.44 103 ILE B N 1
ATOM 2870 C CA . ILE B 1 103 ? -5.488 -13.586 -8.625 1 96.44 103 ILE B CA 1
ATOM 2871 C C . ILE B 1 103 ? -4.207 -12.898 -9.086 1 96.44 103 ILE B C 1
ATOM 2873 O O . ILE B 1 103 ? -3.127 -13.148 -8.547 1 96.44 103 ILE B O 1
ATOM 2877 N N . ASP B 1 104 ? -4.344 -12.023 -10.078 1 95.44 104 ASP B N 1
ATOM 2878 C CA . ASP B 1 104 ? -3.205 -11.203 -10.477 1 95.44 104 ASP B CA 1
ATOM 2879 C C . ASP B 1 104 ? -2.695 -10.359 -9.312 1 95.44 104 ASP B C 1
ATOM 2881 O O . ASP B 1 104 ? -3.463 -9.625 -8.688 1 95.44 104 ASP B O 1
ATOM 2885 N N . PRO B 1 105 ? -1.435 -10.438 -9.07 1 95.19 105 PRO B N 1
ATOM 2886 C CA . PRO B 1 105 ? -0.871 -9.703 -7.93 1 95.19 105 PRO B CA 1
ATOM 2887 C C . PRO B 1 105 ? -1.115 -8.203 -8.016 1 95.19 105 PRO B C 1
ATOM 2889 O O . PRO B 1 105 ? -1.009 -7.496 -7.012 1 95.19 105 PRO B O 1
ATOM 2892 N N . ILE B 1 106 ? -1.395 -7.691 -9.18 1 95.44 106 ILE B N 1
ATOM 2893 C CA . ILE B 1 106 ? -1.631 -6.258 -9.328 1 95.44 106 ILE B CA 1
ATOM 2894 C C . ILE B 1 106 ? -2.83 -5.844 -8.477 1 95.44 106 ILE B C 1
ATOM 2896 O O . ILE B 1 106 ? -2.965 -4.672 -8.109 1 95.44 106 ILE B O 1
ATOM 2900 N N . PHE B 1 107 ? -3.662 -6.82 -8.125 1 96.69 107 PHE B N 1
ATOM 2901 C CA . PHE B 1 107 ? -4.867 -6.512 -7.363 1 96.69 107 PHE B CA 1
ATOM 2902 C C . PHE B 1 107 ? -4.574 -6.508 -5.867 1 96.69 107 PHE B C 1
ATOM 2904 O O . PHE B 1 107 ? -5.387 -6.035 -5.074 1 96.69 107 PHE B O 1
ATOM 2911 N N . LEU B 1 108 ? -3.475 -7.043 -5.473 1 96.75 108 LEU B N 1
ATOM 2912 C CA . LEU B 1 108 ? -3.139 -7.121 -4.055 1 96.75 108 LEU B CA 1
ATOM 2913 C C . LEU B 1 108 ? -2.721 -5.754 -3.523 1 96.75 108 LEU B C 1
ATOM 2915 O O . LEU B 1 108 ? -2.02 -5.004 -4.207 1 96.75 108 LEU B O 1
ATOM 2919 N N . ASP B 1 109 ? -3.148 -5.449 -2.324 1 95 109 ASP B N 1
ATOM 2920 C CA . ASP B 1 109 ? -2.826 -4.156 -1.724 1 95 109 ASP B CA 1
ATOM 2921 C C . ASP B 1 109 ? -2.189 -4.336 -0.347 1 95 109 ASP B C 1
ATOM 2923 O O . ASP B 1 109 ? -0.967 -4.273 -0.209 1 95 109 ASP B O 1
ATOM 2927 N N . ARG B 1 110 ? -2.93 -4.688 0.644 1 95.25 110 ARG B N 1
ATOM 2928 C CA . ARG B 1 110 ? -2.414 -4.918 1.99 1 95.25 110 ARG B CA 1
ATOM 2929 C C . ARG B 1 110 ? -2.652 -6.359 2.428 1 95.25 110 ARG B C 1
ATOM 2931 O O . ARG B 1 110 ? -3.561 -7.023 1.927 1 95.25 110 ARG B O 1
ATOM 2938 N N . VAL B 1 111 ? -1.783 -6.73 3.354 1 97 111 VAL B N 1
ATOM 2939 C CA . VAL B 1 111 ? -1.911 -8.086 3.875 1 97 111 VAL B CA 1
ATOM 2940 C C . VAL B 1 111 ? -2.037 -8.047 5.398 1 97 111 VAL B C 1
ATOM 2942 O O . VAL B 1 111 ? -1.341 -7.273 6.062 1 97 111 VAL B O 1
ATOM 2945 N N . TYR B 1 112 ? -2.9 -8.867 5.914 1 97.38 112 T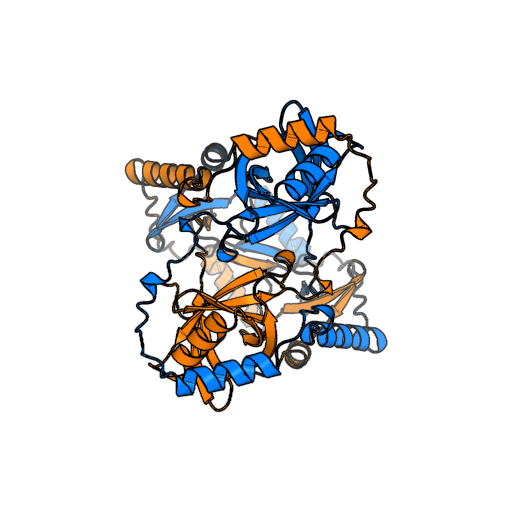YR B N 1
ATOM 2946 C CA . TYR B 1 112 ? -3.115 -9.023 7.348 1 97.38 112 TYR B CA 1
ATOM 2947 C C . TYR B 1 112 ? -3.076 -10.492 7.75 1 97.38 112 TYR B C 1
ATOM 2949 O O . TYR B 1 112 ? -3.244 -11.375 6.906 1 97.38 112 TYR B O 1
ATOM 2957 N N . TYR B 1 113 ? -2.836 -10.695 8.992 1 96.94 113 TYR B N 1
ATOM 2958 C CA . TYR B 1 113 ? -2.996 -12.016 9.578 1 96.94 113 TYR B CA 1
ATOM 2959 C C . TYR B 1 113 ? -4.332 -12.133 10.305 1 96.94 113 TYR B C 1
ATOM 2961 O O . TYR B 1 113 ? -4.754 -11.203 10.992 1 96.94 113 TYR B O 1
ATOM 2969 N N . LEU B 1 114 ? -4.918 -13.258 10.156 1 96.44 114 LEU B N 1
ATOM 2970 C CA . LEU B 1 114 ? -6.102 -13.602 10.938 1 96.44 114 LEU B CA 1
ATOM 2971 C C . LEU B 1 114 ? -5.793 -14.719 11.93 1 96.44 114 LEU B C 1
ATOM 2973 O O . LEU B 1 114 ? -5.594 -15.867 11.531 1 96.44 114 LEU B O 1
ATOM 2977 N N . GLU B 1 115 ? -5.723 -14.336 13.109 1 93.19 115 GLU B N 1
ATOM 2978 C CA . GLU B 1 115 ? -5.523 -15.32 14.164 1 93.19 115 GLU B CA 1
ATOM 2979 C C . GLU B 1 115 ? -6.855 -15.734 14.789 1 93.19 115 GLU B C 1
ATOM 2981 O O . GLU B 1 115 ? -7.75 -14.906 14.961 1 93.19 115 GLU B O 1
ATOM 2986 N N . PRO B 1 116 ? -6.961 -17 15.094 1 92.06 116 PRO B N 1
ATOM 2987 C CA . PRO B 1 116 ? -8.18 -17.375 15.82 1 92.06 116 PRO B CA 1
ATOM 2988 C C . PRO B 1 116 ? -8.273 -16.703 17.188 1 92.06 116 PRO B C 1
ATOM 2990 O O . PRO B 1 116 ? -7.277 -16.609 17.906 1 92.06 116 PRO B O 1
ATOM 2993 N N . ASP B 1 117 ? -9.375 -16.109 17.469 1 88.38 117 ASP B N 1
ATOM 2994 C CA . ASP B 1 117 ? -9.578 -15.484 18.781 1 88.38 117 ASP B CA 1
ATOM 2995 C C . ASP B 1 117 ? -9.641 -16.547 19.875 1 88.38 117 ASP B C 1
ATOM 2997 O O . ASP B 1 117 ? -9.078 -16.359 20.969 1 88.38 117 ASP B O 1
ATOM 3001 N N . LEU B 1 118 ? -10.414 -17.578 19.672 1 79.81 118 LEU B N 1
ATOM 3002 C CA . LEU B 1 118 ? -10.469 -18.75 20.531 1 79.81 118 LEU B CA 1
ATOM 3003 C C . LEU B 1 118 ? -10.109 -20.016 19.766 1 79.81 118 LEU B C 1
ATOM 3005 O O . LEU B 1 118 ? -10.273 -20.062 18.531 1 79.81 118 LEU B O 1
ATOM 3009 N N . HIS B 1 119 ? -9.375 -20.844 20.5 1 75 119 HIS B N 1
ATOM 3010 C CA . HIS B 1 119 ? -9.148 -22.125 19.844 1 75 119 HIS B CA 1
ATOM 3011 C C . HIS B 1 119 ? -10.438 -22.672 19.234 1 75 119 HIS B C 1
ATOM 3013 O O . HIS B 1 119 ? -11.477 -22.703 19.906 1 75 119 HIS B O 1
ATOM 3019 N N . SER B 1 120 ? -10.32 -22.797 17.906 1 77.62 120 SER B N 1
ATOM 3020 C CA . SER B 1 120 ? -11.516 -23.25 17.188 1 77.62 120 SER B CA 1
ATOM 3021 C C . SER B 1 120 ? -11.18 -24.328 16.172 1 77.62 120 SER B C 1
ATOM 3023 O O . SER B 1 120 ? -10.227 -24.172 15.398 1 77.62 120 SER B O 1
ATOM 3025 N N . GLU B 1 121 ? -11.875 -25.375 16.219 1 81.5 121 GLU B N 1
ATOM 3026 C CA . GLU B 1 121 ? -11.781 -26.438 15.203 1 81.5 121 GLU B CA 1
ATOM 3027 C C . GLU B 1 121 ? -12.141 -25.906 13.82 1 81.5 121 GLU B C 1
ATOM 3029 O O . GLU B 1 121 ? -11.555 -26.312 12.82 1 81.5 121 GLU B O 1
ATOM 3034 N N . GLY B 1 122 ? -12.984 -24.922 13.867 1 87.75 122 GLY B N 1
ATOM 3035 C CA . GLY B 1 122 ? -13.406 -24.328 12.609 1 87.75 122 GLY B CA 1
ATOM 3036 C C . GLY B 1 122 ? -12.289 -23.609 11.883 1 87.75 122 GLY B C 1
ATOM 3037 O O . GLY B 1 122 ? -12.211 -23.625 10.656 1 87.75 122 GLY B O 1
ATOM 3038 N N . TYR B 1 123 ? -11.43 -23.016 12.641 1 92.62 123 TYR B N 1
ATOM 3039 C CA . TYR B 1 123 ? -10.297 -22.312 12.047 1 92.62 123 TYR B CA 1
ATOM 3040 C C . TYR B 1 123 ? -9.359 -23.281 11.352 1 92.62 123 TYR B C 1
ATOM 3042 O O . TYR B 1 123 ? -8.992 -23.094 10.195 1 92.62 123 TYR B O 1
ATOM 3050 N N . SER B 1 124 ? -9.031 -24.312 12.07 1 90.31 124 SER B N 1
ATOM 3051 C CA . SER B 1 124 ? -8.125 -25.312 11.523 1 90.31 124 SER B CA 1
ATOM 3052 C C . SER B 1 124 ? -8.734 -26 10.305 1 90.31 124 SER B C 1
ATOM 3054 O O . SER B 1 124 ? -8.023 -26.328 9.352 1 90.31 124 SER B O 1
ATOM 3056 N N . GLU B 1 125 ? -10 -26.234 10.398 1 90.75 125 GLU B N 1
ATOM 3057 C CA . GLU B 1 125 ? -10.703 -26.828 9.273 1 90.75 125 GLU B CA 1
ATOM 3058 C C . GLU B 1 125 ? -10.633 -25.938 8.039 1 90.75 125 GLU B C 1
ATOM 3060 O O . GLU B 1 125 ? -10.367 -26.422 6.934 1 90.75 125 GLU B O 1
ATOM 3065 N N . LEU B 1 126 ? -10.906 -24.719 8.273 1 93.38 126 LEU B N 1
ATOM 3066 C CA . LEU B 1 126 ? -10.875 -23.766 7.168 1 93.38 126 LEU B CA 1
ATOM 3067 C C . LEU B 1 126 ? -9.484 -23.688 6.555 1 93.38 126 LEU B C 1
ATOM 3069 O O . LEU B 1 126 ? -9.328 -23.75 5.336 1 93.38 126 LEU B O 1
ATOM 3073 N N . VAL B 1 127 ? -8.445 -23.609 7.391 1 93.88 127 VAL B N 1
ATOM 3074 C CA . VAL B 1 127 ? -7.062 -23.562 6.93 1 93.88 127 VAL B CA 1
ATOM 3075 C C . VAL B 1 127 ? -6.75 -24.828 6.121 1 93.88 127 VAL B C 1
ATOM 3077 O O . VAL B 1 127 ? -6.234 -24.734 5.004 1 93.88 127 VAL B O 1
ATOM 3080 N N . GLY B 1 128 ? -7.09 -25.938 6.668 1 92.88 128 GLY B N 1
ATOM 3081 C CA . GLY B 1 128 ? -6.836 -27.203 6.008 1 92.88 128 GLY B CA 1
ATOM 3082 C C . GLY B 1 128 ? -7.555 -27.344 4.68 1 92.88 128 GLY B C 1
ATOM 3083 O O . GLY B 1 128 ? -6.973 -27.812 3.699 1 92.88 128 GLY B O 1
ATOM 3084 N N . ALA B 1 129 ? -8.812 -26.953 4.641 1 94.69 129 ALA B N 1
ATOM 3085 C CA . ALA B 1 129 ? -9.609 -27.062 3.42 1 94.69 129 ALA B CA 1
ATOM 3086 C C . ALA B 1 129 ? -9.047 -26.172 2.318 1 94.69 129 ALA B C 1
ATOM 3088 O O . ALA B 1 129 ? -8.938 -26.594 1.163 1 94.69 129 ALA B O 1
ATOM 3089 N N . LEU B 1 130 ? -8.68 -24.969 2.65 1 96.69 130 LEU B N 1
ATOM 3090 C CA . LEU B 1 130 ? -8.102 -24.047 1.678 1 96.69 130 LEU B CA 1
ATOM 3091 C C . LEU B 1 130 ? -6.789 -24.594 1.123 1 96.69 130 LEU B C 1
ATOM 3093 O O . LEU B 1 130 ? -6.531 -24.5 -0.079 1 96.69 130 LEU B O 1
ATOM 3097 N N . GLN B 1 131 ? -6 -25.172 1.977 1 95.5 131 GLN B N 1
ATOM 3098 C CA . GLN B 1 131 ? -4.719 -25.734 1.559 1 95.5 131 GLN B CA 1
ATOM 3099 C C . GLN B 1 131 ? -4.918 -26.922 0.634 1 95.5 131 GLN B C 1
ATOM 3101 O O . GLN B 1 131 ? -4.297 -27 -0.428 1 95.5 131 GLN B O 1
ATOM 3106 N N . GLU B 1 132 ? -5.758 -27.797 1.046 1 94.75 132 GLU B N 1
ATOM 3107 C CA . GLU B 1 132 ? -6.008 -29.016 0.276 1 94.75 132 GLU B CA 1
ATOM 3108 C C . GLU B 1 132 ? -6.531 -28.688 -1.119 1 94.75 132 GLU B C 1
ATOM 3110 O O . GLU B 1 132 ? -6.121 -29.297 -2.104 1 94.75 132 GLU B O 1
ATOM 3115 N N . MET B 1 133 ? -7.379 -27.734 -1.181 1 96.44 133 MET B N 1
ATOM 3116 C CA . MET B 1 133 ? -8.039 -27.406 -2.441 1 96.44 133 MET B CA 1
ATOM 3117 C C . MET B 1 133 ? -7.199 -26.422 -3.258 1 96.44 133 MET B C 1
ATOM 3119 O O . MET B 1 133 ? -7.477 -26.188 -4.434 1 96.44 133 MET B O 1
ATOM 3123 N N . GLY B 1 134 ? -6.141 -25.859 -2.66 1 96.88 134 GLY B N 1
ATOM 3124 C CA . GLY B 1 134 ? -5.402 -24.812 -3.361 1 96.88 134 GLY B CA 1
ATOM 3125 C C . GLY B 1 134 ? -6.273 -23.656 -3.787 1 96.88 134 GLY B C 1
ATOM 3126 O O . GLY B 1 134 ? -6.254 -23.25 -4.953 1 96.88 134 GLY B O 1
ATOM 3127 N N . ALA B 1 135 ? -7.031 -23.234 -2.801 1 97.88 135 ALA B N 1
ATOM 3128 C CA . ALA B 1 135 ? -8.016 -22.203 -3.115 1 97.88 135 ALA B CA 1
ATOM 3129 C C . ALA B 1 135 ? -7.906 -21.016 -2.146 1 97.88 135 ALA B C 1
ATOM 3131 O O . ALA B 1 135 ? -7.336 -21.156 -1.063 1 97.88 135 ALA B O 1
ATOM 3132 N N . GLU B 1 136 ? -8.367 -19.875 -2.555 1 98.19 136 GLU B N 1
ATOM 3133 C CA . GLU B 1 136 ? -8.523 -18.672 -1.755 1 98.19 136 GLU B CA 1
ATOM 3134 C C . GLU B 1 136 ? -9.969 -18.172 -1.77 1 98.19 136 GLU B C 1
ATOM 3136 O O . GLU B 1 136 ? -10.656 -18.297 -2.787 1 98.19 136 GLU B O 1
ATOM 3141 N N . GLY B 1 137 ? -10.406 -17.641 -0.692 1 97.81 137 GLY B N 1
ATOM 3142 C CA . GLY B 1 137 ? -11.766 -17.125 -0.615 1 97.81 137 GLY B CA 1
ATOM 3143 C C . GLY B 1 137 ? -11.859 -15.648 -0.913 1 97.81 137 GLY B C 1
ATOM 3144 O O . GLY B 1 137 ? -11.219 -14.828 -0.246 1 97.81 137 GLY B O 1
ATOM 3145 N N . ILE B 1 138 ? -12.617 -15.281 -1.925 1 98 138 ILE B N 1
ATOM 3146 C CA . ILE B 1 138 ? -12.93 -13.875 -2.174 1 98 138 ILE B CA 1
ATOM 3147 C C . ILE B 1 138 ? -13.984 -13.398 -1.178 1 98 138 ILE B C 1
ATOM 3149 O O . ILE B 1 138 ? -15.039 -14.008 -1.037 1 98 138 ILE B O 1
ATOM 3153 N N . CYS B 1 139 ? -13.672 -12.328 -0.487 1 97.19 139 CYS B N 1
ATOM 3154 C CA . CYS B 1 139 ? -14.539 -11.953 0.624 1 97.19 139 CYS B CA 1
ATOM 3155 C C . CYS B 1 139 ? -14.648 -10.438 0.741 1 97.19 139 CYS B C 1
ATOM 3157 O O . CYS B 1 139 ? -13.93 -9.703 0.061 1 97.19 139 CYS B O 1
ATOM 3159 N N . THR B 1 140 ? -15.602 -9.977 1.492 1 95.81 140 THR B N 1
ATOM 3160 C CA . THR B 1 140 ? -15.766 -8.578 1.871 1 95.81 140 THR B CA 1
ATOM 3161 C C . THR B 1 140 ? -15.961 -8.445 3.379 1 95.81 140 THR B C 1
ATOM 3163 O O . THR B 1 140 ? -16.422 -9.375 4.035 1 95.81 140 THR B O 1
ATOM 3166 N N . TRP B 1 141 ? -15.5 -7.34 3.914 1 96.31 141 TRP B N 1
ATOM 3167 C CA . TRP B 1 141 ? -15.734 -7.012 5.316 1 96.31 141 TRP B CA 1
ATOM 3168 C C . TRP B 1 141 ? -15.641 -5.508 5.547 1 96.31 141 TRP B C 1
ATOM 3170 O O . TRP B 1 141 ? -15.234 -4.762 4.652 1 96.31 141 TRP B O 1
ATOM 3180 N N . THR B 1 142 ? -16.172 -5.16 6.676 1 95.31 142 THR B N 1
ATOM 3181 C CA . THR B 1 142 ? -16.109 -3.754 7.055 1 95.31 142 THR B CA 1
ATOM 3182 C C . THR B 1 142 ? -15.148 -3.543 8.219 1 95.31 142 THR B C 1
ATOM 3184 O O . THR B 1 142 ? -15.094 -4.355 9.141 1 95.31 142 THR B O 1
ATOM 3187 N N . MET B 1 143 ? -14.32 -2.525 8.047 1 94.75 143 MET B N 1
ATOM 3188 C CA . MET B 1 143 ? -13.352 -2.154 9.078 1 94.75 143 MET B CA 1
ATOM 3189 C C . MET B 1 143 ? -13.102 -0.651 9.07 1 94.75 143 MET B C 1
ATOM 3191 O O . MET B 1 143 ? -12.859 -0.063 8.016 1 94.75 143 MET B O 1
ATOM 3195 N N . ARG B 1 144 ? -13.242 0.004 10.172 1 90.56 144 ARG B N 1
ATOM 3196 C CA . ARG B 1 144 ? -13.023 1.44 10.312 1 90.56 144 ARG B CA 1
ATOM 3197 C C . ARG B 1 144 ? -13.898 2.227 9.344 1 90.56 144 ARG B C 1
ATOM 3199 O O . ARG B 1 144 ? -13.414 3.1 8.625 1 90.56 144 ARG B O 1
ATOM 3206 N N . ASN B 1 145 ? -15.148 1.812 9.234 1 86.81 145 ASN B N 1
ATOM 3207 C CA . ASN B 1 145 ? -16.203 2.48 8.477 1 86.81 145 ASN B CA 1
ATOM 3208 C C . ASN B 1 145 ? -15.93 2.455 6.977 1 86.81 145 ASN B C 1
ATOM 3210 O O . ASN B 1 145 ? -16.312 3.379 6.258 1 86.81 145 ASN B O 1
ATOM 3214 N N . ARG B 1 146 ? -15.164 1.407 6.629 1 90.31 146 ARG B N 1
ATOM 3215 C CA . ARG B 1 146 ? -14.914 1.174 5.211 1 90.31 146 ARG B CA 1
ATOM 3216 C C . ARG B 1 146 ? -15.156 -0.287 4.844 1 90.31 146 ARG B C 1
ATOM 3218 O O . ARG B 1 146 ? -14.961 -1.18 5.672 1 90.31 146 ARG B O 1
ATOM 3225 N N . SER B 1 147 ? -15.617 -0.448 3.666 1 93.12 147 SER B N 1
ATOM 3226 C CA . SER B 1 147 ? -15.789 -1.797 3.133 1 93.12 147 SER B CA 1
ATOM 3227 C C . SER B 1 147 ? -14.562 -2.236 2.34 1 93.12 147 SER B C 1
ATOM 3229 O O . SER B 1 147 ? -14.008 -1.455 1.565 1 93.12 147 SER B O 1
ATOM 3231 N N . TYR B 1 148 ? -14.211 -3.422 2.557 1 95.75 148 TYR B N 1
ATOM 3232 C CA . TYR B 1 148 ? -13.031 -3.949 1.875 1 95.75 148 TYR B CA 1
ATOM 3233 C C . TYR B 1 148 ? -13.383 -5.188 1.058 1 95.75 148 TYR B C 1
ATOM 3235 O O . TYR B 1 148 ? -14.234 -5.984 1.463 1 95.75 148 TYR B O 1
ATOM 3243 N N . LEU B 1 149 ? -12.781 -5.254 -0.12 1 96.94 149 LEU B N 1
ATOM 3244 C CA . LEU B 1 149 ? -12.664 -6.492 -0.882 1 96.94 149 LEU B CA 1
ATOM 3245 C C . LEU B 1 149 ? -11.359 -7.207 -0.559 1 96.94 149 LEU B C 1
ATOM 3247 O O . LEU B 1 149 ? -10.32 -6.566 -0.412 1 96.94 149 LEU B O 1
ATOM 3251 N N . GLY B 1 150 ? -11.461 -8.555 -0.461 1 98 150 GLY B N 1
ATOM 3252 C CA . GLY B 1 150 ? -10.219 -9.211 -0.113 1 98 150 GLY B CA 1
ATOM 3253 C C . GLY B 1 150 ? -10.188 -10.68 -0.499 1 98 150 GLY B C 1
ATOM 3254 O O . GLY B 1 150 ? -11.133 -11.188 -1.11 1 98 150 GLY B O 1
ATOM 3255 N N . ALA B 1 151 ? -9.07 -11.305 -0.265 1 98.5 151 ALA B N 1
ATOM 3256 C CA . ALA B 1 151 ? -8.836 -12.734 -0.458 1 98.5 151 ALA B CA 1
ATOM 3257 C C . ALA B 1 151 ? -8.359 -13.391 0.835 1 98.5 151 ALA B C 1
ATOM 3259 O O . ALA B 1 151 ? -7.41 -12.914 1.468 1 98.5 151 ALA B O 1
ATOM 3260 N N . LEU B 1 152 ? -9.047 -14.398 1.19 1 98.44 152 LEU B N 1
ATOM 3261 C CA . LEU B 1 152 ? -8.695 -15.219 2.342 1 98.44 152 LEU B CA 1
ATOM 3262 C C . LEU B 1 152 ? -7.801 -16.391 1.924 1 98.44 152 LEU B C 1
ATOM 3264 O O . LEU B 1 152 ? -8.234 -17.281 1.192 1 98.44 152 LEU B O 1
ATOM 3268 N N . GLN B 1 153 ? -6.609 -16.406 2.439 1 98 153 GLN B N 1
ATOM 3269 C CA . GLN B 1 153 ? -5.609 -17.375 1.991 1 98 153 GLN B CA 1
ATOM 3270 C C . GLN B 1 153 ? -4.988 -18.109 3.172 1 98 153 GLN B C 1
ATOM 3272 O O . GLN B 1 153 ? -4.676 -17.5 4.199 1 98 153 GLN B O 1
ATOM 3277 N N . ALA B 1 154 ? -4.855 -19.438 3.002 1 96.5 154 ALA B N 1
ATOM 3278 C CA . ALA B 1 154 ? -4.109 -20.203 3.994 1 96.5 154 ALA B CA 1
ATOM 3279 C C . ALA B 1 154 ? -2.607 -20.141 3.717 1 96.5 154 ALA B C 1
ATOM 3281 O O . ALA B 1 154 ? -2.176 -20.312 2.574 1 96.5 154 ALA B O 1
ATOM 3282 N N . SER B 1 155 ? -1.872 -19.797 4.645 1 94.5 155 SER B N 1
ATOM 3283 C CA . SER B 1 155 ? -0.413 -19.828 4.609 1 94.5 155 SER B CA 1
ATOM 3284 C C . SER B 1 155 ? 0.158 -20.547 5.828 1 94.5 155 SER B C 1
ATOM 3286 O O . SER B 1 155 ? 0.315 -19.953 6.895 1 94.5 155 SER B O 1
ATOM 3288 N N . GLY B 1 156 ? 0.578 -21.797 5.535 1 91.12 156 GLY B N 1
ATOM 3289 C CA . GLY B 1 156 ? 0.885 -22.625 6.699 1 91.12 156 GLY B CA 1
ATOM 3290 C C . GLY B 1 156 ? -0.302 -22.812 7.625 1 91.12 156 GLY B C 1
ATOM 3291 O O . GLY B 1 156 ? -1.364 -23.266 7.195 1 91.12 156 GLY B O 1
ATOM 3292 N N . LYS B 1 157 ? -0.149 -22.344 8.859 1 90.06 157 LYS B N 1
ATOM 3293 C CA . LYS B 1 157 ? -1.203 -22.531 9.844 1 90.06 157 LYS B CA 1
ATOM 3294 C C . LYS B 1 157 ? -2.018 -21.266 10.047 1 90.06 157 LYS B C 1
ATOM 3296 O O . LYS B 1 157 ? -2.977 -21.25 10.82 1 90.06 157 LYS B O 1
ATOM 3301 N N . ILE B 1 158 ? -1.664 -20.25 9.328 1 94.25 158 ILE B N 1
ATOM 3302 C CA . ILE B 1 158 ? -2.346 -18.969 9.555 1 94.25 158 ILE B CA 1
ATOM 3303 C C . ILE B 1 158 ? -3.162 -18.609 8.32 1 94.25 158 ILE B C 1
ATOM 3305 O O . ILE B 1 158 ? -2.824 -19 7.203 1 94.25 158 ILE B O 1
ATOM 3309 N N . LEU B 1 159 ? -4.207 -17.922 8.609 1 96.44 159 LEU B N 1
ATOM 3310 C CA . LEU B 1 159 ? -4.941 -17.297 7.512 1 96.44 159 LEU B CA 1
ATOM 3311 C C . LEU B 1 159 ? -4.426 -15.891 7.25 1 96.44 159 LEU B C 1
ATOM 3313 O O . LEU B 1 159 ? -4.18 -15.125 8.195 1 96.44 159 LEU B O 1
ATOM 3317 N N . ARG B 1 160 ? -4.203 -15.617 5.992 1 97.56 160 ARG B N 1
ATOM 3318 C CA . ARG B 1 160 ? -3.908 -14.266 5.539 1 97.56 160 ARG B CA 1
ATOM 3319 C C . ARG B 1 160 ? -5.129 -13.625 4.887 1 97.56 160 ARG B C 1
ATOM 3321 O O . ARG B 1 160 ? -5.855 -14.289 4.137 1 97.56 160 ARG B O 1
ATOM 3328 N N . LEU B 1 161 ? -5.324 -12.453 5.266 1 98.38 161 LEU B N 1
ATOM 3329 C CA . LEU B 1 161 ? -6.348 -11.641 4.621 1 98.38 161 LEU B CA 1
ATOM 3330 C C . LEU B 1 161 ? -5.719 -10.516 3.799 1 98.38 161 LEU B C 1
ATOM 3332 O O . LEU B 1 161 ? -5.164 -9.57 4.359 1 98.38 161 LEU B O 1
ATOM 3336 N N . ASN B 1 162 ? -5.832 -10.664 2.482 1 98.12 162 ASN B N 1
ATOM 3337 C CA . ASN B 1 162 ? -5.301 -9.672 1.555 1 98.12 162 ASN B CA 1
ATOM 3338 C C . ASN B 1 162 ? -6.395 -8.727 1.061 1 98.12 162 ASN B C 1
ATOM 3340 O O . ASN B 1 162 ? -7.426 -9.18 0.555 1 98.12 162 ASN B O 1
ATOM 3344 N N . THR B 1 163 ? -6.211 -7.492 1.25 1 97.62 163 THR B N 1
ATOM 3345 C CA . THR B 1 163 ? -7.133 -6.586 0.581 1 97.62 163 THR B CA 1
ATOM 3346 C C . THR B 1 163 ? -6.871 -6.555 -0.922 1 97.62 163 THR B C 1
ATOM 3348 O O . THR B 1 163 ? -5.719 -6.609 -1.356 1 97.62 163 THR B O 1
ATOM 3351 N N . LEU B 1 164 ? -7.93 -6.488 -1.639 1 97.56 164 LEU B N 1
ATOM 3352 C CA . LEU B 1 164 ? -7.844 -6.441 -3.094 1 97.56 164 LEU B CA 1
ATOM 3353 C C . LEU B 1 164 ? -8.305 -5.09 -3.625 1 97.56 164 LEU B C 1
ATOM 3355 O O . LEU B 1 164 ? -9.273 -4.52 -3.121 1 97.56 164 LEU B O 1
ATOM 3359 N N . ARG B 1 165 ? -7.578 -4.66 -4.586 1 96.31 165 ARG B N 1
ATOM 3360 C CA . ARG B 1 165 ? -8.055 -3.51 -5.348 1 96.31 165 ARG B CA 1
ATOM 3361 C C . ARG B 1 165 ? -9.266 -3.879 -6.203 1 96.31 165 ARG B C 1
ATOM 3363 O O . ARG B 1 165 ? -9.359 -5.004 -6.695 1 96.31 165 ARG B O 1
ATOM 3370 N N . TYR B 1 166 ? -10.133 -2.904 -6.312 1 95.38 166 TYR B N 1
ATOM 3371 C CA . TYR B 1 166 ? -11.219 -3.104 -7.262 1 95.38 166 TYR B CA 1
ATOM 3372 C C . TYR B 1 166 ? -10.719 -2.98 -8.695 1 95.38 166 TYR B C 1
ATOM 3374 O O . TYR B 1 166 ? -9.695 -2.346 -8.953 1 95.38 166 TYR B O 1
ATOM 3382 N N . ALA B 1 167 ? -11.469 -3.588 -9.594 1 94.88 167 ALA B N 1
ATOM 3383 C CA . ALA B 1 167 ? -11.047 -3.668 -10.984 1 94.88 167 ALA B CA 1
ATOM 3384 C C . ALA B 1 167 ? -10.797 -2.277 -11.562 1 94.88 167 ALA B C 1
ATOM 3386 O O . ALA B 1 167 ? -9.852 -2.08 -12.336 1 94.88 167 ALA B O 1
ATOM 3387 N N . ASP B 1 168 ? -11.578 -1.316 -11.195 1 91.5 168 ASP B N 1
ATOM 3388 C CA . ASP B 1 168 ? -11.492 0.015 -11.781 1 91.5 168 ASP B CA 1
ATOM 3389 C C . ASP B 1 168 ? -10.336 0.808 -11.188 1 91.5 168 ASP B C 1
ATOM 3391 O O . ASP B 1 168 ? -10.008 1.896 -11.672 1 91.5 168 ASP B O 1
ATOM 3395 N N . GLU B 1 169 ? -9.742 0.311 -10.164 1 93.69 169 GLU B N 1
ATOM 3396 C CA . GLU B 1 169 ? -8.586 0.972 -9.57 1 93.69 169 GLU B CA 1
ATOM 3397 C C . GLU B 1 169 ? -7.301 0.637 -10.328 1 93.69 169 GLU B C 1
ATOM 3399 O O . GLU B 1 169 ? -6.293 1.333 -10.195 1 93.69 169 GLU B O 1
ATOM 3404 N N . VAL B 1 170 ? -7.332 -0.409 -11.062 1 94.25 170 VAL B N 1
ATOM 3405 C CA . VAL B 1 170 ? -6.168 -0.836 -11.836 1 94.25 170 VAL B CA 1
ATOM 3406 C C . VAL B 1 170 ? -6.176 -0.158 -13.203 1 94.25 170 VAL B C 1
ATOM 3408 O O . VAL B 1 170 ? -7.164 -0.234 -13.938 1 94.25 170 VAL B O 1
ATOM 3411 N N . ILE B 1 171 ? -5.078 0.511 -13.516 1 93.19 171 ILE B N 1
ATOM 3412 C CA . ILE B 1 171 ? -4.953 1.176 -14.805 1 93.19 171 ILE B CA 1
ATOM 3413 C C . ILE B 1 171 ? -4.656 0.142 -15.891 1 93.19 171 ILE B C 1
ATOM 3415 O O . ILE B 1 171 ? -3.727 -0.656 -15.758 1 93.19 171 ILE B O 1
ATOM 3419 N N . SER B 1 172 ? -5.395 0.134 -16.875 1 91.69 172 SER B N 1
ATOM 3420 C CA . SER B 1 172 ? -5.223 -0.829 -17.969 1 91.69 172 SER B CA 1
ATOM 3421 C C . SER B 1 172 ? -3.932 -0.565 -18.734 1 91.69 172 SER B C 1
ATOM 3423 O O . SER B 1 172 ? -3.6 0.586 -19.031 1 91.69 172 SER B O 1
ATOM 3425 N N . VAL B 1 173 ? -3.312 -1.616 -19.125 1 89.62 173 VAL B N 1
ATOM 3426 C CA . VAL B 1 173 ? -2.094 -1.523 -19.922 1 89.62 173 VAL B CA 1
ATOM 3427 C C . VAL B 1 173 ? -2.414 -0.929 -21.281 1 89.62 173 VAL B C 1
ATOM 3429 O O . VAL B 1 173 ? -1.55 -0.328 -21.922 1 89.62 173 VAL B O 1
ATOM 3432 N N . LYS B 1 174 ? -3.576 -1.143 -21.75 1 86.69 174 LYS B N 1
ATOM 3433 C CA . LYS B 1 174 ? -4.008 -0.643 -23.062 1 86.69 174 LYS B CA 1
ATOM 3434 C C . LYS B 1 174 ? -3.906 0.878 -23.125 1 86.69 174 LYS B C 1
ATOM 3436 O O . LYS B 1 174 ? -3.754 1.448 -24.203 1 86.69 174 LYS B O 1
ATOM 3441 N N . SER B 1 175 ? -3.963 1.495 -22 1 84.06 175 SER B N 1
ATOM 3442 C CA . SER B 1 175 ? -3.887 2.951 -21.938 1 84.06 175 SER B CA 1
ATOM 3443 C C . SER B 1 175 ? -2.48 3.445 -22.266 1 84.06 175 SER B C 1
ATOM 3445 O O . SER B 1 175 ? -2.283 4.625 -22.562 1 84.06 175 SER B O 1
ATOM 3447 N N . LEU B 1 176 ? -1.45 2.625 -22.219 1 83.06 176 LEU B N 1
ATOM 3448 C CA . LEU B 1 176 ? -0.058 3.006 -22.422 1 83.06 176 LEU B CA 1
ATOM 3449 C C . LEU B 1 176 ? 0.322 2.889 -23.891 1 83.06 176 LEU B C 1
ATOM 3451 O O . LEU B 1 176 ? 1.381 3.369 -24.312 1 83.06 176 LEU B O 1
ATOM 3455 N N . GLU B 1 177 ? -0.523 2.434 -24.828 1 79 177 GLU B N 1
ATOM 3456 C CA . GLU B 1 177 ? -0.333 2.336 -26.281 1 79 177 GLU B CA 1
ATOM 3457 C C . GLU B 1 177 ? 1.053 1.793 -26.609 1 79 177 GLU B C 1
ATOM 3459 O O . GLU B 1 177 ? 1.797 2.41 -27.375 1 79 177 GLU B O 1
ATOM 3464 N N . LEU B 1 178 ? 1.365 0.741 -26.094 1 81.19 178 LEU B N 1
ATOM 3465 C CA . LEU B 1 178 ? 2.666 0.116 -26.312 1 81.19 178 LEU B CA 1
ATOM 3466 C C . LEU B 1 178 ? 2.797 -0.378 -27.734 1 81.19 178 LEU B C 1
ATOM 3468 O O . LEU B 1 178 ? 1.834 -0.89 -28.312 1 81.19 178 LEU B O 1
ATOM 3472 N N . GLN B 1 179 ? 3.91 -0.023 -28.312 1 77.44 179 GLN B N 1
ATOM 3473 C CA . GLN B 1 179 ? 4.211 -0.539 -29.656 1 77.44 179 GLN B CA 1
ATOM 3474 C C . GLN B 1 179 ? 4.953 -1.867 -29.578 1 77.44 179 GLN B C 1
ATOM 3476 O O . GLN B 1 179 ? 5.785 -2.068 -28.688 1 77.44 179 GLN B O 1
ATOM 3481 N N . GLU B 1 180 ? 4.562 -2.738 -30.344 1 71.62 180 GLU B N 1
ATOM 3482 C CA . GLU B 1 180 ? 5.211 -4.043 -30.375 1 71.62 180 GLU B CA 1
ATOM 3483 C C . GLU B 1 180 ? 6.391 -4.051 -31.344 1 71.62 180 GLU B C 1
ATOM 3485 O O . GLU B 1 180 ? 6.32 -3.447 -32.406 1 71.62 180 GLU B O 1
ATOM 3490 N N . SER B 1 181 ? 7.469 -4.504 -30.797 1 77.06 181 SER B N 1
ATOM 3491 C CA . SER B 1 181 ? 8.594 -4.75 -31.703 1 77.06 181 SER B CA 1
ATOM 3492 C C . SER B 1 181 ? 8.961 -6.23 -31.734 1 77.06 181 SER B C 1
ATOM 3494 O O . SER B 1 181 ? 9.078 -6.871 -30.688 1 77.06 181 SER B O 1
ATOM 3496 N N . PRO B 1 182 ? 9.07 -6.746 -32.906 1 80.31 182 PRO B N 1
ATOM 3497 C CA . PRO B 1 182 ? 9.484 -8.148 -33 1 80.31 182 PRO B CA 1
ATOM 3498 C C . PRO B 1 182 ? 10.891 -8.383 -32.438 1 80.31 182 PRO B C 1
ATOM 3500 O O . PRO B 1 182 ? 11.75 -7.508 -32.531 1 80.31 182 PRO B O 1
ATOM 3503 N N . VAL B 1 183 ? 11 -9.445 -31.75 1 84.56 183 VAL B N 1
ATOM 3504 C CA . VAL B 1 183 ? 12.289 -9.859 -31.203 1 84.56 183 VAL B CA 1
ATOM 3505 C C . VAL B 1 183 ? 12.797 -11.094 -31.938 1 84.56 183 VAL B C 1
ATOM 3507 O O . VAL B 1 183 ? 12.055 -12.062 -32.125 1 84.56 183 VAL B O 1
ATOM 3510 N N . SER B 1 184 ? 14.031 -11.031 -32.438 1 85.75 184 SER B N 1
ATOM 3511 C CA . SER B 1 184 ? 14.602 -12.18 -33.125 1 85.75 184 SER B CA 1
ATOM 3512 C C . SER B 1 184 ? 14.891 -13.32 -32.156 1 85.75 184 SER B C 1
ATOM 3514 O O . SER B 1 184 ? 15.078 -13.094 -30.953 1 85.75 184 SER B O 1
ATOM 3516 N N . GLU B 1 185 ? 14.984 -14.516 -32.688 1 89.38 185 GLU B N 1
ATOM 3517 C CA . GLU B 1 185 ? 15.266 -15.703 -31.906 1 89.38 185 GLU B CA 1
ATOM 3518 C C . GLU B 1 185 ? 16.656 -15.633 -31.281 1 89.38 185 GLU B C 1
ATOM 3520 O O . GLU B 1 185 ? 16.859 -16.078 -30.141 1 89.38 185 GLU B O 1
ATOM 3525 N N . LYS B 1 186 ? 17.516 -15.094 -32.062 1 87.88 186 LYS B N 1
ATOM 3526 C CA . LYS B 1 186 ? 18.891 -14.977 -31.562 1 87.88 186 LYS B CA 1
ATOM 3527 C C . LYS B 1 186 ? 18.969 -14.062 -30.359 1 87.88 186 LYS B C 1
ATOM 3529 O O . LYS B 1 186 ? 19.609 -14.398 -29.359 1 87.88 186 LYS B O 1
ATOM 3534 N N . GLU B 1 187 ? 18.391 -12.953 -30.5 1 82.75 187 GLU B N 1
ATOM 3535 C CA . GLU B 1 187 ? 18.391 -12 -29.391 1 82.75 187 GLU B CA 1
ATOM 3536 C C . GLU B 1 187 ? 17.688 -12.586 -28.172 1 82.75 187 GLU B C 1
ATOM 3538 O O . GLU B 1 187 ? 18.156 -12.406 -27.047 1 82.75 187 GLU B O 1
ATOM 3543 N N . LEU B 1 188 ? 16.672 -13.289 -28.375 1 90.12 188 LEU B N 1
ATOM 3544 C CA . LEU B 1 188 ? 15.922 -13.922 -27.297 1 90.12 188 LEU B CA 1
ATOM 3545 C C . LEU B 1 188 ? 16.781 -14.945 -26.562 1 90.12 188 LEU B C 1
ATOM 3547 O O . LEU B 1 188 ? 16.734 -15.039 -25.328 1 90.12 188 LEU B O 1
ATOM 3551 N N . LYS B 1 189 ? 17.547 -15.641 -27.312 1 91.94 189 LYS B N 1
ATOM 3552 C CA . LYS B 1 189 ? 18.391 -16.672 -26.719 1 91.94 189 LYS B CA 1
ATOM 3553 C C . LYS B 1 189 ? 19.453 -16.062 -25.812 1 91.94 189 LYS B C 1
ATOM 3555 O O . LYS B 1 189 ? 19.734 -16.578 -24.734 1 91.94 189 LYS B O 1
ATOM 3560 N N . ILE B 1 190 ? 20.047 -14.977 -26.203 1 88 190 ILE B N 1
ATOM 3561 C CA . ILE B 1 190 ? 21.062 -14.305 -25.406 1 88 190 ILE B CA 1
ATOM 3562 C C . ILE B 1 190 ? 20.484 -13.883 -24.062 1 88 190 ILE B C 1
ATOM 3564 O O . ILE B 1 190 ? 21.078 -14.141 -23.016 1 88 190 ILE B O 1
ATOM 3568 N N . GLY B 1 191 ? 19.344 -13.203 -24.125 1 91.44 191 GLY B N 1
ATOM 3569 C CA . GLY B 1 191 ? 18.672 -12.789 -22.906 1 91.44 191 GLY B CA 1
ATOM 3570 C C . GLY B 1 191 ? 18.312 -13.953 -22 1 91.44 191 GLY B C 1
ATOM 3571 O O . GLY B 1 191 ? 18.484 -13.875 -20.781 1 91.44 191 GLY B O 1
ATOM 3572 N N . SER B 1 192 ? 17.828 -15 -22.609 1 95 192 SER B N 1
ATOM 3573 C CA . SER B 1 192 ? 17.422 -16.188 -21.859 1 95 192 SER B CA 1
ATOM 3574 C C . SER B 1 192 ? 18.625 -16.844 -21.172 1 95 192 SER B C 1
ATOM 3576 O O . SER B 1 192 ? 18.531 -17.297 -20.047 1 95 192 SER B O 1
ATOM 3578 N N . ASP B 1 193 ? 19.734 -16.891 -21.906 1 94.12 193 ASP B N 1
ATOM 3579 C CA . ASP B 1 193 ? 20.953 -17.469 -21.328 1 94.12 193 ASP B CA 1
ATOM 3580 C C . ASP B 1 193 ? 21.422 -16.672 -20.125 1 94.12 193 ASP B C 1
ATOM 3582 O O . ASP B 1 193 ? 21.844 -17.25 -19.125 1 94.12 193 ASP B O 1
ATOM 3586 N N . LEU B 1 194 ? 21.406 -15.383 -20.281 1 92.06 194 LEU B N 1
ATOM 3587 C CA . LEU B 1 194 ? 21.812 -14.516 -19.172 1 92.06 194 LEU B CA 1
ATOM 3588 C C . LEU B 1 194 ? 20.922 -14.758 -17.953 1 92.06 194 LEU B C 1
ATOM 3590 O O . LEU B 1 194 ? 21.422 -14.906 -16.844 1 92.06 194 LEU B O 1
ATOM 3594 N N . ILE B 1 195 ? 19.594 -14.797 -18.109 1 95.69 195 ILE B N 1
ATOM 3595 C CA . ILE B 1 195 ? 18.641 -15.008 -17.031 1 95.69 195 ILE B CA 1
ATOM 3596 C C . ILE B 1 195 ? 18.891 -16.375 -16.375 1 95.69 195 ILE B C 1
ATOM 3598 O O . ILE B 1 195 ? 18.906 -16.484 -15.148 1 95.69 195 ILE B O 1
ATOM 3602 N N . ASN B 1 196 ? 19.094 -17.344 -17.219 1 95.25 196 ASN B N 1
ATOM 3603 C CA . ASN B 1 196 ? 19.375 -18.688 -16.703 1 95.25 196 ASN B CA 1
ATOM 3604 C C . ASN B 1 196 ? 20.609 -18.703 -15.805 1 95.25 196 ASN B C 1
ATOM 3606 O O . ASN B 1 196 ? 20.594 -19.344 -14.758 1 95.25 196 ASN B O 1
ATOM 3610 N N . GLN B 1 197 ? 21.641 -18 -16.156 1 94.62 197 GLN B N 1
ATOM 3611 C CA . GLN B 1 197 ? 22.891 -17.969 -15.414 1 94.62 197 GLN B CA 1
ATOM 3612 C C . GLN B 1 197 ? 22.719 -17.266 -14.062 1 94.62 197 GLN B C 1
ATOM 3614 O O . GLN B 1 197 ? 23.406 -17.609 -13.102 1 94.62 197 GLN B O 1
ATOM 3619 N N . LEU B 1 198 ? 21.797 -16.375 -13.992 1 95.12 198 LEU B N 1
ATOM 3620 C CA . LEU B 1 198 ? 21.672 -15.555 -12.797 1 95.12 198 LEU B CA 1
ATOM 3621 C C . LEU B 1 198 ? 20.438 -15.93 -12 1 95.12 198 LEU B C 1
ATOM 3623 O O . LEU B 1 198 ? 20.047 -15.211 -11.07 1 95.12 198 LEU B O 1
ATOM 3627 N N . THR B 1 199 ? 19.766 -16.969 -12.367 1 96.94 199 THR B N 1
ATOM 3628 C CA . THR B 1 199 ? 18.562 -17.391 -11.656 1 96.94 199 THR B CA 1
ATOM 3629 C C . THR B 1 199 ? 18.938 -18.109 -10.359 1 96.94 199 THR B C 1
ATOM 3631 O O . THR B 1 199 ? 19.766 -19.016 -10.359 1 96.94 199 THR B O 1
ATOM 3634 N N . THR B 1 200 ? 18.438 -17.719 -9.328 1 97 200 THR B N 1
ATOM 3635 C CA . THR B 1 200 ? 18.641 -18.281 -8 1 97 200 THR B CA 1
ATOM 3636 C C . THR B 1 200 ? 17.328 -18.297 -7.219 1 97 200 THR B C 1
ATOM 3638 O O . THR B 1 200 ? 16.359 -17.641 -7.609 1 97 200 THR B O 1
ATOM 3641 N N . PRO B 1 201 ? 17.203 -19.125 -6.168 1 96.94 201 PRO B N 1
ATOM 3642 C CA . PRO B 1 201 ? 16.016 -19.047 -5.312 1 96.94 201 PRO B CA 1
ATOM 3643 C C . PRO B 1 201 ? 15.875 -17.688 -4.641 1 96.94 201 PRO B C 1
ATOM 3645 O O . PRO B 1 201 ? 16.875 -17.047 -4.305 1 96.94 201 PRO B O 1
ATOM 3648 N N . PHE B 1 202 ? 14.688 -17.312 -4.504 1 96.75 202 PHE B N 1
ATOM 3649 C CA . PHE B 1 202 ? 14.438 -16.031 -3.85 1 96.75 202 PHE B CA 1
ATOM 3650 C C . PHE B 1 202 ? 14.719 -16.125 -2.354 1 96.75 202 PHE B C 1
ATOM 3652 O O . PHE B 1 202 ? 14.102 -16.922 -1.65 1 96.75 202 PHE B O 1
ATOM 3659 N N . GLN B 1 203 ? 15.633 -15.305 -1.88 1 97.31 203 GLN B N 1
ATOM 3660 C CA . GLN B 1 203 ? 15.977 -15.172 -0.469 1 97.31 203 GLN B CA 1
ATOM 3661 C C . GLN B 1 203 ? 15.914 -13.711 -0.028 1 97.31 203 GLN B C 1
ATOM 3663 O O . GLN B 1 203 ? 16.906 -12.984 -0.141 1 97.31 203 GLN B O 1
ATOM 3668 N N . PRO B 1 204 ? 14.797 -13.312 0.493 1 95.44 204 PRO B N 1
ATOM 3669 C CA . PRO B 1 204 ? 14.617 -11.898 0.821 1 95.44 204 PRO B CA 1
ATOM 3670 C C . PRO B 1 204 ? 15.648 -11.391 1.825 1 95.44 204 PRO B C 1
ATOM 3672 O O . PRO B 1 204 ? 15.961 -10.195 1.842 1 95.44 204 PRO B O 1
ATOM 3675 N N . GLN B 1 205 ? 16.203 -12.281 2.627 1 95.56 205 GLN B N 1
ATOM 3676 C CA . GLN B 1 205 ? 17.141 -11.898 3.674 1 95.56 205 GLN B CA 1
ATOM 3677 C C . GLN B 1 205 ? 18.453 -11.383 3.08 1 95.56 205 GLN B C 1
ATOM 3679 O O . GLN B 1 205 ? 19.25 -10.758 3.773 1 95.56 205 GLN B O 1
ATOM 3684 N N . LYS B 1 206 ? 18.688 -11.688 1.787 1 95.81 206 LYS B N 1
ATOM 3685 C CA . LYS B 1 206 ? 19.891 -11.242 1.096 1 95.81 206 LYS B CA 1
ATOM 3686 C C . LYS B 1 206 ? 19.891 -9.727 0.921 1 95.81 206 LYS B C 1
ATOM 3688 O O . LYS B 1 206 ? 20.953 -9.125 0.684 1 95.81 206 LYS B O 1
ATOM 3693 N N . PHE B 1 207 ? 18.75 -9.133 0.975 1 95.5 207 PHE B N 1
ATOM 3694 C CA . PHE B 1 207 ? 18.609 -7.707 0.678 1 95.5 207 PHE B CA 1
ATOM 3695 C C . PHE B 1 207 ? 18.234 -6.926 1.932 1 95.5 207 PHE B C 1
ATOM 3697 O O . PHE B 1 207 ? 17.328 -7.316 2.664 1 95.5 207 PHE B O 1
ATOM 3704 N N . GLU B 1 208 ? 18.969 -5.863 2.17 1 92.88 208 GLU B N 1
ATOM 3705 C CA . GLU B 1 208 ? 18.734 -5.031 3.346 1 92.88 208 GLU B CA 1
ATOM 3706 C C . GLU B 1 208 ? 18.453 -3.586 2.951 1 92.88 208 GLU B C 1
ATOM 3708 O O . GLU B 1 208 ? 18.906 -3.125 1.901 1 92.88 208 GLU B O 1
ATOM 3713 N N . ASN B 1 209 ? 17.75 -2.963 3.73 1 91.06 209 ASN B N 1
ATOM 3714 C CA . ASN B 1 209 ? 17.484 -1.537 3.553 1 91.06 209 ASN B CA 1
ATOM 3715 C C . ASN B 1 209 ? 18.688 -0.692 3.998 1 91.06 209 ASN B C 1
ATOM 3717 O O . ASN B 1 209 ? 18.781 -0.316 5.168 1 91.06 209 ASN 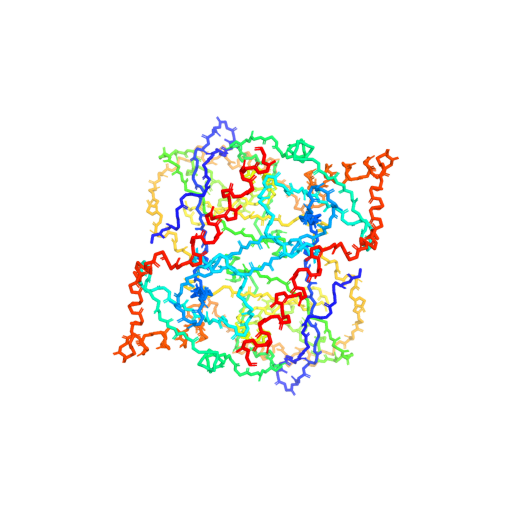B O 1
ATOM 3721 N N . GLU B 1 210 ? 19.484 -0.391 3.094 1 89.44 210 GLU B N 1
ATOM 3722 C CA . GLU B 1 210 ? 20.734 0.308 3.412 1 89.44 210 GLU B CA 1
ATOM 3723 C C . GLU B 1 210 ? 20.453 1.709 3.949 1 89.44 210 GLU B C 1
ATOM 3725 O O . GLU B 1 210 ? 21.172 2.197 4.824 1 89.44 210 GLU B O 1
ATOM 3730 N N . HIS B 1 211 ? 19.484 2.344 3.396 1 87.75 211 HIS B N 1
ATOM 3731 C CA . HIS B 1 211 ? 19.141 3.68 3.871 1 87.75 211 HIS B CA 1
ATOM 3732 C C . HIS B 1 211 ? 18.719 3.652 5.34 1 87.75 211 HIS B C 1
ATOM 3734 O O . HIS B 1 211 ? 19.188 4.477 6.133 1 87.75 211 HIS B O 1
ATOM 3740 N N . GLU B 1 212 ? 17.875 2.76 5.656 1 88.44 212 GLU B N 1
ATOM 3741 C CA . GLU B 1 212 ? 17.422 2.623 7.039 1 88.44 212 GLU B CA 1
ATOM 3742 C C . GLU B 1 212 ? 18.594 2.33 7.973 1 88.44 212 GLU B C 1
ATOM 3744 O O . GLU B 1 212 ? 18.656 2.848 9.086 1 88.44 212 GLU B O 1
ATOM 3749 N N . LYS B 1 213 ? 19.453 1.533 7.523 1 89.56 213 LYS B N 1
ATOM 3750 C CA . LYS B 1 213 ? 20.641 1.209 8.312 1 89.56 213 LYS B CA 1
ATOM 3751 C C . LYS B 1 213 ? 21.5 2.445 8.547 1 89.56 213 LYS B C 1
ATOM 3753 O O . LYS B 1 213 ? 21.984 2.67 9.656 1 89.56 213 LYS B O 1
ATOM 3758 N N . LYS B 1 214 ? 21.688 3.174 7.477 1 90.94 214 LYS B N 1
ATOM 3759 C CA . LYS B 1 214 ? 22.453 4.406 7.594 1 90.94 214 LYS B CA 1
ATOM 3760 C C . LYS B 1 214 ? 21.797 5.379 8.57 1 90.94 214 LYS B C 1
ATOM 3762 O O . LYS B 1 214 ? 22.484 6.031 9.359 1 90.94 214 LYS B O 1
ATOM 3767 N N . LEU B 1 215 ? 20.516 5.453 8.477 1 88.81 215 LEU B N 1
ATOM 3768 C CA . LEU B 1 215 ? 19.766 6.328 9.359 1 88.81 215 LEU B CA 1
ATOM 3769 C C . LEU B 1 215 ? 19.891 5.879 10.812 1 88.81 215 LEU B C 1
ATOM 3771 O O . LEU B 1 215 ? 20.094 6.707 11.711 1 88.81 215 LEU B O 1
ATOM 3775 N N . GLN B 1 216 ? 19.781 4.625 11.031 1 89.81 216 GLN B N 1
ATOM 3776 C CA . GLN B 1 216 ? 19.938 4.074 12.375 1 89.81 216 GLN B CA 1
ATOM 3777 C C . GLN B 1 216 ? 21.328 4.371 12.93 1 89.81 216 GLN B C 1
ATOM 3779 O O . GLN B 1 216 ? 21.453 4.734 14.102 1 89.81 216 GLN B O 1
ATOM 3784 N N . LYS B 1 217 ? 22.312 4.219 12.156 1 91.19 217 LYS B N 1
ATOM 3785 C CA . LYS B 1 217 ? 23.672 4.504 12.57 1 91.19 217 LYS B CA 1
ATOM 3786 C C . LYS B 1 217 ? 23.844 5.98 12.93 1 91.19 217 LYS B C 1
ATOM 3788 O O . LYS B 1 217 ? 24.531 6.316 13.898 1 91.19 217 LYS B O 1
ATOM 3793 N N . LEU B 1 218 ? 23.266 6.82 12.078 1 90.12 218 LEU B N 1
ATOM 3794 C CA . LEU B 1 218 ? 23.312 8.258 12.344 1 90.12 218 LEU B CA 1
ATOM 3795 C C . LEU B 1 218 ? 22.688 8.578 13.695 1 90.12 218 LEU B C 1
ATOM 3797 O O . LEU B 1 218 ? 23.266 9.32 14.492 1 90.12 218 LEU B O 1
ATOM 3801 N N . ILE B 1 219 ? 21.547 8.008 14 1 88.94 219 ILE B N 1
ATOM 3802 C CA . ILE B 1 219 ? 20.828 8.25 15.242 1 88.94 219 ILE B CA 1
ATOM 3803 C C . ILE B 1 219 ? 21.641 7.734 16.422 1 88.94 219 ILE B C 1
ATOM 3805 O O . ILE B 1 219 ? 21.766 8.414 17.453 1 88.94 219 ILE B O 1
ATOM 3809 N N . GLU B 1 220 ? 22.219 6.562 16.25 1 89.06 220 GLU B N 1
ATOM 3810 C CA . GLU B 1 220 ? 23.031 5.969 17.312 1 89.06 220 GLU B CA 1
ATOM 3811 C C . GLU B 1 220 ? 24.281 6.809 17.594 1 89.06 220 GLU B C 1
ATOM 3813 O O . GLU B 1 220 ? 24.641 7.016 18.75 1 89.06 220 GLU B O 1
ATOM 3818 N N . LYS B 1 221 ? 24.969 7.238 16.578 1 89.31 221 LYS B N 1
ATOM 3819 C CA . LYS B 1 221 ? 26.141 8.086 16.719 1 89.31 221 LYS B CA 1
ATOM 3820 C C . LYS B 1 221 ? 25.812 9.375 17.469 1 89.31 221 LYS B C 1
ATOM 3822 O O . LYS B 1 221 ? 26.562 9.789 18.344 1 89.31 221 LYS B O 1
ATOM 3827 N N . LYS B 1 222 ? 24.75 9.922 17.109 1 87.06 222 LYS B N 1
ATOM 3828 C CA . LYS B 1 222 ? 24.344 11.156 17.75 1 87.06 222 LYS B CA 1
ATOM 3829 C C . LYS B 1 222 ? 23.938 10.914 19.203 1 87.06 222 LYS B C 1
ATOM 3831 O O . LYS B 1 222 ? 24.203 11.734 20.078 1 87.06 222 LYS B O 1
ATOM 3836 N N . ALA B 1 223 ? 23.297 9.836 19.375 1 84 223 ALA B N 1
ATOM 3837 C CA . ALA B 1 223 ? 22.906 9.469 20.734 1 84 223 ALA B CA 1
ATOM 3838 C C . ALA B 1 223 ? 24.125 9.305 21.625 1 84 223 ALA B C 1
ATOM 3840 O O . ALA B 1 223 ? 24.094 9.672 22.812 1 84 223 ALA B O 1
ATOM 3841 N N . ARG B 1 224 ? 25.234 8.695 21.094 1 83.19 224 ARG B N 1
ATOM 3842 C CA . ARG B 1 224 ? 26.453 8.453 21.859 1 83.19 224 ARG B CA 1
ATOM 3843 C C . ARG B 1 224 ? 27.219 9.75 22.094 1 83.19 224 ARG B C 1
ATOM 3845 O O . ARG B 1 224 ? 27.922 9.891 23.094 1 83.19 224 ARG B O 1
ATOM 3852 N N . GLY B 1 225 ? 27.438 10.469 21.031 1 71.38 225 GLY B N 1
ATOM 3853 C CA . GLY B 1 225 ? 28.188 11.703 21.172 1 71.38 225 GLY B CA 1
ATOM 3854 C C . GLY B 1 225 ? 27.359 12.852 21.719 1 71.38 225 GLY B C 1
ATOM 3855 O O . GLY B 1 225 ? 27.906 13.805 22.281 1 71.38 225 GLY B O 1
ATOM 3856 N N . GLU B 1 226 ? 26.312 13.234 20.969 1 55.09 226 GLU B N 1
ATOM 3857 C CA . GLU B 1 226 ? 25.547 14.477 21.078 1 55.09 226 GLU B CA 1
ATOM 3858 C C . GLU B 1 226 ? 24.562 14.414 22.25 1 55.09 226 GLU B C 1
ATOM 3860 O O . GLU B 1 226 ? 24.109 13.336 22.625 1 55.09 226 GLU B O 1
ATOM 3865 N N . LYS B 1 227 ? 24.672 15.578 23 1 47.03 227 LYS B N 1
ATOM 3866 C CA . LYS B 1 227 ? 23.812 16.172 24.016 1 47.03 227 LYS B CA 1
ATOM 3867 C C . LYS B 1 227 ? 22.344 15.914 23.719 1 47.03 227 LYS B C 1
ATOM 3869 O O . LYS B 1 227 ? 21.875 16.203 22.609 1 47.03 227 LYS B O 1
ATOM 3874 N N . ILE B 1 228 ? 21.703 14.797 24 1 46.19 228 ILE B N 1
ATOM 3875 C CA . ILE B 1 228 ? 20.266 14.648 24.219 1 46.19 228 ILE B CA 1
ATOM 3876 C C . ILE B 1 228 ? 19.625 16.031 24.422 1 46.19 228 ILE B C 1
ATOM 3878 O O . ILE B 1 228 ? 19.969 16.734 25.391 1 46.19 228 ILE B O 1
ATOM 3882 N N . ALA B 1 229 ? 19.562 16.828 23.578 1 43.47 229 ALA B N 1
ATOM 3883 C CA . ALA B 1 229 ? 18.75 17.969 24.016 1 43.47 229 ALA B CA 1
ATOM 3884 C C . ALA B 1 229 ? 17.609 17.531 24.906 1 43.47 229 ALA B C 1
ATOM 3886 O O . ALA B 1 229 ? 16.656 16.891 24.453 1 43.47 229 ALA B O 1
ATOM 3887 N N . LEU B 1 230 ? 18.016 16.953 26.047 1 41.56 230 LEU B N 1
ATOM 3888 C CA . LEU B 1 230 ? 17.016 16.828 27.109 1 41.56 230 LEU B CA 1
ATOM 3889 C C . LEU B 1 230 ? 16.094 18.047 27.141 1 41.56 230 LEU B C 1
ATOM 3891 O O . LEU B 1 230 ? 16.422 19.062 27.75 1 41.56 230 LEU B O 1
ATOM 3895 N N . LEU B 1 231 ? 15.688 18.609 26.109 1 39.34 231 LEU B N 1
ATOM 3896 C CA . LEU B 1 231 ? 14.906 19.797 26.438 1 39.34 231 LEU B CA 1
ATOM 3897 C C . LEU B 1 231 ? 13.758 19.438 27.391 1 39.34 231 LEU B C 1
ATOM 3899 O O . LEU B 1 231 ? 12.867 18.656 27.031 1 39.34 231 LEU B O 1
ATOM 3903 N N . ARG B 1 232 ? 14.102 19.359 28.688 1 37.06 232 ARG B N 1
ATOM 3904 C CA . ARG B 1 232 ? 13.039 19.547 29.672 1 37.06 232 ARG B CA 1
ATOM 3905 C C . ARG B 1 232 ? 12.016 20.562 29.188 1 37.06 232 ARG B C 1
ATOM 3907 O O . ARG B 1 232 ? 12.375 21.625 28.672 1 37.06 232 ARG B O 1
ATOM 3914 N N . PRO B 1 233 ? 10.812 20.156 28.828 1 36.22 233 PRO B N 1
ATOM 3915 C CA . PRO B 1 233 ? 9.82 21.234 28.781 1 36.22 233 PRO B CA 1
ATOM 3916 C C . PRO B 1 233 ? 10.156 22.391 29.734 1 36.22 233 PRO B C 1
ATOM 3918 O O . PRO B 1 233 ? 10.25 22.172 30.938 1 36.22 233 PRO B O 1
ATOM 3921 N N . ARG B 1 234 ? 11.172 23.109 29.703 1 33 234 ARG B N 1
ATOM 3922 C CA . ARG B 1 234 ? 11.156 24.266 30.609 1 33 234 ARG B CA 1
ATOM 3923 C C . ARG B 1 234 ? 9.734 24.797 30.797 1 33 234 ARG B C 1
ATOM 3925 O O . ARG B 1 234 ? 9 24.969 29.828 1 33 234 ARG B O 1
ATOM 3932 N N . LEU B 1 235 ? 9.094 24.531 31.938 1 33.53 235 LEU B N 1
ATOM 3933 C CA . LEU B 1 235 ? 7.953 25.312 32.438 1 33.53 235 LEU B CA 1
ATOM 3934 C C . LEU B 1 235 ? 8.07 26.766 32 1 33.53 235 LEU B C 1
ATOM 3936 O O . LEU B 1 235 ? 8.844 27.531 32.594 1 33.53 235 LEU B O 1
ATOM 3940 N N . LEU B 1 236 ? 8.312 27.094 30.797 1 32.88 236 LEU B N 1
ATOM 3941 C CA . LEU B 1 236 ? 8.305 28.516 30.469 1 32.88 236 LEU B CA 1
ATOM 3942 C C . LEU B 1 236 ? 7.277 29.266 31.297 1 32.88 236 LEU B C 1
ATOM 3944 O O . LEU B 1 236 ? 6.133 28.828 31.438 1 32.88 236 LEU B O 1
ATOM 3948 N N . LYS B 1 237 ? 7.672 29.984 32.375 1 33.78 237 LYS B N 1
ATOM 3949 C CA . LYS B 1 237 ? 6.855 30.938 33.094 1 33.78 237 LYS B CA 1
ATOM 3950 C C . LYS B 1 237 ? 5.895 31.688 32.188 1 33.78 237 LYS B C 1
ATOM 3952 O O . LYS B 1 237 ? 6.25 32.031 31.047 1 33.78 237 LYS B O 1
ATOM 3957 N N . PRO B 1 238 ? 4.586 31.609 32.438 1 34.75 238 PRO B N 1
ATOM 3958 C CA . PRO B 1 238 ? 3.584 32.406 31.719 1 34.75 238 PRO B CA 1
ATOM 3959 C C . PRO B 1 238 ? 4.105 33.781 31.328 1 34.75 238 PRO B C 1
ATOM 3961 O O . PRO B 1 238 ? 4.578 34.531 32.188 1 34.75 238 PRO B O 1
ATOM 3964 N N . THR B 1 239 ? 4.867 33.906 30.359 1 34.41 239 THR B N 1
ATOM 3965 C CA . THR B 1 239 ? 5.359 35.25 30.062 1 34.41 239 THR B CA 1
ATOM 3966 C C . THR B 1 239 ? 4.203 36.25 29.922 1 34.41 239 THR B C 1
ATOM 3968 O O . THR B 1 239 ? 3.051 35.844 29.766 1 34.41 239 THR B O 1
ATOM 3971 N N . ALA B 1 240 ? 4.523 37.5 30 1 38.28 240 ALA B N 1
ATOM 3972 C CA . ALA B 1 240 ? 3.584 38.625 29.984 1 38.28 240 ALA B CA 1
ATOM 3973 C C . ALA B 1 240 ? 2.607 38.5 28.812 1 38.28 240 ALA B C 1
ATOM 3975 O O . ALA B 1 240 ? 1.436 38.875 28.938 1 38.28 240 ALA B O 1
ATOM 3976 N N . SER B 1 241 ? 3.061 37.906 27.75 1 35.28 241 SER B N 1
ATOM 3977 C CA . SER B 1 241 ? 2.203 37.844 26.578 1 35.28 241 SER B CA 1
ATOM 3978 C C . SER B 1 241 ? 1.113 36.781 26.766 1 35.28 241 SER B C 1
ATOM 3980 O O . SER B 1 241 ? 0.121 36.781 26.031 1 35.28 241 SER B O 1
ATOM 3982 N N . ASP B 1 242 ? 1.348 35.812 27.656 1 39 242 ASP B N 1
ATOM 3983 C CA . ASP B 1 242 ? 0.224 34.969 28.062 1 39 242 ASP B CA 1
ATOM 3984 C C . ASP B 1 242 ? -0.868 35.812 28.719 1 39 242 ASP B C 1
ATOM 3986 O O . ASP B 1 242 ? -2.057 35.531 28.578 1 39 242 ASP B O 1
ATOM 3990 N N . LYS B 1 243 ? -0.451 36.875 29.375 1 41.91 243 LYS B N 1
ATOM 3991 C CA . LYS B 1 243 ? -1.373 37.844 29.969 1 41.91 243 LYS B CA 1
ATOM 3992 C C . LYS B 1 243 ? -2.146 38.594 28.875 1 41.91 243 LYS B C 1
ATOM 3994 O O . LYS B 1 243 ? -3.332 38.875 29.047 1 41.91 243 LYS B O 1
ATOM 3999 N N . LEU B 1 244 ? -1.479 38.75 27.844 1 38.19 244 LEU B N 1
ATOM 4000 C CA . LEU B 1 244 ? -2.172 39.5 26.781 1 38.19 244 LEU B CA 1
ATOM 4001 C C . LEU B 1 244 ? -3.236 38.625 26.125 1 38.19 244 LEU B C 1
ATOM 4003 O O . LEU B 1 244 ? -4.355 39.094 25.891 1 38.19 244 LEU B O 1
ATOM 4007 N N . LEU B 1 245 ? -2.865 37.375 25.859 1 38.88 245 LEU B N 1
ATOM 4008 C CA . LEU B 1 245 ? -3.891 36.5 25.297 1 38.88 245 LEU B CA 1
ATOM 4009 C C . LEU B 1 245 ? -4.996 36.219 26.328 1 38.88 245 LEU B C 1
ATOM 4011 O O . LEU B 1 245 ? -6.176 36.219 25.969 1 38.88 245 LEU B O 1
ATOM 4015 N N . GLN B 1 246 ? -4.66 36.156 27.609 1 44.16 246 GLN B N 1
ATOM 4016 C CA . GLN B 1 246 ? -5.699 36.125 28.641 1 44.16 246 GLN B CA 1
ATOM 4017 C C . GLN B 1 246 ? -6.5 37.438 28.641 1 44.16 246 GLN B C 1
ATOM 4019 O O . GLN B 1 246 ? -7.727 37.406 28.766 1 44.16 246 GLN B O 1
ATOM 4024 N N . ALA B 1 247 ? -5.785 38.531 28.5 1 44.69 247 ALA B N 1
ATOM 4025 C CA . ALA B 1 247 ? -6.469 39.812 28.422 1 44.69 247 ALA B CA 1
ATOM 4026 C C . ALA B 1 247 ? -7.324 39.906 27.172 1 44.69 247 ALA B C 1
ATOM 4028 O O . ALA B 1 247 ? -8.445 40.406 27.203 1 44.69 247 ALA B O 1
ATOM 4029 N N . LEU B 1 248 ? -6.852 39.344 26.109 1 40 248 LEU B N 1
ATOM 4030 C CA . LEU B 1 248 ? -7.664 39.344 24.906 1 40 248 LEU B CA 1
ATOM 4031 C C . LEU B 1 248 ? -8.836 38.375 25.031 1 40 248 LEU B C 1
ATOM 4033 O O . LEU B 1 248 ? -9.961 38.688 24.641 1 40 248 LEU B O 1
ATOM 4037 N N . GLU B 1 249 ? -8.617 37.281 25.656 1 42.25 249 GLU B N 1
ATOM 4038 C CA . GLU B 1 249 ? -9.75 36.406 25.953 1 42.25 249 GLU B CA 1
ATOM 4039 C C . GLU B 1 249 ? -10.719 37.062 26.922 1 42.25 249 GLU B C 1
ATOM 4041 O O . GLU B 1 249 ? -11.938 37 26.766 1 42.25 249 GLU B O 1
ATOM 4046 N N . GLU B 1 250 ? -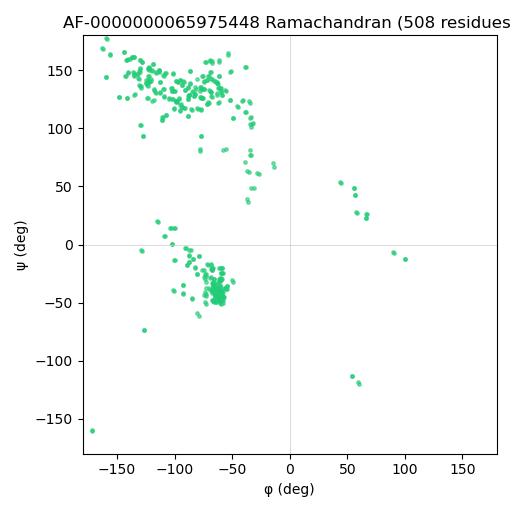10.164 37.688 27.891 1 44.31 250 GLU B N 1
ATOM 4047 C CA . GLU B 1 250 ? -11.023 38.406 28.844 1 44.31 250 GLU B CA 1
ATOM 4048 C C . GLU B 1 250 ? -11.742 39.562 28.172 1 44.31 250 GLU B C 1
ATOM 4050 O O . GLU B 1 250 ? -12.891 39.844 28.5 1 44.31 250 GLU B O 1
ATOM 4055 N N . SER B 1 251 ? -11 40.25 27.312 1 41.22 251 SER B N 1
ATOM 4056 C CA . SER B 1 251 ? -11.656 41.344 26.609 1 41.22 251 SER B CA 1
ATOM 4057 C C . SER B 1 251 ? -12.734 40.844 25.656 1 41.22 251 SER B C 1
ATOM 4059 O O . SER B 1 251 ? -13.797 41.438 25.516 1 41.22 251 SER B O 1
ATOM 4061 N N . LEU B 1 252 ? -12.453 39.719 25.062 1 40.12 252 LEU B N 1
ATOM 4062 C CA . LEU B 1 252 ? -13.477 39.156 24.188 1 40.12 252 LEU B CA 1
ATOM 4063 C C . LEU B 1 252 ? -14.625 38.594 25 1 40.12 252 LEU B C 1
ATOM 4065 O O . LEU B 1 252 ? -15.773 38.625 24.562 1 40.12 252 LEU B O 1
ATOM 4069 N N . LYS B 1 253 ? -14.398 38.094 26.125 1 44.22 253 LYS B N 1
ATOM 4070 C CA . LYS B 1 253 ? -15.508 37.75 27.016 1 44.22 253 LYS B CA 1
ATOM 4071 C C . LYS B 1 253 ? -16.297 39 27.422 1 44.22 253 LYS B C 1
ATOM 4073 O O . LYS B 1 253 ? -17.484 38.906 27.734 1 44.22 253 LYS B O 1
ATOM 4078 N N . LYS B 1 254 ? -15.609 40.094 27.547 1 42.38 254 LYS B N 1
ATOM 4079 C CA . LYS B 1 254 ? -16.375 41.281 27.891 1 42.38 254 LYS B CA 1
ATOM 4080 C C . LYS B 1 254 ? -17.172 41.781 26.688 1 42.38 254 LYS B C 1
ATOM 4082 O O . LYS B 1 254 ? -18.156 42.5 26.859 1 42.38 254 LYS B O 1
ATOM 4087 N N . VAL B 1 255 ? -16.594 41.469 25.469 1 44.28 255 VAL B N 1
ATOM 4088 C CA . VAL B 1 255 ? -17.438 41.969 24.406 1 44.28 255 VAL B CA 1
ATOM 4089 C C . VAL B 1 255 ? -18.516 40.938 24.078 1 44.28 255 VAL B C 1
ATOM 4091 O O . VAL B 1 255 ? -19.547 41.25 23.5 1 44.28 255 VAL B O 1
ATOM 4094 N N . ALA B 1 256 ? -18.469 39.719 24.734 1 40.38 256 ALA B N 1
ATOM 4095 C CA . ALA B 1 256 ? -19.703 38.938 24.672 1 40.38 256 ALA B CA 1
ATOM 4096 C C . ALA B 1 256 ? -20.562 39.188 25.906 1 40.38 256 ALA B C 1
ATOM 4098 O O . ALA B 1 256 ? -20.047 39.344 27.016 1 40.38 256 ALA B O 1
#

Secondary structure (DSSP, 8-state):
----EEEEEEEEETTEEEEEEEEESB---S---EEEETTT-PBEEEEEEETTT-SB--GGGEEEEEEEETTEEEEE-HHHHHHHSPPP--EEEEEEEEETT-S-GGGEEEEEEEEESS--HHHHHHHHHHHHHTEEEEEEEEETTEEEEEEEEEETTEEEEEEE--GGGBPPGGGG-PPP----HHHHHHHHHHHHHHB----GGG---HHHHHHHHHHHHHHHHS--B----------HHHHHHHHHHHHHHHH-/----EEEEEEEEETTEEEEEEEEESB---S---EEEETTT-PBEEEEEEETTT-SB--GGGEEEEEEEETTEEEEE-HHHHHHHSPPP--EEEEEEEEETT-S-GGGEEEEEEEEESS--HHHHHHHHHHHHHTEEEEEEEEETTEEEEEEEEEETTEEEEEEE--GGGBPPGGGG-PPP----HHHHHHHHHHHHHTB----GGG---HHHHHHHHHHHHHHHHS--B----------HHHHHHHHHHHHHHHH-

Solvent-accessible surface area (backbone atoms only — not comparable to full-atom values): 28307 Å² total; per-residue (Å²): 120,60,56,67,79,74,46,69,36,28,38,58,49,96,94,43,74,32,47,28,31,31,23,56,32,52,59,84,82,57,96,66,72,39,52,17,32,60,89,72,61,44,60,45,40,78,42,42,22,31,73,85,76,69,40,80,49,55,75,90,47,45,36,39,23,36,72,80,45,94,79,28,35,46,78,48,53,71,68,60,53,57,67,34,37,56,74,90,44,50,47,36,46,59,76,36,23,24,52,63,84,61,68,61,67,85,32,50,55,48,59,28,32,42,41,67,65,50,98,46,66,59,51,39,25,51,36,50,17,26,55,74,64,41,31,26,30,36,29,36,34,44,57,94,72,33,73,42,45,29,37,41,33,50,55,86,93,37,37,34,42,29,34,39,54,48,48,86,37,48,55,61,70,76,58,66,67,76,78,86,61,88,63,56,70,67,58,30,48,54,46,34,51,53,46,61,73,39,48,46,84,77,54,57,77,82,50,76,62,60,48,60,52,42,45,50,50,53,53,50,51,40,63,74,73,43,79,58,48,65,50,64,78,67,79,68,68,82,48,72,64,52,50,46,52,47,45,48,50,50,48,50,50,66,74,91,121,60,56,68,78,75,46,66,35,29,39,57,48,95,94,44,73,34,48,30,30,31,24,56,32,51,59,85,82,57,96,67,73,40,52,16,33,60,89,72,61,45,59,47,41,80,41,40,22,32,72,85,77,70,40,77,50,56,73,88,46,47,38,39,23,37,71,81,45,95,77,28,34,42,77,48,52,71,70,60,54,56,67,36,37,56,74,89,44,49,48,37,45,59,77,37,23,26,53,63,83,62,69,60,69,86,32,50,55,48,58,27,32,40,41,68,65,51,97,47,66,60,50,39,24,51,34,50,18,26,55,74,66,42,30,25,30,37,29,37,35,43,59,92,73,34,73,42,43,27,37,41,32,49,54,86,93,38,36,33,42,29,35,40,55,48,46,86,37,48,56,59,71,76,58,66,66,76,78,87,59,88,63,56,69,68,57,31,48,55,45,36,52,54,46,61,74,39,47,44,83,78,55,56,78,79,49,73,63,61,48,61,51,43,45,50,50,52,53,51,51,40,63,74,71,44,78,58,49,63,52,62,78,67,79,68,68,82,47,71,63,54,50,46,53,49,47,47,50,52,48,49,52,66,74,93

Nearest PDB structures (foldseek):
  7zvt-assembly1_A  TM=6.935E-01  e=3.031E-11  Homo sapiens
  7zyg-assembly1_B  TM=6.854E-01  e=3.031E-11  Homo sapiens
  8bhv-assembly1_j  TM=6.911E-01  e=1.934E-10  Homo sapiens
  6erf-assembly3_E  TM=6.617E-01  e=2.709E-10  Homo sapiens
  8bh3-assembly1_L  TM=6.686E-01  e=3.206E-10  Homo sapiens

Sequence (512 aa):
MAGGTIWKGYIHFADTDVAVKLHAAVKAERIQFHLLHKRDHVKLHQQMICAYEKIPVPTEAQTKGFEVEEGKYIIVDPDELEQTAPESSRMIEVHEFVKTGQIDPIFLDRVYYLEPDLHSEGYSELVGALQEMGAEGICTWTMRNRSYLGALQASGKILRLNTLRYADEVISVKSLELQESPVSEKELKIGSDLINQLTTPFQPQKFENEHEKKLQKLIEKKARGEKIALLRPRLLKPTASDKLLQALEESLKKVAMAGGTIWKGYIHFADTDVAVKLHAAVKAERIQFHLLHKRDHVKLHQQMICAYEKIPVPTEAQTKGFEVEEGKYIIVDPDELEQTAPESSRMIEVHEFVKTGQIDPIFLDRVYYLEPDLHSEGYSELVGALQEMGAEGICTWTMRNRSYLGALQASGKILRLNTLRYADEVISVKSLELQESPVSEKELKIGSDLINQLTTPFQPQKFENEHEKKLQKLIEKKARGEKIALLRPRLLKPTASDKLLQALEESLKKVA

pLDDT: mean 84.04, std 17.84, range [32.88, 98.5]

Organism: Geotalea uraniireducens (strain Rf4) (NCBI:txid351605)

InterPro domains:
  IPR006164 Ku70/Ku80, DNA-binding domain [PF02735] (14-189)
  IPR006164 Ku70/Ku80, DNA-binding domain [SM00559] (53-181)
  IPR009187 Non-homologous end joining protein Ku, prokaryotic type [MF_01875] (3-253)
  IPR009187 Non-homologous end joining protein Ku, prokaryotic type [PIRSF006493] (5-255)
  IPR009187 Non-homologous end joining protein Ku, prokaryotic type [PTHR41251] (5-254)
  IPR009187 Non-homologous end joining protein Ku, prokaryotic type [TIGR02772] (5-254)
  IPR009187 Non-homologous end joining protein Ku, prokaryotic type [cd00789] (5-255)
  IPR016194 SPOC-like, C-terminal domain superfamily [G3DSA:2.40.290.10] (4-180)
  IPR016194 SPOC-like, C-terminal domain superfamily [SSF100939] (5-234)